Protein AF-A0AAN6JLT8-F1 (afdb_monomer_lite)

Organism: NCBI:txid155126

pLDDT: mean 72.51, std 24.29, range [25.3, 97.38]

Sequence (563 aa):
MALRTTTSRVASSAAAAVAAARSFRLAACGSPSPATPAVCRSTFTSPRRQLTRSARAAASTVSAAPTPAPWDPAPALDPATRQVPSAPYDDAPLPGTAPHYHTFLVIHPASRPRPNTSWPPVIGSVSPLVAELEGRTRDGASLEGFGLAFSDGFGDAPLVGGQASDQVTLSDWDPNTSKFMRPLPSSPQEAELFDLYIYTAAGKQARLGGISLANLDDGEPFAHKIKTAIEQAAPAHARASSSSHELPETHIYVCTHGMRDCRCGVAGAQLQEALRAEITEHEQECAAAAHGGRPARQVRVAGISHIGGHKWAANAIVHTDWYGNLRASDAKLLLRAALAPPTAAHDPSDSRERLVHWPRWRGRIGMTDLEQQEHYAQWGPERIWSVGKNFKPKERGSATASASAAAATVASPSEAQLGDSASGASRPSDGPLQLRFRASATKEWYTITDAQLGETLKDVAKRHGLPSIEATCGGQCECATCHAYMVSPAKESTQAGAGDAAPDLDAEPPEDVFLEKSEAEDDMLDYAIDRRASSRLTCQVKVTRELADWMQHTGGWIELPRF

Foldseek 3Di:
DDDDDDDDDDDDDDDDDDDDDDDDDDDDDDDDDDDDDDDDDDDDDDDDDDDDDDDDDDDDDDDDDPDDDPDDLDDDAQPVPRHNPDDFPDPDDQFLLADAAQKEKEKEFQQDFQDLVLAALDNQLQAVQQVVVVVQCAPPHVNDRYHYWYWRDQVDHHRPDDDPPPDDPRDGHHNNRDPPHHDDPPDSSQQGWIKMWMAGLQLFIFIDGGDGNVCCQPPHHNSVVNVVRSVPTDRLLDQDDPPDPAFREWEKEKACNCNNPVLSVPQRVLLLVLLVVLLVVVQVVQCPPPVRGGQNGHYTYIYMHDGSDPSFPGWMDISFWIFGSDGSSCSNLSVQLNSDRDDGPDDLPDPSLSSDPLVGTNAGHNDHSVRSVVSCVSRPDPPPPPPDPPPPPPPPPDDDDDDDDDDDDDDDDDDDDDDDDDDDPDDPDQAAFWAWEAEPPPRDIDIDRHHGFFAFLLVVCVVVVNPQRPCSVVLSLPACSQKWFWFFPDPPDPDDDPPDDDTPRQDAHDCVQDPDQDPSQVVRLVRPDPRHNRMGRRSVHGDHPSNRCCCVPRVIHIYRYND

InterPro domains:
  IPR009737 Thioredoxin-like ferredoxin [PF06999] (229-339)
  IPR009737 Thioredoxin-like ferredoxin [PTHR31902] (226-378)
  IPR012675 Beta-grasp domain superfamily [G3DSA:3.10.20.30] (429-555)
  IPR036010 2Fe-2S ferredoxin-like superfamily [SSF54292] (449-548)
  IPR036249 Thioredoxin-like superfamily [SSF52833] (249-340)

Structure (mmCIF, N/CA/C/O backbone):
data_AF-A0AAN6JLT8-F1
#
_entry.id   AF-A0AAN6JLT8-F1
#
loop_
_atom_site.group_PDB
_atom_site.id
_atom_site.type_symbol
_atom_site.label_atom_id
_atom_site.label_alt_id
_atom_site.label_comp_id
_atom_site.label_asym_id
_atom_site.label_entity_id
_atom_site.label_seq_id
_atom_site.pdbx_PDB_ins_code
_atom_site.Cartn_x
_atom_site.Cartn_y
_atom_site.Cartn_z
_atom_site.occupancy
_atom_site.B_iso_or_equiv
_atom_site.auth_seq_id
_atom_site.auth_comp_id
_atom_site.auth_asym_id
_atom_site.auth_atom_id
_atom_site.pdbx_PDB_model_num
ATOM 1 N N . MET A 1 1 ? 1.163 54.219 46.505 1.00 34.31 1 MET A N 1
ATOM 2 C CA . MET A 1 1 ? 2.452 54.895 46.760 1.00 34.31 1 MET A CA 1
ATOM 3 C C . MET A 1 1 ? 3.385 54.516 45.608 1.00 34.31 1 MET A C 1
ATOM 5 O O . MET A 1 1 ? 3.548 53.326 45.405 1.00 34.31 1 MET A O 1
ATOM 9 N N . ALA A 1 2 ? 3.867 55.515 44.845 1.00 36.84 2 ALA A N 1
ATOM 10 C CA . ALA A 1 2 ? 4.811 55.489 43.696 1.00 36.84 2 ALA A CA 1
ATOM 11 C C . ALA A 1 2 ? 4.427 54.614 42.465 1.00 36.84 2 ALA A C 1
ATOM 13 O O . ALA A 1 2 ? 4.472 53.398 42.548 1.00 36.84 2 ALA A O 1
ATOM 14 N N . LEU A 1 3 ? 3.902 55.115 41.331 1.00 36.47 3 LEU A N 1
ATOM 15 C CA . LEU A 1 3 ? 4.445 56.005 40.271 1.00 36.47 3 LEU A CA 1
ATOM 16 C C . LEU A 1 3 ? 5.773 55.549 39.635 1.00 36.47 3 LEU A C 1
ATOM 18 O O . LEU A 1 3 ? 6.820 55.706 40.257 1.00 36.47 3 LEU A O 1
ATOM 22 N N . ARG A 1 4 ? 5.725 55.165 38.345 1.00 34.25 4 ARG A N 1
ATOM 23 C CA . ARG A 1 4 ? 6.536 55.763 37.260 1.00 34.25 4 ARG A CA 1
ATOM 24 C C . ARG A 1 4 ? 6.064 55.335 35.855 1.00 34.25 4 ARG A C 1
ATOM 26 O O . ARG A 1 4 ? 6.107 54.175 35.476 1.00 34.25 4 ARG A O 1
ATOM 33 N N . THR A 1 5 ? 5.616 56.353 35.125 1.00 37.56 5 THR A N 1
ATOM 34 C CA . THR A 1 5 ? 5.551 56.574 33.665 1.00 37.56 5 THR A CA 1
ATOM 35 C C . THR A 1 5 ? 6.888 56.246 32.966 1.00 37.56 5 THR A C 1
ATOM 37 O O . THR A 1 5 ? 7.918 56.336 33.623 1.00 37.56 5 THR A O 1
ATOM 40 N N . THR A 1 6 ? 6.977 55.879 31.678 1.00 32.97 6 THR A N 1
ATOM 41 C CA . THR A 1 6 ? 6.785 56.760 30.501 1.00 32.97 6 THR A CA 1
ATOM 42 C C . THR A 1 6 ? 6.772 55.995 29.163 1.00 32.97 6 THR A C 1
ATOM 44 O O . THR A 1 6 ? 7.558 55.083 28.936 1.00 32.97 6 THR A O 1
ATOM 47 N N . THR A 1 7 ? 5.927 56.485 28.258 1.00 35.81 7 THR A N 1
ATOM 48 C CA . THR A 1 7 ? 5.872 56.343 26.787 1.00 35.81 7 THR A CA 1
ATOM 49 C C . THR A 1 7 ? 7.085 56.929 26.042 1.00 35.81 7 THR A C 1
ATOM 51 O O . THR A 1 7 ? 7.661 57.876 26.572 1.00 35.81 7 THR A O 1
ATOM 54 N N . SER A 1 8 ? 7.345 56.531 24.775 1.00 31.03 8 SER A N 1
ATOM 55 C CA . SER A 1 8 ? 7.472 57.458 23.607 1.00 31.03 8 SER A CA 1
ATOM 56 C C . SER A 1 8 ? 8.160 56.882 22.337 1.00 31.03 8 SER A C 1
ATOM 58 O O . SER A 1 8 ? 9.323 56.510 22.390 1.00 31.03 8 SER A O 1
ATOM 60 N N . ARG A 1 9 ? 7.427 56.977 21.206 1.00 32.56 9 ARG A N 1
ATOM 61 C CA . ARG A 1 9 ? 7.741 57.479 19.829 1.00 32.56 9 ARG A CA 1
ATOM 62 C C . ARG A 1 9 ? 8.940 56.951 19.008 1.00 32.56 9 ARG A C 1
ATOM 64 O O . ARG A 1 9 ? 10.066 56.959 19.469 1.00 32.56 9 ARG A O 1
ATOM 71 N N . VAL A 1 10 ? 8.681 56.444 17.787 1.00 34.81 10 VAL A N 1
ATOM 72 C CA . VAL A 1 10 ? 8.727 57.090 16.432 1.00 34.81 10 VAL A CA 1
ATOM 73 C C . VAL A 1 10 ? 10.115 57.577 15.991 1.00 34.81 10 VAL A C 1
ATOM 75 O O . VAL A 1 10 ? 10.622 58.533 16.564 1.00 34.81 10 VAL A O 1
ATOM 78 N N . ALA A 1 11 ? 10.620 57.045 14.866 1.00 29.64 11 ALA A N 1
ATOM 79 C CA . ALA A 1 11 ? 11.411 57.806 13.890 1.00 29.64 11 ALA A CA 1
ATOM 80 C C . ALA A 1 11 ? 11.435 57.128 12.504 1.00 29.64 11 ALA A C 1
ATOM 82 O O . ALA A 1 11 ? 11.797 55.962 12.371 1.00 29.64 11 ALA A O 1
ATOM 83 N N . SER A 1 12 ? 11.060 57.908 11.489 1.00 33.50 12 SER A N 1
ATOM 84 C CA . SER A 1 12 ? 11.227 57.667 10.052 1.00 33.50 12 SER A CA 1
ATOM 85 C C . SER A 1 12 ? 12.587 58.176 9.548 1.00 33.50 12 SER A C 1
ATOM 87 O O . SER A 1 12 ? 13.074 59.184 10.050 1.00 33.50 12 SER A O 1
ATOM 89 N N . SER A 1 13 ? 13.105 57.601 8.459 1.00 31.23 13 SER A N 1
ATOM 90 C CA . SER A 1 13 ? 13.782 58.304 7.343 1.00 31.23 13 SER A CA 1
ATOM 91 C C . SER A 1 13 ? 13.760 57.348 6.130 1.00 31.23 13 SER A C 1
ATOM 93 O O . SER A 1 13 ? 13.937 56.150 6.308 1.00 31.23 13 SER A O 1
ATOM 95 N N . ALA A 1 14 ? 13.334 57.668 4.904 1.00 31.12 14 ALA A N 1
ATOM 96 C CA . ALA A 1 14 ? 13.483 58.823 4.013 1.00 31.12 14 ALA A CA 1
ATOM 97 C C . ALA A 1 14 ? 14.897 58.982 3.426 1.00 31.12 14 ALA A C 1
ATOM 99 O O . ALA A 1 14 ? 15.764 59.590 4.045 1.00 31.12 14 ALA A O 1
ATOM 100 N N . ALA A 1 15 ? 15.074 58.523 2.182 1.00 29.86 15 ALA A N 1
ATOM 101 C CA . ALA A 1 15 ? 15.987 59.117 1.207 1.00 29.86 15 ALA A CA 1
ATOM 102 C C . ALA A 1 15 ? 15.433 58.908 -0.215 1.00 29.86 15 ALA A C 1
ATOM 104 O O . ALA A 1 15 ? 15.034 57.810 -0.593 1.00 29.86 15 ALA A O 1
ATOM 105 N N . ALA A 1 16 ? 15.363 60.010 -0.956 1.00 31.14 16 ALA A N 1
ATOM 106 C CA . ALA A 1 16 ? 14.742 60.186 -2.263 1.00 31.14 16 ALA A CA 1
ATOM 107 C C . ALA A 1 16 ? 15.792 60.353 -3.374 1.00 31.14 16 ALA A C 1
ATOM 109 O O . ALA A 1 16 ? 16.917 60.734 -3.063 1.00 31.14 16 ALA A O 1
ATOM 110 N N . ALA A 1 17 ? 15.381 60.158 -4.639 1.00 30.55 17 ALA A N 1
ATOM 111 C CA . ALA A 1 17 ? 15.748 60.911 -5.865 1.00 30.55 17 ALA A CA 1
ATOM 112 C C . ALA A 1 17 ? 15.740 59.982 -7.100 1.00 30.55 17 ALA A C 1
ATOM 114 O O . ALA A 1 17 ? 16.082 58.818 -6.965 1.00 30.55 17 ALA A O 1
ATOM 115 N N . VAL A 1 18 ? 15.454 60.360 -8.351 1.00 29.48 18 VAL A N 1
ATOM 116 C CA . VAL A 1 18 ? 14.929 61.554 -9.042 1.00 29.48 18 VAL A CA 1
ATOM 117 C C . VAL A 1 18 ? 14.545 61.065 -10.457 1.00 29.48 18 VAL A C 1
ATOM 119 O O . VAL A 1 18 ? 15.101 60.098 -10.972 1.00 29.48 18 VAL A O 1
ATOM 122 N N . ALA A 1 19 ? 13.582 61.756 -11.061 1.00 31.11 19 ALA A N 1
ATOM 123 C CA . ALA A 1 19 ? 13.018 61.596 -12.398 1.00 31.11 19 ALA A CA 1
ATOM 124 C C . ALA A 1 19 ? 13.994 61.445 -13.588 1.00 31.11 19 ALA A C 1
ATOM 126 O O . ALA A 1 19 ? 15.016 62.121 -13.659 1.00 31.11 19 ALA A O 1
ATOM 127 N N . ALA A 1 20 ? 13.531 60.743 -14.631 1.00 30.91 20 ALA A N 1
ATOM 128 C CA . ALA A 1 20 ? 13.702 61.187 -16.016 1.00 30.91 20 ALA A CA 1
ATOM 129 C C . ALA A 1 20 ? 12.537 60.694 -16.893 1.00 30.91 20 ALA A C 1
ATOM 131 O O . ALA A 1 20 ? 12.334 59.502 -17.105 1.00 30.91 20 ALA A O 1
ATOM 132 N N . ALA A 1 21 ? 11.763 61.655 -17.390 1.00 32.28 21 ALA A N 1
ATOM 133 C CA . ALA A 1 21 ? 10.697 61.474 -18.359 1.00 32.28 21 ALA A CA 1
ATOM 134 C C . ALA A 1 21 ? 11.261 61.273 -19.773 1.00 32.28 21 ALA A C 1
ATOM 136 O O . ALA A 1 21 ? 12.248 61.915 -20.135 1.00 32.28 21 ALA A O 1
ATOM 137 N N . ARG A 1 22 ? 10.552 60.519 -20.624 1.00 30.33 22 ARG A N 1
ATOM 138 C CA . ARG A 1 22 ? 10.441 60.872 -22.046 1.00 30.33 22 ARG A CA 1
ATOM 139 C C . ARG A 1 22 ? 9.152 60.352 -22.682 1.00 30.33 22 ARG A C 1
ATOM 141 O O . ARG A 1 22 ? 8.806 59.180 -22.625 1.00 30.33 22 ARG A O 1
ATOM 148 N N . SER A 1 23 ? 8.469 61.325 -23.258 1.00 29.67 23 SER A N 1
ATOM 149 C CA . SER A 1 23 ? 7.139 61.356 -23.843 1.00 29.67 23 SER A CA 1
ATOM 150 C C . SER A 1 23 ? 7.088 60.927 -25.317 1.00 29.67 23 SER A C 1
ATOM 152 O O . SER A 1 23 ? 7.978 61.280 -26.083 1.00 29.67 23 SER A O 1
ATOM 154 N N . PHE A 1 24 ? 5.940 60.338 -25.689 1.00 29.56 24 PHE A N 1
ATOM 155 C CA . PHE A 1 24 ? 5.168 60.509 -26.938 1.00 29.56 24 PHE A CA 1
ATOM 156 C C . PHE A 1 24 ? 5.734 60.028 -28.297 1.00 29.56 24 PHE A C 1
ATOM 158 O O . PHE A 1 24 ? 6.680 60.599 -28.826 1.00 29.56 24 PHE A O 1
ATOM 165 N N . ARG A 1 25 ? 4.960 59.180 -29.003 1.00 29.20 25 ARG A N 1
ATOM 166 C CA . ARG A 1 25 ? 3.994 59.632 -30.038 1.00 29.20 25 ARG A CA 1
ATOM 167 C C . ARG A 1 25 ? 3.086 58.503 -30.557 1.00 29.20 25 ARG A C 1
ATOM 169 O O . ARG A 1 25 ? 3.528 57.394 -30.823 1.00 29.20 25 ARG A O 1
ATOM 176 N N . LEU A 1 26 ? 1.813 58.869 -30.713 1.00 31.95 26 LEU A N 1
ATOM 177 C CA . LEU A 1 26 ? 0.724 58.171 -31.399 1.00 31.95 26 LEU A CA 1
ATOM 178 C C . LEU A 1 26 ? 0.883 58.216 -32.927 1.00 31.95 26 LEU A C 1
ATOM 180 O O . LEU A 1 26 ? 1.333 59.234 -33.452 1.00 31.95 26 LEU A O 1
ATOM 184 N N . ALA A 1 27 ? 0.344 57.210 -33.622 1.00 30.64 27 ALA A N 1
ATOM 185 C CA . ALA A 1 27 ? -0.417 57.410 -34.859 1.00 30.64 27 ALA A CA 1
ATOM 186 C C . ALA A 1 27 ? -1.382 56.232 -35.087 1.00 30.64 27 ALA A C 1
ATOM 188 O O . ALA A 1 27 ? -0.970 55.078 -35.178 1.00 30.64 27 ALA A O 1
ATOM 189 N N . ALA A 1 28 ? -2.671 56.554 -35.147 1.00 31.55 28 ALA A N 1
ATOM 190 C CA . ALA A 1 28 ? -3.767 55.681 -35.543 1.00 31.55 28 ALA A CA 1
ATOM 191 C C . ALA A 1 28 ? -3.991 55.747 -37.066 1.00 31.55 28 ALA A C 1
ATOM 193 O O . ALA A 1 28 ? -3.626 56.749 -37.680 1.00 31.55 28 ALA A O 1
ATOM 194 N N . CYS A 1 29 ? -4.631 54.717 -37.637 1.00 28.12 29 CYS A N 1
ATOM 195 C CA . CYS A 1 29 ? -5.869 54.801 -38.442 1.00 28.12 29 CYS A CA 1
ATOM 196 C C . CYS A 1 29 ? -6.012 53.625 -39.428 1.00 28.12 29 CYS A C 1
ATOM 198 O O . CYS A 1 29 ? -5.090 53.333 -40.181 1.00 28.12 29 CYS A O 1
ATOM 200 N N . GLY A 1 30 ? -7.227 53.061 -39.502 1.00 27.84 30 GLY A N 1
ATOM 201 C CA . GLY A 1 30 ? -7.802 52.591 -40.771 1.00 27.84 30 GLY A CA 1
ATOM 202 C C . GLY A 1 30 ? -8.199 51.114 -40.878 1.00 27.84 30 GLY A C 1
ATOM 203 O O . GLY A 1 30 ? -7.492 50.326 -41.488 1.00 27.84 30 GLY A O 1
ATOM 204 N N . SER A 1 31 ? -9.386 50.761 -40.384 1.00 33.91 31 SER A N 1
ATOM 205 C CA . SER A 1 31 ? -10.297 49.771 -41.004 1.00 33.91 31 SER A CA 1
ATOM 206 C C . SER A 1 31 ? -11.192 50.519 -42.035 1.00 33.91 31 SER A C 1
ATOM 208 O O . SER A 1 31 ? -11.256 51.746 -41.897 1.00 33.91 31 SER A O 1
ATOM 210 N N . PRO A 1 32 ? -11.863 49.907 -43.060 1.00 42.25 32 PRO A N 1
ATOM 211 C CA . PRO A 1 32 ? -12.785 48.755 -42.914 1.00 42.25 32 PRO A CA 1
ATOM 212 C C . PRO A 1 32 ? -12.996 47.767 -44.118 1.00 42.25 32 PRO A C 1
ATOM 214 O O . PRO A 1 32 ? -13.076 48.173 -45.267 1.00 42.25 32 PRO A O 1
ATOM 217 N N . SER A 1 33 ? -13.264 46.488 -43.789 1.00 30.91 33 SER A N 1
ATOM 218 C CA . SER A 1 33 ? -14.382 45.611 -44.263 1.00 30.91 33 SER A CA 1
ATOM 219 C C . SER A 1 33 ? -14.552 45.230 -45.782 1.00 30.91 33 SER A C 1
ATOM 221 O O . SER A 1 33 ? -13.699 45.580 -46.586 1.00 30.91 33 SER A O 1
ATOM 223 N N . PRO A 1 34 ? -15.544 44.393 -46.205 1.00 49.91 34 PRO A N 1
ATOM 224 C CA . PRO A 1 34 ? -15.328 42.987 -46.618 1.00 49.91 34 PRO A CA 1
ATOM 225 C C . PRO A 1 34 ? -15.922 42.609 -48.008 1.00 49.91 34 PRO A C 1
ATOM 227 O O . PRO A 1 34 ? -16.716 43.356 -48.569 1.00 49.91 34 PRO A O 1
ATOM 230 N N . ALA A 1 35 ? -15.635 41.409 -48.545 1.00 29.70 35 ALA A N 1
ATOM 231 C CA . ALA A 1 35 ? -16.457 40.796 -49.609 1.00 29.70 35 ALA A CA 1
ATOM 232 C C . ALA A 1 35 ? -16.287 39.262 -49.720 1.00 29.70 35 ALA A C 1
ATOM 234 O O . ALA A 1 35 ? -15.190 38.749 -49.928 1.00 29.70 35 ALA A O 1
ATOM 235 N N . THR A 1 36 ? -17.405 38.543 -49.610 1.00 31.80 36 THR A N 1
ATOM 236 C CA . THR A 1 36 ? -17.680 37.163 -50.072 1.00 31.80 36 THR A CA 1
ATOM 237 C C . THR A 1 36 ? -18.345 37.217 -51.472 1.00 31.80 36 THR A C 1
ATOM 239 O O . THR A 1 36 ? -18.556 38.315 -51.984 1.00 31.80 36 THR A O 1
ATOM 242 N N . PRO A 1 37 ? -18.883 36.121 -52.051 1.00 45.16 37 PRO A N 1
ATOM 243 C CA . PRO A 1 37 ? -18.307 34.821 -52.425 1.00 45.16 37 PRO A CA 1
ATOM 244 C C . PRO A 1 37 ? -18.493 34.538 -53.945 1.00 45.16 37 PRO A C 1
ATOM 246 O O . PRO A 1 37 ? -19.260 35.221 -54.619 1.00 45.16 37 PRO A O 1
ATOM 249 N N . ALA A 1 38 ? -17.882 33.481 -54.498 1.00 29.31 38 ALA A N 1
ATOM 250 C CA . ALA A 1 38 ? -18.241 32.986 -55.836 1.00 29.31 38 ALA A CA 1
ATOM 251 C C . ALA A 1 38 ? -18.395 31.459 -55.866 1.00 29.31 38 ALA A C 1
ATOM 253 O O . ALA A 1 38 ? -17.477 30.698 -55.569 1.00 29.31 38 ALA A O 1
ATOM 254 N N . VAL A 1 39 ? -19.608 31.055 -56.233 1.00 30.91 39 VAL A N 1
ATOM 255 C CA . VAL A 1 39 ? -20.084 29.706 -56.542 1.00 30.91 39 VAL A CA 1
ATOM 256 C C . VAL A 1 39 ? -19.724 29.375 -57.992 1.00 30.91 39 VAL A C 1
ATOM 258 O O . VAL A 1 39 ? -19.913 30.223 -58.858 1.00 30.91 39 VAL A O 1
ATOM 261 N N . CYS A 1 40 ? -19.338 28.131 -58.292 1.00 26.64 40 CYS A N 1
ATOM 262 C CA . CYS A 1 40 ? -19.638 27.543 -59.601 1.00 26.64 40 CYS A CA 1
ATOM 263 C C . CYS A 1 40 ? -19.814 26.019 -59.517 1.00 26.64 40 CYS A C 1
ATOM 265 O O . CYS A 1 40 ? -19.056 25.309 -58.862 1.00 26.64 40 CYS A O 1
ATOM 267 N N . ARG A 1 41 ? -20.888 25.551 -60.156 1.00 29.45 41 ARG A N 1
ATOM 268 C CA . ARG A 1 41 ? -21.460 24.199 -60.138 1.00 29.45 41 ARG A CA 1
ATOM 269 C C . ARG A 1 41 ? -20.952 23.369 -61.327 1.00 29.45 41 ARG A C 1
ATOM 271 O O . ARG A 1 41 ? -20.911 23.886 -62.432 1.00 29.45 41 ARG A O 1
ATOM 278 N N . SER A 1 42 ? -20.799 22.064 -61.074 1.00 30.59 42 SER A N 1
ATOM 279 C CA . SER A 1 42 ? -21.150 20.905 -61.925 1.00 30.59 42 SER A CA 1
ATOM 280 C C . SER A 1 42 ? -20.520 20.747 -63.318 1.00 30.59 42 SER A C 1
ATOM 282 O O . SER A 1 42 ? -20.764 21.545 -64.211 1.00 30.59 42 SER A O 1
ATOM 284 N N . THR A 1 43 ? -19.913 19.581 -63.572 1.00 28.89 43 THR A N 1
ATOM 285 C CA . THR A 1 43 ? -20.491 18.623 -64.537 1.00 28.89 43 THR A CA 1
ATOM 286 C C . THR A 1 43 ? -20.049 17.183 -64.261 1.00 28.89 43 THR A C 1
ATOM 288 O O . THR A 1 43 ? -18.915 16.886 -63.904 1.00 28.89 43 THR A O 1
ATOM 291 N N . PHE A 1 44 ? -21.036 16.305 -64.401 1.00 30.47 44 PHE A N 1
ATOM 292 C CA . PHE A 1 44 ? -21.019 14.849 -64.337 1.00 30.47 44 PHE A CA 1
ATOM 293 C C . PHE A 1 44 ? -20.442 14.278 -65.641 1.00 30.47 44 PHE A C 1
ATOM 295 O O . PHE A 1 44 ? -20.806 14.770 -66.703 1.00 30.47 44 PHE A O 1
ATOM 302 N N . THR A 1 45 ? -19.669 13.191 -65.597 1.00 28.83 45 THR A N 1
ATOM 303 C CA . THR A 1 45 ? -19.754 12.105 -66.597 1.00 28.83 45 THR A CA 1
ATOM 304 C C . THR A 1 45 ? -19.067 10.836 -66.083 1.00 28.83 45 THR A C 1
ATOM 306 O O . THR A 1 45 ? -17.909 10.833 -65.683 1.00 28.83 45 THR A O 1
ATOM 309 N N . SER A 1 46 ? -19.828 9.742 -66.085 1.00 34.38 46 SER A N 1
ATOM 310 C CA . SER A 1 46 ? -19.355 8.359 -65.953 1.00 34.38 46 SER A CA 1
ATOM 311 C C . SER A 1 46 ? -18.928 7.839 -67.332 1.00 34.38 46 SER A C 1
ATOM 313 O O . SER A 1 46 ? -19.474 8.296 -68.339 1.00 34.38 46 SER A O 1
ATOM 315 N N . PRO A 1 47 ? -18.089 6.793 -67.395 1.00 37.53 47 PRO A N 1
ATOM 316 C CA . PRO A 1 47 ? -18.644 5.571 -67.970 1.00 37.53 47 PRO A CA 1
ATOM 317 C C . PRO A 1 47 ? -18.262 4.284 -67.228 1.00 37.53 47 PRO A C 1
ATOM 319 O O . PRO A 1 47 ? -17.245 4.153 -66.555 1.00 37.53 47 PRO A O 1
ATOM 322 N N . ARG A 1 48 ? -19.164 3.318 -67.396 1.00 31.70 48 ARG A N 1
ATOM 323 C CA . ARG A 1 48 ? -19.181 1.950 -66.875 1.00 31.70 48 ARG A CA 1
ATOM 324 C C . ARG A 1 48 ? -18.639 0.983 -67.946 1.00 31.70 48 ARG A C 1
ATOM 326 O O . ARG A 1 48 ? -18.743 1.301 -69.127 1.00 31.70 48 ARG A O 1
ATOM 333 N N . ARG A 1 49 ? -18.287 -0.245 -67.511 1.00 31.92 49 ARG A N 1
ATOM 334 C CA . ARG A 1 49 ? -17.946 -1.490 -68.266 1.00 31.92 49 ARG A CA 1
ATOM 335 C C . ARG A 1 49 ? -16.484 -1.559 -68.766 1.00 31.92 49 ARG A C 1
ATOM 337 O O . ARG A 1 49 ? -15.987 -0.594 -69.306 1.00 31.92 49 ARG A O 1
ATOM 344 N N . GLN A 1 50 ? -15.736 -2.660 -68.619 1.00 29.52 50 GLN A N 1
ATOM 345 C CA . GLN A 1 50 ? -16.103 -4.081 -68.725 1.00 29.52 50 GLN A CA 1
ATOM 346 C C . GLN A 1 50 ? -15.263 -5.004 -67.813 1.00 29.52 50 GLN A C 1
ATOM 348 O O . GLN A 1 50 ? -14.096 -4.751 -67.538 1.00 29.52 50 GLN A O 1
ATOM 353 N N . LEU A 1 51 ? -15.881 -6.120 -67.412 1.00 39.69 51 LEU A N 1
ATOM 354 C CA . LEU A 1 51 ? -15.236 -7.335 -66.912 1.00 39.69 51 LEU A CA 1
ATOM 355 C C . LEU A 1 51 ? -14.513 -8.059 -68.057 1.00 39.69 51 LEU A C 1
ATOM 357 O O . LEU A 1 51 ? -15.168 -8.416 -69.033 1.00 39.69 51 LEU A O 1
ATOM 361 N N . THR A 1 52 ? -13.241 -8.412 -67.868 1.00 31.52 52 THR A N 1
ATOM 362 C CA . THR A 1 52 ? -12.631 -9.586 -68.514 1.00 31.52 52 THR A CA 1
ATOM 363 C C . THR A 1 52 ? -11.673 -10.280 -67.555 1.00 31.52 52 THR A C 1
ATOM 365 O O . THR A 1 52 ? -10.746 -9.687 -67.010 1.00 31.52 52 THR A O 1
ATOM 368 N N . ARG A 1 53 ? -11.937 -11.569 -67.360 1.00 40.97 53 ARG A N 1
ATOM 369 C CA . ARG A 1 53 ? -11.181 -12.541 -66.576 1.00 40.97 53 ARG A CA 1
ATOM 370 C C . ARG A 1 53 ? -9.972 -12.996 -67.404 1.00 40.97 53 ARG A C 1
ATOM 372 O O . ARG A 1 53 ? -10.164 -13.426 -68.537 1.00 40.97 53 ARG A O 1
ATOM 379 N N . SER A 1 54 ? -8.764 -12.977 -66.846 1.00 32.97 54 SER A N 1
ATOM 380 C CA . SER A 1 54 ? -7.711 -13.946 -67.192 1.00 32.97 54 SER A CA 1
ATOM 381 C C . SER A 1 54 ? -6.596 -13.921 -66.159 1.00 32.97 54 SER A C 1
ATOM 383 O O . SER A 1 54 ? -5.927 -12.914 -65.948 1.00 32.97 54 SER A O 1
ATOM 385 N N . ALA A 1 55 ? -6.432 -15.067 -65.510 1.00 40.78 55 ALA A N 1
ATOM 386 C CA . ALA A 1 55 ? -5.316 -15.378 -64.649 1.00 40.78 55 ALA A CA 1
ATOM 387 C C . ALA A 1 55 ? -4.030 -15.477 -65.478 1.00 40.78 55 ALA A C 1
ATOM 389 O O . ALA A 1 55 ? -3.978 -16.204 -66.470 1.00 40.78 55 ALA A O 1
ATOM 390 N N . ARG A 1 56 ? -2.973 -14.816 -65.016 1.00 33.12 56 ARG A N 1
ATOM 391 C CA . ARG A 1 56 ? -1.598 -15.274 -65.206 1.00 33.12 56 ARG A CA 1
ATOM 392 C C . ARG A 1 56 ? -0.795 -14.838 -63.993 1.00 33.12 56 ARG A C 1
ATOM 394 O O . ARG A 1 56 ? -0.610 -13.652 -63.751 1.00 33.12 56 ARG A O 1
ATOM 401 N N . ALA A 1 57 ? -0.385 -15.833 -63.216 1.00 44.25 57 ALA A N 1
ATOM 402 C CA . ALA A 1 57 ? 0.594 -15.683 -62.162 1.00 44.25 57 ALA A CA 1
ATOM 403 C C . ALA A 1 57 ? 1.891 -15.138 -62.772 1.00 44.25 57 ALA A C 1
ATOM 405 O O . ALA A 1 57 ? 2.473 -15.761 -63.660 1.00 44.25 57 ALA A O 1
ATOM 406 N N . ALA A 1 58 ? 2.324 -13.979 -62.294 1.00 32.91 58 ALA A N 1
ATOM 407 C CA . ALA A 1 58 ? 3.681 -13.497 -62.450 1.00 32.91 58 ALA A CA 1
ATOM 408 C C . ALA A 1 58 ? 4.160 -13.130 -61.048 1.00 32.91 58 ALA A C 1
ATOM 410 O O . ALA A 1 58 ? 3.620 -12.230 -60.405 1.00 32.91 58 ALA A O 1
ATOM 411 N N . ALA A 1 59 ? 5.114 -13.915 -60.556 1.00 46.09 59 ALA A N 1
ATOM 412 C CA . ALA A 1 59 ? 5.813 -13.662 -59.315 1.00 46.09 59 ALA A CA 1
ATOM 413 C C . ALA A 1 59 ? 6.463 -12.277 -59.392 1.00 46.09 59 ALA A C 1
ATOM 415 O O . ALA A 1 59 ? 7.336 -12.046 -60.226 1.00 46.09 59 ALA A O 1
ATOM 416 N N . SER A 1 60 ? 6.023 -11.368 -58.526 1.00 31.50 60 SER A N 1
ATOM 417 C CA . SER A 1 60 ? 6.707 -10.107 -58.282 1.00 31.50 60 SER A CA 1
ATOM 418 C C . SER A 1 60 ? 7.085 -10.089 -56.811 1.00 31.50 60 SER A C 1
ATOM 420 O O . SER A 1 60 ? 6.235 -10.046 -55.925 1.00 31.50 60 SER A O 1
ATOM 422 N N . THR A 1 61 ? 8.383 -10.211 -56.573 1.00 45.69 61 THR A N 1
ATOM 423 C CA . THR A 1 61 ? 9.053 -10.054 -55.287 1.00 45.69 61 THR A CA 1
ATOM 424 C C . THR A 1 61 ? 8.694 -8.702 -54.678 1.00 45.69 61 THR A C 1
ATOM 426 O O . THR A 1 61 ? 9.206 -7.672 -55.113 1.00 45.69 61 THR A O 1
ATOM 429 N N . VAL A 1 62 ? 7.823 -8.700 -53.670 1.00 34.12 62 VAL A N 1
ATOM 430 C CA . VAL A 1 62 ? 7.623 -7.543 -52.793 1.00 34.12 62 VAL A CA 1
ATOM 431 C C . VAL A 1 62 ? 8.477 -7.767 -51.555 1.00 34.12 62 VAL A C 1
ATOM 433 O O . VAL A 1 62 ? 8.072 -8.412 -50.594 1.00 34.12 62 VAL A O 1
ATOM 436 N N . SER A 1 63 ? 9.701 -7.254 -51.626 1.00 39.03 63 SER A N 1
ATOM 437 C CA . SER A 1 63 ? 10.503 -6.946 -50.452 1.00 39.03 63 SER A CA 1
ATOM 438 C C . SER A 1 63 ? 10.148 -5.534 -50.004 1.00 39.03 63 SER A C 1
ATOM 440 O O . SER A 1 63 ? 10.516 -4.571 -50.670 1.00 39.03 63 SER A O 1
ATOM 442 N N . ALA A 1 64 ? 9.448 -5.430 -48.880 1.00 33.62 64 ALA A N 1
ATOM 443 C CA . ALA A 1 64 ? 9.622 -4.370 -47.894 1.00 33.62 64 ALA A CA 1
ATOM 444 C C . ALA A 1 64 ? 8.960 -4.861 -46.602 1.00 33.62 64 ALA A C 1
ATOM 446 O O . ALA A 1 64 ? 7.735 -4.897 -46.491 1.00 33.62 64 ALA A O 1
ATOM 447 N N . ALA A 1 65 ? 9.784 -5.313 -45.657 1.00 41.31 65 ALA A N 1
ATOM 448 C CA . ALA A 1 65 ? 9.354 -5.554 -44.288 1.00 41.31 65 ALA A CA 1
ATOM 449 C C . ALA A 1 65 ? 8.739 -4.260 -43.716 1.00 41.31 65 ALA A C 1
ATOM 451 O O . ALA A 1 65 ? 9.232 -3.174 -44.042 1.00 41.31 65 ALA A O 1
ATOM 452 N N . PRO A 1 66 ? 7.686 -4.340 -42.884 1.00 39.00 66 PRO A N 1
ATOM 453 C CA . PRO A 1 66 ? 7.206 -3.168 -42.171 1.00 39.00 66 PRO A CA 1
ATOM 454 C C . PRO A 1 66 ? 8.352 -2.624 -41.316 1.00 39.00 66 PRO A C 1
ATOM 456 O O . PRO A 1 66 ? 9.014 -3.373 -40.596 1.00 39.00 66 PRO A O 1
ATOM 459 N N . THR A 1 67 ? 8.607 -1.324 -41.434 1.00 47.12 67 THR A N 1
ATOM 460 C CA . THR A 1 67 ? 9.510 -0.581 -40.555 1.00 47.12 67 THR A CA 1
ATOM 461 C C . THR A 1 67 ? 9.164 -0.941 -39.107 1.00 47.12 67 THR A C 1
ATOM 463 O O . THR A 1 67 ? 7.980 -0.864 -38.760 1.00 47.12 67 THR A O 1
ATOM 466 N N . PRO A 1 68 ? 10.126 -1.367 -38.267 1.00 41.31 68 PRO A N 1
ATOM 467 C CA . PRO A 1 68 ? 9.816 -1.710 -36.889 1.00 41.31 68 PRO A CA 1
ATOM 468 C C . PRO A 1 68 ? 9.222 -0.476 -36.211 1.00 41.31 68 PRO A C 1
ATOM 470 O O . PRO A 1 68 ? 9.796 0.614 -36.258 1.00 41.31 68 PRO A O 1
ATOM 473 N N . ALA A 1 69 ? 8.033 -0.638 -35.632 1.00 42.75 69 ALA A N 1
ATOM 474 C CA . ALA A 1 69 ? 7.482 0.363 -34.737 1.00 42.75 69 ALA A CA 1
ATOM 475 C C . ALA A 1 69 ? 8.496 0.609 -33.599 1.00 42.75 69 ALA A C 1
ATOM 477 O O . ALA A 1 69 ? 9.198 -0.324 -33.209 1.00 42.75 69 ALA A O 1
ATOM 478 N N . PRO A 1 70 ? 8.580 1.828 -33.036 1.00 44.56 70 PRO A N 1
ATOM 479 C CA . PRO A 1 70 ? 9.525 2.157 -31.961 1.00 44.56 70 PRO A CA 1
ATOM 480 C C . PRO A 1 70 ? 9.233 1.440 -30.625 1.00 44.56 70 PRO A C 1
ATOM 482 O O . PRO A 1 70 ? 9.781 1.810 -29.594 1.00 44.56 70 PRO A O 1
ATOM 485 N N . TRP A 1 71 ? 8.344 0.446 -30.624 1.00 33.84 71 TRP A N 1
ATOM 486 C CA . TRP A 1 71 ? 7.969 -0.370 -29.478 1.00 33.84 71 TRP A CA 1
ATOM 487 C C . TRP A 1 71 ? 7.422 -1.726 -29.949 1.00 33.84 71 TRP A C 1
ATOM 489 O O . TRP A 1 71 ? 6.858 -1.840 -31.039 1.00 33.84 71 TRP A O 1
ATOM 499 N N . ASP A 1 72 ? 7.589 -2.751 -29.112 1.00 46.00 72 ASP A N 1
ATOM 500 C CA . ASP A 1 72 ? 7.231 -4.142 -29.406 1.00 46.00 72 ASP A CA 1
ATOM 501 C C . ASP A 1 72 ? 5.794 -4.481 -28.941 1.00 46.00 72 ASP A C 1
ATOM 503 O O . ASP A 1 72 ? 5.504 -4.405 -27.742 1.00 46.00 72 ASP A O 1
ATOM 507 N N . PRO A 1 73 ? 4.868 -4.857 -29.843 1.00 34.56 73 PRO A N 1
ATOM 508 C CA . PRO A 1 73 ? 3.494 -5.218 -29.495 1.00 34.56 73 PRO A CA 1
ATOM 509 C C . PRO A 1 73 ? 3.318 -6.657 -28.972 1.00 34.56 73 PRO A C 1
ATOM 511 O O . PRO A 1 73 ? 2.179 -7.053 -28.719 1.00 34.56 73 PRO A O 1
ATOM 514 N N . ALA A 1 74 ? 4.381 -7.458 -28.838 1.00 38.06 74 ALA A N 1
ATOM 515 C CA . ALA A 1 74 ? 4.263 -8.853 -28.427 1.00 38.06 74 ALA A CA 1
ATOM 516 C C . ALA A 1 74 ? 3.850 -9.022 -26.945 1.00 38.06 74 ALA A C 1
ATOM 518 O O . ALA A 1 74 ? 4.271 -8.236 -26.087 1.00 38.06 74 ALA A O 1
ATOM 519 N N . PRO A 1 75 ? 3.048 -10.060 -26.621 1.00 40.00 75 PRO A N 1
ATOM 520 C CA . PRO A 1 75 ? 2.757 -10.433 -25.244 1.00 40.00 75 PRO A CA 1
ATOM 521 C C . PRO A 1 75 ? 4.045 -10.819 -24.514 1.00 40.00 75 PRO A C 1
ATOM 523 O O . PRO A 1 75 ? 4.918 -11.499 -25.053 1.00 40.00 75 PRO A O 1
ATOM 526 N N . ALA A 1 76 ? 4.141 -10.361 -23.273 1.00 43.59 76 ALA A N 1
ATOM 527 C CA . ALA A 1 76 ? 5.303 -10.510 -22.424 1.00 43.59 76 ALA A CA 1
ATOM 528 C C . ALA A 1 76 ? 5.514 -11.964 -21.977 1.00 43.59 76 ALA A C 1
ATOM 530 O O . ALA A 1 76 ? 4.912 -12.429 -21.009 1.00 43.59 76 ALA A O 1
ATOM 531 N N . LEU A 1 77 ? 6.367 -12.679 -22.703 1.00 47.06 77 LEU A N 1
ATOM 532 C CA . LEU A 1 77 ? 6.764 -14.051 -22.404 1.00 47.06 77 LEU A CA 1
ATOM 533 C C . LEU A 1 77 ? 8.224 -14.066 -21.954 1.00 47.06 77 LEU A C 1
ATOM 535 O O . LEU A 1 77 ? 9.038 -13.284 -22.446 1.00 47.06 77 LEU A O 1
ATOM 539 N N . ASP A 1 78 ? 8.560 -14.970 -21.038 1.00 49.12 78 ASP A N 1
ATOM 540 C CA . ASP A 1 78 ? 9.945 -15.190 -20.632 1.00 49.12 78 ASP A CA 1
ATOM 541 C C . ASP A 1 78 ? 10.803 -15.547 -21.873 1.00 49.12 78 ASP A C 1
ATOM 543 O O . ASP A 1 78 ? 10.425 -16.446 -22.636 1.00 49.12 78 ASP A O 1
ATOM 547 N N . PRO A 1 79 ? 11.939 -14.863 -22.126 1.00 42.97 79 PRO A N 1
ATOM 548 C CA . PRO A 1 79 ? 12.699 -15.026 -23.369 1.00 42.97 79 PRO A CA 1
ATOM 549 C C . PRO A 1 79 ? 13.282 -16.429 -23.572 1.00 42.97 79 PRO A C 1
ATOM 551 O O . PRO A 1 79 ? 13.503 -16.844 -24.711 1.00 42.97 79 PRO A O 1
ATOM 554 N N . ALA A 1 80 ? 13.541 -17.159 -22.483 1.00 42.56 80 ALA A N 1
ATOM 555 C CA . ALA A 1 80 ? 14.147 -18.484 -22.517 1.00 42.56 80 ALA A CA 1
ATOM 556 C C . ALA A 1 80 ? 13.098 -19.592 -22.694 1.00 42.56 80 ALA A C 1
ATOM 558 O O . ALA A 1 80 ? 13.328 -20.566 -23.409 1.00 42.56 80 ALA A O 1
ATOM 559 N N . THR A 1 81 ? 11.934 -19.441 -22.066 1.00 49.41 81 THR A N 1
ATOM 560 C CA . THR A 1 81 ? 10.892 -20.476 -21.995 1.00 49.41 81 THR A CA 1
ATOM 561 C C . THR A 1 81 ? 9.709 -20.208 -22.922 1.00 49.41 81 THR A C 1
ATOM 563 O O . THR A 1 81 ? 8.939 -21.124 -23.210 1.00 49.41 81 THR A O 1
ATOM 566 N N . ARG A 1 82 ? 9.559 -18.970 -23.413 1.00 50.94 82 ARG A N 1
ATOM 567 C CA . ARG A 1 82 ? 8.384 -18.460 -24.143 1.00 50.94 82 ARG A CA 1
ATOM 568 C C . ARG A 1 82 ? 7.051 -18.757 -23.448 1.00 50.94 82 ARG A C 1
ATOM 570 O O . ARG A 1 82 ? 6.020 -18.895 -24.105 1.00 50.94 82 ARG A O 1
ATOM 577 N N . GLN A 1 83 ? 7.072 -18.872 -22.126 1.00 43.75 83 GLN A N 1
ATOM 578 C CA . GLN A 1 83 ? 5.898 -19.066 -21.284 1.00 43.75 83 GLN A CA 1
ATOM 579 C C . GLN A 1 83 ? 5.688 -17.825 -20.412 1.00 43.75 83 GLN A C 1
ATOM 581 O O . GLN A 1 83 ? 6.596 -17.013 -20.228 1.00 43.75 83 GLN A O 1
ATOM 586 N N . VAL A 1 84 ? 4.478 -17.667 -19.875 1.00 49.78 84 VAL A N 1
ATOM 587 C CA . VAL A 1 84 ? 4.249 -16.728 -18.769 1.00 49.78 84 VAL A CA 1
ATOM 588 C C . VAL A 1 84 ? 5.026 -17.273 -17.556 1.00 49.78 84 VAL A C 1
ATOM 590 O O . VAL A 1 84 ? 4.863 -18.461 -17.265 1.00 49.78 84 VAL A O 1
ATOM 593 N N . PRO A 1 85 ? 5.881 -16.476 -16.878 1.00 50.19 85 PRO A N 1
ATOM 594 C CA . PRO A 1 85 ? 6.749 -16.957 -15.802 1.00 50.19 85 PRO A CA 1
ATOM 595 C C . PRO A 1 85 ? 6.006 -17.815 -14.772 1.00 50.19 85 PRO A C 1
ATOM 597 O O . PRO A 1 85 ? 4.921 -17.450 -14.308 1.00 50.19 85 PRO A O 1
ATOM 600 N N . SER A 1 86 ? 6.608 -18.962 -14.439 1.00 48.28 86 SER A N 1
ATOM 601 C CA . SER A 1 86 ? 6.013 -20.045 -13.653 1.00 48.28 86 SER A CA 1
ATOM 602 C C . SER A 1 86 ? 5.369 -19.563 -12.352 1.00 48.28 86 SER A C 1
ATOM 604 O O . SER A 1 86 ? 6.002 -18.870 -11.560 1.00 48.28 86 SER A O 1
ATOM 606 N N . ALA A 1 87 ? 4.113 -19.987 -12.220 1.00 45.72 87 ALA A N 1
ATOM 607 C CA . ALA A 1 87 ? 3.116 -19.920 -11.157 1.00 45.72 87 ALA A CA 1
ATOM 608 C C . ALA A 1 87 ? 3.354 -19.064 -9.879 1.00 45.72 87 ALA A C 1
ATOM 610 O O . ALA A 1 87 ? 4.425 -19.078 -9.272 1.00 45.72 87 ALA A O 1
ATOM 611 N N . PRO A 1 88 ? 2.296 -18.366 -9.425 1.00 51.12 88 PRO A N 1
ATOM 612 C CA . PRO A 1 88 ? 2.203 -17.712 -8.124 1.00 51.12 88 PRO A CA 1
ATOM 613 C C . PRO A 1 88 ? 2.654 -18.488 -6.880 1.00 51.12 88 PRO A C 1
ATOM 615 O O . PRO A 1 88 ? 2.660 -19.712 -6.873 1.00 51.12 88 PRO A O 1
ATOM 618 N N . TYR A 1 89 ? 2.875 -17.770 -5.770 1.00 48.84 89 TYR A N 1
ATOM 619 C CA . TYR A 1 89 ? 2.673 -18.387 -4.445 1.00 48.84 89 TYR A CA 1
ATOM 620 C C . TYR A 1 89 ? 1.191 -18.760 -4.229 1.00 48.84 89 TYR A C 1
ATOM 622 O O . TYR A 1 89 ? 0.905 -19.709 -3.508 1.00 48.84 89 TYR A O 1
ATOM 630 N N . ASP A 1 90 ? 0.270 -18.041 -4.883 1.00 60.81 90 ASP A N 1
ATOM 631 C CA . ASP A 1 90 ? -1.178 -18.232 -4.793 1.00 60.81 90 ASP A CA 1
ATOM 632 C C . ASP A 1 90 ? -1.887 -18.142 -6.164 1.00 60.81 90 ASP A C 1
ATOM 634 O O . ASP A 1 90 ? -1.865 -17.098 -6.820 1.00 60.81 90 ASP A O 1
ATOM 638 N N . ASP A 1 91 ? -2.519 -19.235 -6.599 1.00 65.19 91 ASP A N 1
ATOM 639 C CA . ASP A 1 91 ? -3.206 -19.351 -7.896 1.00 65.19 91 ASP A CA 1
ATOM 640 C C . ASP A 1 91 ? -4.562 -18.602 -7.958 1.00 65.19 91 ASP A C 1
ATOM 642 O O . ASP A 1 91 ? -5.256 -18.650 -8.979 1.00 65.19 91 ASP A O 1
ATOM 646 N N . ALA A 1 92 ? -4.972 -17.918 -6.884 1.00 70.00 92 ALA A N 1
ATOM 647 C CA . ALA A 1 92 ? -6.212 -17.154 -6.828 1.00 70.00 92 ALA A CA 1
ATOM 648 C C . ALA A 1 92 ? -6.200 -15.937 -7.776 1.00 70.00 92 ALA A C 1
ATOM 650 O O . ALA A 1 92 ? -5.149 -15.361 -8.075 1.00 70.00 92 ALA A O 1
ATOM 651 N N . PRO A 1 93 ? -7.384 -15.505 -8.254 1.00 78.06 93 PRO A N 1
ATOM 652 C CA . PRO A 1 93 ? -7.484 -14.358 -9.144 1.00 78.06 93 PRO A CA 1
ATOM 653 C C . PRO A 1 93 ? -6.996 -13.083 -8.450 1.00 78.06 93 PRO A C 1
ATOM 655 O O . PRO A 1 93 ? -7.486 -12.713 -7.387 1.00 78.06 93 PRO A O 1
ATOM 658 N N . LEU A 1 94 ? -6.054 -12.399 -9.097 1.00 84.94 94 LEU A N 1
ATOM 659 C CA . LEU A 1 94 ? -5.523 -11.103 -8.674 1.00 84.94 94 LEU A CA 1
ATOM 660 C C . LEU A 1 94 ? -6.494 -9.920 -8.870 1.00 84.94 94 LEU A C 1
ATOM 662 O O . LEU A 1 94 ? -6.514 -9.053 -7.997 1.00 84.94 94 LEU A O 1
ATOM 666 N N . PRO A 1 95 ? -7.284 -9.824 -9.959 1.00 87.94 95 PRO A N 1
ATOM 667 C CA . PRO A 1 95 ? -8.122 -8.647 -10.198 1.00 87.94 95 PRO A CA 1
ATOM 668 C C . PRO A 1 95 ? -9.203 -8.466 -9.129 1.00 87.94 95 PRO A C 1
ATOM 670 O O . PRO A 1 95 ? -9.904 -9.425 -8.803 1.00 87.94 95 PRO A O 1
ATOM 673 N N . GLY A 1 96 ? -9.367 -7.241 -8.626 1.00 87.38 96 GLY A N 1
ATOM 674 C CA . GLY A 1 96 ? -10.328 -6.929 -7.563 1.00 87.38 96 GLY A CA 1
ATOM 675 C C . GLY A 1 96 ? -9.808 -7.228 -6.160 1.00 87.38 96 GLY A C 1
ATOM 676 O O . GLY A 1 96 ? -10.597 -7.317 -5.230 1.00 87.38 96 GLY A O 1
ATOM 677 N N . THR A 1 97 ? -8.501 -7.453 -6.007 1.00 89.19 97 THR A N 1
ATOM 678 C CA . THR A 1 97 ? -7.888 -7.703 -4.693 1.00 89.19 97 THR A CA 1
ATOM 679 C C . THR A 1 97 ? -7.109 -6.502 -4.174 1.00 89.19 97 THR A C 1
ATOM 681 O O . THR A 1 97 ? -6.611 -6.564 -3.051 1.00 89.19 97 THR A O 1
ATOM 684 N N . ALA A 1 98 ? -6.911 -5.450 -4.978 1.00 90.44 98 ALA A N 1
ATOM 685 C CA . ALA A 1 98 ? -6.234 -4.242 -4.518 1.00 90.44 98 ALA A CA 1
ATOM 686 C C . ALA A 1 98 ? -7.179 -3.416 -3.632 1.00 90.44 98 ALA A C 1
ATOM 688 O O . ALA A 1 98 ? -8.359 -3.301 -3.963 1.00 90.44 98 ALA A O 1
ATOM 689 N N . PRO A 1 99 ? -6.673 -2.812 -2.544 1.00 88.62 99 PRO A N 1
ATOM 690 C CA . PRO A 1 99 ? -7.504 -2.014 -1.655 1.00 88.62 99 PRO A CA 1
ATOM 691 C C . PRO A 1 99 ? -8.092 -0.799 -2.382 1.00 88.62 99 PRO A C 1
ATOM 693 O O . PRO A 1 99 ? -7.422 -0.141 -3.184 1.00 88.62 99 PRO A O 1
ATOM 696 N N . HIS A 1 100 ? -9.346 -0.484 -2.066 1.00 90.25 100 HIS A N 1
ATOM 697 C CA . HIS A 1 1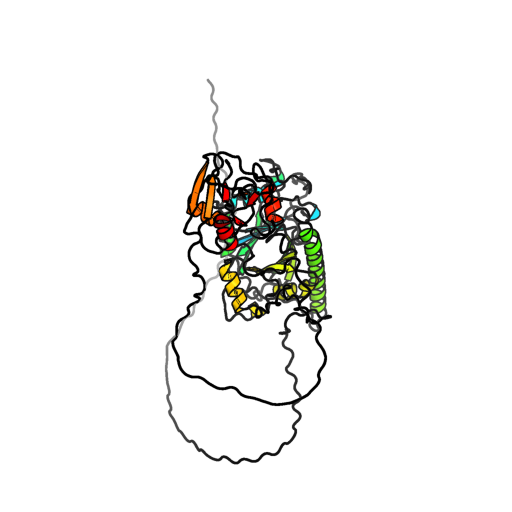00 ? -10.032 0.681 -2.606 1.00 90.25 100 HIS A CA 1
ATOM 698 C C . HIS A 1 100 ? -9.639 1.949 -1.832 1.00 90.25 100 HIS A C 1
ATOM 700 O O . HIS A 1 100 ? -10.029 2.139 -0.682 1.00 90.25 100 HIS A O 1
ATOM 706 N N . TYR A 1 101 ? -8.891 2.834 -2.497 1.00 91.00 101 TYR A N 1
ATOM 707 C CA . TYR A 1 101 ? -8.545 4.166 -1.998 1.00 91.00 101 TYR A CA 1
ATOM 708 C C . TYR A 1 101 ? -8.880 5.235 -3.034 1.00 91.00 101 TYR A C 1
ATOM 710 O O . TYR A 1 101 ? -8.609 5.053 -4.221 1.00 91.00 101 TYR A O 1
ATOM 718 N N . HIS A 1 102 ? -9.382 6.386 -2.590 1.00 88.75 102 HIS A N 1
ATOM 719 C CA . HIS A 1 102 ? -9.607 7.544 -3.462 1.00 88.75 102 HIS A CA 1
ATOM 720 C C . HIS A 1 102 ? -8.298 8.264 -3.806 1.00 88.75 102 HIS A C 1
ATOM 722 O O . HIS A 1 102 ? -8.079 8.705 -4.938 1.00 88.75 102 HIS A O 1
ATOM 728 N N . THR A 1 103 ? -7.425 8.376 -2.807 1.00 92.31 103 THR A N 1
ATOM 729 C CA . THR A 1 103 ? -6.098 8.984 -2.899 1.00 92.31 103 THR A CA 1
ATOM 730 C C . THR A 1 103 ? -5.120 8.113 -2.125 1.00 92.31 103 THR A C 1
ATOM 732 O O . THR A 1 103 ? -5.453 7.611 -1.056 1.00 92.31 103 THR A O 1
ATOM 735 N N . PHE A 1 104 ? -3.915 7.929 -2.648 1.00 94.81 104 PHE A N 1
ATOM 736 C CA . PHE A 1 104 ? -2.857 7.178 -1.987 1.00 94.81 104 PHE A CA 1
ATOM 737 C C . PHE A 1 104 ? -1.692 8.103 -1.652 1.00 94.81 104 PHE A C 1
ATOM 739 O O . PHE A 1 104 ? -1.224 8.864 -2.502 1.00 94.81 104 PHE A O 1
ATOM 746 N N . LEU A 1 105 ? -1.241 8.047 -0.406 1.00 95.44 105 LEU A N 1
ATOM 747 C CA . LEU A 1 105 ? -0.192 8.885 0.148 1.00 95.44 105 LEU A CA 1
ATOM 748 C C . LEU A 1 105 ? 1.052 8.040 0.414 1.00 95.44 105 LEU A C 1
ATOM 750 O O . LEU A 1 105 ? 0.973 7.009 1.082 1.00 95.44 105 LEU A O 1
ATOM 754 N N . VAL A 1 106 ? 2.209 8.500 -0.060 1.00 96.00 106 VAL A N 1
ATOM 755 C CA . VAL A 1 106 ? 3.500 7.865 0.225 1.00 96.00 106 VAL A CA 1
ATOM 756 C C . VAL A 1 106 ? 4.416 8.857 0.929 1.00 96.00 106 VAL A C 1
ATOM 758 O O . VAL A 1 106 ? 4.786 9.887 0.364 1.00 96.00 106 VAL A O 1
ATOM 761 N N . ILE A 1 107 ? 4.780 8.540 2.169 1.00 95.94 107 ILE A N 1
ATOM 762 C CA . ILE A 1 107 ? 5.657 9.351 3.016 1.00 95.94 107 ILE A CA 1
ATOM 763 C C . ILE A 1 107 ? 7.108 8.951 2.751 1.00 95.94 107 ILE A C 1
ATOM 765 O O . ILE A 1 107 ? 7.471 7.787 2.897 1.00 95.94 107 ILE A O 1
ATOM 769 N N . HIS A 1 108 ? 7.938 9.916 2.379 1.00 94.06 108 HIS A N 1
ATOM 770 C CA . HIS A 1 108 ? 9.367 9.759 2.144 1.00 94.06 108 HIS A CA 1
ATOM 771 C C . HIS A 1 108 ? 10.160 10.481 3.237 1.00 94.06 108 HIS A C 1
ATOM 773 O O . HIS A 1 108 ? 9.827 11.618 3.571 1.00 94.06 108 HIS A O 1
ATOM 779 N N . PRO A 1 109 ? 11.239 9.890 3.770 1.00 91.81 109 PRO A N 1
ATOM 780 C CA . PRO A 1 109 ? 12.165 10.614 4.634 1.00 91.81 109 PRO A CA 1
ATOM 781 C C . PRO A 1 109 ? 12.781 11.815 3.899 1.00 91.81 109 PRO A C 1
ATOM 783 O O . PRO A 1 109 ? 13.276 11.653 2.783 1.00 91.81 109 PRO A O 1
ATOM 786 N N . ALA A 1 110 ? 12.787 12.999 4.526 1.00 88.12 110 ALA A N 1
ATOM 787 C CA . ALA A 1 110 ? 13.387 14.212 3.954 1.00 88.12 110 ALA A CA 1
ATOM 788 C C . ALA A 1 110 ? 14.555 14.765 4.784 1.00 88.12 110 ALA A C 1
ATOM 790 O O . ALA A 1 110 ? 15.513 15.282 4.214 1.00 88.12 110 ALA A O 1
ATOM 791 N N . SER A 1 111 ? 14.522 14.647 6.117 1.00 83.75 111 SER A N 1
ATOM 792 C CA . SER A 1 111 ? 15.636 15.086 6.975 1.00 83.75 111 SER A CA 1
ATOM 793 C C . SER A 1 111 ? 16.730 14.033 7.158 1.00 83.75 111 SER A C 1
ATOM 795 O O . SER A 1 111 ? 17.901 14.385 7.293 1.00 83.75 111 SER A O 1
ATOM 797 N N . ARG A 1 112 ? 16.372 12.742 7.198 1.00 85.00 112 ARG A N 1
ATOM 798 C CA . ARG A 1 112 ? 17.315 11.643 7.464 1.00 85.00 112 ARG A CA 1
ATOM 799 C C . ARG A 1 112 ? 16.878 10.340 6.792 1.00 85.00 112 ARG A C 1
ATOM 801 O O . ARG A 1 112 ? 15.687 10.056 6.822 1.00 85.00 112 ARG A O 1
ATOM 808 N N . PRO A 1 113 ? 17.792 9.512 6.252 1.00 87.19 113 PRO A N 1
ATOM 809 C CA . PRO A 1 113 ? 17.418 8.248 5.625 1.00 87.19 113 PRO A CA 1
ATOM 810 C C . PRO A 1 113 ? 16.820 7.264 6.637 1.00 87.19 113 PRO A C 1
ATOM 812 O O . PRO A 1 113 ? 17.311 7.145 7.761 1.00 87.19 113 PRO A O 1
ATOM 815 N N . ARG A 1 114 ? 15.797 6.518 6.212 1.00 90.56 114 ARG A N 1
ATOM 816 C CA . ARG A 1 114 ? 15.158 5.439 6.980 1.00 90.56 114 ARG A CA 1
ATOM 817 C C . ARG A 1 114 ? 15.136 4.166 6.123 1.00 90.56 114 ARG A C 1
ATOM 819 O O . ARG A 1 114 ? 14.099 3.872 5.528 1.00 90.56 114 ARG A O 1
ATOM 826 N N . PRO A 1 115 ? 16.270 3.450 5.991 1.00 89.75 115 PRO A N 1
ATOM 827 C CA . PRO A 1 115 ? 16.337 2.253 5.157 1.00 89.75 115 PRO A CA 1
ATOM 828 C C . PRO A 1 115 ? 15.385 1.172 5.675 1.00 89.75 115 PRO A C 1
ATOM 830 O O . PRO A 1 115 ? 15.136 1.077 6.877 1.00 89.75 115 PRO A O 1
ATOM 833 N N . ASN A 1 116 ? 14.894 0.316 4.780 1.00 88.69 116 ASN A N 1
ATOM 834 C CA . ASN A 1 116 ? 13.937 -0.738 5.129 1.00 88.69 116 ASN A CA 1
ATOM 835 C C . ASN A 1 116 ? 14.420 -1.710 6.227 1.00 88.69 116 ASN A C 1
ATOM 837 O O . ASN A 1 116 ? 13.603 -2.293 6.937 1.00 88.69 116 ASN A O 1
ATOM 841 N N . THR A 1 117 ? 15.734 -1.841 6.430 1.00 87.38 117 THR A N 1
ATOM 842 C CA . THR A 1 117 ? 16.342 -2.654 7.492 1.00 87.38 117 THR A CA 1
ATOM 843 C C . THR A 1 117 ? 16.132 -2.089 8.896 1.00 87.38 117 THR A C 1
ATOM 845 O O . THR A 1 117 ? 16.275 -2.826 9.866 1.00 87.38 117 THR A O 1
ATOM 848 N N . SER A 1 118 ? 15.815 -0.796 9.032 1.00 89.44 118 SER A N 1
ATOM 849 C CA . SER A 1 118 ? 15.539 -0.160 10.328 1.00 89.44 118 SER A CA 1
ATOM 850 C C . SER A 1 118 ? 14.046 -0.108 10.663 1.00 89.44 118 SER A C 1
ATOM 852 O O . SER A 1 118 ? 13.656 0.543 11.629 1.00 89.44 118 SER A O 1
ATOM 854 N N . TRP A 1 119 ? 13.184 -0.696 9.833 1.00 92.69 119 TRP A N 1
ATOM 855 C CA . TRP A 1 119 ? 11.738 -0.586 9.989 1.00 92.69 119 TRP A CA 1
ATOM 856 C C . TRP A 1 119 ? 11.197 -1.612 10.985 1.00 92.69 119 TRP A C 1
ATOM 858 O O . TRP A 1 119 ? 11.415 -2.809 10.784 1.00 92.69 119 TRP A O 1
ATOM 868 N N . PRO A 1 120 ? 10.431 -1.195 12.008 1.00 91.12 120 PRO A N 1
ATOM 869 C CA . PRO A 1 120 ? 9.680 -2.133 12.836 1.00 91.12 120 PRO A CA 1
ATOM 870 C C . PRO A 1 120 ? 8.494 -2.739 12.067 1.00 91.12 120 PRO A C 1
ATOM 872 O O . PRO A 1 120 ? 8.153 -2.263 10.980 1.00 91.12 120 PRO A O 1
ATOM 875 N N . PRO A 1 121 ? 7.802 -3.756 12.615 1.00 85.75 121 PRO A N 1
ATOM 876 C CA . PRO A 1 121 ? 6.617 -4.348 11.981 1.00 85.75 121 PRO A CA 1
ATOM 877 C C . PRO A 1 121 ? 5.468 -3.355 11.713 1.00 85.75 121 PRO A C 1
ATOM 879 O O . PRO A 1 121 ? 4.649 -3.578 10.817 1.00 85.75 121 PRO A O 1
ATOM 882 N N . VAL A 1 122 ? 5.390 -2.266 12.486 1.00 90.31 122 VAL A N 1
ATOM 883 C CA . VAL A 1 122 ? 4.420 -1.170 12.326 1.00 90.31 122 VAL A CA 1
ATOM 884 C C . VAL A 1 122 ? 5.170 0.156 12.401 1.00 90.31 122 VAL A C 1
ATOM 886 O O . VAL A 1 122 ? 5.667 0.513 13.461 1.00 90.31 122 VAL A O 1
ATOM 889 N N . ILE A 1 123 ? 5.250 0.907 11.301 1.00 93.56 123 ILE A N 1
ATOM 890 C CA . ILE A 1 123 ? 6.028 2.161 11.252 1.00 93.56 123 ILE A CA 1
ATOM 891 C C . ILE A 1 123 ? 5.469 3.224 12.211 1.00 93.56 123 ILE A C 1
ATOM 893 O O . ILE A 1 123 ? 6.240 3.950 12.843 1.00 93.56 123 ILE A O 1
ATOM 897 N N . GLY A 1 124 ? 4.146 3.275 12.394 1.00 93.62 124 GLY A N 1
ATOM 898 C CA . GLY A 1 124 ? 3.508 4.149 13.380 1.00 93.62 124 GLY A CA 1
ATOM 899 C C . GLY A 1 124 ? 3.998 3.939 14.822 1.00 93.62 124 GLY A C 1
ATOM 900 O O . GLY A 1 124 ? 3.861 4.841 15.641 1.00 93.62 124 GLY A O 1
ATOM 901 N N . SER A 1 125 ? 4.641 2.812 15.163 1.00 92.25 125 SER A N 1
ATOM 902 C CA . SER A 1 125 ? 5.192 2.612 16.513 1.00 92.25 125 SER A CA 1
ATOM 903 C C . SER A 1 125 ? 6.449 3.446 16.792 1.00 92.25 125 SER A C 1
ATOM 905 O O . SER A 1 125 ? 6.814 3.626 17.953 1.00 92.25 125 SER A O 1
ATOM 907 N N . VAL A 1 126 ? 7.121 3.942 15.745 1.00 92.56 126 VAL A N 1
ATOM 908 C CA . VAL A 1 126 ? 8.377 4.715 15.838 1.00 92.56 126 VAL A CA 1
ATOM 909 C C . VAL A 1 126 ? 8.285 6.113 15.229 1.00 92.56 126 VAL A C 1
ATOM 911 O O . VAL A 1 126 ? 9.094 6.970 15.580 1.00 92.56 126 VAL A O 1
ATOM 914 N N . SER A 1 127 ? 7.314 6.370 14.348 1.00 93.94 127 SER A N 1
ATOM 915 C CA . SER A 1 127 ? 7.125 7.676 13.711 1.00 93.94 127 SER A CA 1
ATOM 916 C C . SER A 1 127 ? 5.843 8.363 14.201 1.00 93.94 127 SER A C 1
ATOM 918 O O . SER A 1 127 ? 4.750 7.898 13.865 1.00 93.94 127 SER A O 1
ATOM 920 N N . PRO A 1 128 ? 5.947 9.487 14.945 1.00 94.62 128 PRO A N 1
ATOM 921 C CA . PRO A 1 128 ? 4.785 10.266 15.377 1.00 94.62 128 PRO A CA 1
ATOM 922 C C . PRO A 1 128 ? 3.908 10.737 14.212 1.00 94.62 128 PRO A C 1
ATOM 924 O O . PRO A 1 128 ? 2.687 10.633 14.282 1.00 94.62 128 PRO A O 1
ATOM 927 N N . LEU A 1 129 ? 4.523 11.213 13.121 1.00 95.25 129 LEU A N 1
ATOM 928 C CA . LEU A 1 129 ? 3.791 11.685 11.943 1.00 95.25 129 LEU A CA 1
ATOM 929 C C . LEU A 1 129 ? 2.999 10.552 11.283 1.00 95.25 129 LEU A C 1
ATOM 931 O O . LEU A 1 129 ? 1.829 10.734 10.960 1.00 95.25 129 LEU A O 1
ATOM 935 N N . VAL A 1 130 ? 3.625 9.386 11.079 1.00 95.00 130 VAL A N 1
ATOM 936 C CA . VAL A 1 130 ? 2.946 8.240 10.455 1.00 95.00 130 VAL A CA 1
ATOM 937 C C . VAL A 1 130 ? 1.786 7.779 11.335 1.00 95.00 130 VAL A C 1
ATOM 939 O O . VAL A 1 130 ? 0.692 7.593 10.818 1.00 95.00 130 VAL A O 1
ATOM 942 N N . ALA A 1 131 ? 1.983 7.682 12.655 1.00 94.50 131 ALA A N 1
ATOM 943 C CA . ALA A 1 131 ? 0.929 7.298 13.595 1.00 94.50 131 ALA A CA 1
ATOM 944 C C . ALA A 1 131 ? -0.276 8.255 13.570 1.00 94.50 131 ALA A C 1
ATOM 946 O O . ALA A 1 131 ? -1.424 7.811 13.594 1.00 94.50 131 ALA A O 1
ATOM 947 N N . GLU A 1 132 ? -0.020 9.565 13.513 1.00 94.94 132 GLU A N 1
ATOM 948 C CA . GLU A 1 132 ? -1.069 10.582 13.400 1.00 94.94 132 GLU A CA 1
ATOM 949 C C . GLU A 1 132 ? -1.826 10.453 12.071 1.00 94.94 132 GLU A C 1
ATOM 951 O O . GLU A 1 132 ? -3.057 10.448 12.051 1.00 94.94 132 GLU A O 1
ATOM 956 N N . LEU A 1 133 ? -1.109 10.299 10.954 1.00 95.50 133 LEU A N 1
ATOM 957 C CA . LEU A 1 133 ? -1.725 10.166 9.634 1.00 95.50 133 LEU A CA 1
ATOM 958 C C . LEU A 1 133 ? -2.528 8.864 9.497 1.00 95.50 133 LEU A C 1
ATOM 960 O O . LEU A 1 133 ? -3.648 8.920 9.000 1.00 95.50 133 LEU A O 1
ATOM 964 N N . GLU A 1 134 ? -2.030 7.734 10.008 1.00 93.06 134 GLU A N 1
ATOM 965 C CA . GLU A 1 134 ? -2.784 6.471 10.110 1.00 93.06 134 GLU A CA 1
ATOM 966 C C . GLU A 1 134 ? -4.067 6.637 10.944 1.00 93.06 134 GLU A C 1
ATOM 968 O O . GLU A 1 134 ? -5.077 5.981 10.695 1.00 93.06 134 GLU A O 1
ATOM 973 N N . GLY A 1 135 ? -4.050 7.514 11.953 1.00 92.88 135 GLY A N 1
ATOM 974 C CA . GLY A 1 135 ? -5.242 7.890 12.711 1.00 92.88 135 GLY A CA 1
ATOM 975 C C . GLY A 1 135 ? -6.250 8.677 11.871 1.00 92.88 135 GLY A C 1
ATOM 976 O O . GLY A 1 135 ? -7.454 8.441 11.980 1.00 92.88 135 GLY A O 1
ATOM 977 N N . ARG A 1 136 ? -5.765 9.581 11.011 1.00 94.75 136 ARG A N 1
ATOM 978 C CA . ARG A 1 136 ? -6.593 10.446 10.154 1.00 94.75 136 ARG A CA 1
ATOM 979 C C . ARG A 1 136 ? -7.198 9.737 8.947 1.00 94.75 136 ARG A C 1
ATOM 981 O O . ARG A 1 136 ? -8.178 10.250 8.417 1.00 94.75 136 ARG A O 1
ATOM 988 N N . THR A 1 137 ? -6.654 8.600 8.518 1.00 93.56 137 THR A N 1
ATOM 989 C CA . THR A 1 137 ? -7.193 7.814 7.393 1.00 93.56 137 THR A CA 1
ATOM 990 C C . THR A 1 137 ? -8.306 6.841 7.784 1.00 93.56 137 THR A C 1
ATOM 992 O O . THR A 1 137 ? -8.856 6.171 6.915 1.00 93.56 137 THR A O 1
ATOM 995 N N . ARG A 1 138 ? -8.641 6.735 9.076 1.00 89.25 138 ARG A N 1
ATOM 996 C CA . ARG A 1 138 ? -9.719 5.862 9.568 1.00 89.25 138 ARG A CA 1
ATOM 997 C C . ARG A 1 138 ? -11.100 6.368 9.154 1.00 89.25 138 ARG A C 1
ATOM 999 O O . ARG A 1 138 ? -11.287 7.559 8.909 1.00 89.25 138 ARG A O 1
ATOM 1006 N N . ASP A 1 139 ? -12.074 5.467 9.163 1.00 87.69 139 ASP A N 1
ATOM 1007 C CA . ASP A 1 139 ? -13.473 5.787 8.878 1.00 87.69 139 ASP A CA 1
ATOM 1008 C C . ASP A 1 139 ? -13.991 6.896 9.810 1.00 87.69 139 ASP A C 1
ATOM 1010 O O . ASP A 1 139 ? -13.811 6.844 11.032 1.00 87.69 139 ASP A O 1
ATOM 1014 N N . GLY A 1 140 ? -14.616 7.924 9.234 1.00 87.94 140 GLY A N 1
ATOM 1015 C CA . GLY A 1 140 ? -15.104 9.100 9.952 1.00 87.94 140 GLY A CA 1
ATOM 1016 C C . GLY A 1 140 ? -14.033 10.128 10.339 1.00 87.94 140 GLY A C 1
ATOM 1017 O O . GLY A 1 140 ? -14.365 11.120 10.994 1.00 87.94 140 GLY A O 1
ATOM 1018 N N . ALA A 1 141 ? -12.764 9.925 9.968 1.00 92.12 141 ALA A N 1
ATOM 1019 C CA . ALA A 1 141 ? -11.687 10.884 10.203 1.00 92.12 141 ALA A CA 1
ATOM 1020 C C . ALA A 1 141 ? -11.455 11.820 8.997 1.00 92.12 141 ALA A C 1
ATOM 1022 O O . ALA A 1 141 ? -12.112 11.741 7.962 1.00 92.12 141 ALA A O 1
ATOM 1023 N N . SER A 1 142 ? -10.530 12.776 9.140 1.00 92.38 142 SER A N 1
ATOM 1024 C CA . SER A 1 142 ? -10.358 13.879 8.180 1.00 92.38 142 SER A CA 1
ATOM 1025 C C . SER A 1 142 ? -9.811 13.470 6.808 1.00 92.38 142 SER A C 1
ATOM 1027 O O . SER A 1 142 ? -9.944 14.246 5.861 1.00 92.38 142 SER A O 1
ATOM 1029 N N . LEU A 1 143 ? -9.203 12.287 6.695 1.00 93.19 143 LEU A N 1
ATOM 1030 C CA . LEU A 1 143 ? -8.662 11.708 5.463 1.00 93.19 143 LEU A CA 1
ATOM 1031 C C . LEU A 1 143 ? -9.287 10.331 5.172 1.00 93.19 143 LEU A C 1
ATOM 1033 O O . LEU A 1 143 ? -8.615 9.445 4.647 1.00 93.19 143 LEU A O 1
ATOM 1037 N N . GLU A 1 144 ? -10.556 10.125 5.530 1.00 92.19 144 GLU A N 1
ATOM 1038 C CA . GLU A 1 144 ? -11.286 8.889 5.220 1.00 92.19 144 GLU A CA 1
ATOM 1039 C C . GLU A 1 144 ? -11.176 8.514 3.728 1.00 92.19 144 GLU A C 1
ATOM 1041 O O . GLU A 1 144 ? -11.279 9.361 2.834 1.00 92.19 144 GLU A O 1
ATOM 1046 N N . GLY A 1 145 ? -10.935 7.227 3.454 1.00 89.38 145 GLY A N 1
ATOM 1047 C CA . GLY A 1 145 ? -10.764 6.697 2.097 1.00 89.38 145 GLY A CA 1
ATOM 1048 C C . GLY A 1 145 ? -9.389 6.961 1.468 1.00 89.38 145 GLY A C 1
ATOM 1049 O O . GLY A 1 145 ? -9.176 6.619 0.298 1.00 89.38 145 GLY A O 1
ATOM 1050 N N . PHE A 1 146 ? -8.446 7.555 2.206 1.00 94.06 146 PHE A N 1
ATOM 1051 C CA . PHE A 1 146 ? -7.055 7.687 1.776 1.00 94.06 146 PHE A CA 1
ATOM 1052 C C . PHE A 1 146 ? -6.256 6.452 2.191 1.00 94.06 146 PHE A C 1
ATOM 1054 O O . PHE A 1 146 ? -6.338 5.996 3.328 1.00 94.06 146 PHE A O 1
ATOM 1061 N N . GLY A 1 147 ? -5.428 5.944 1.283 1.00 93.44 147 GLY A N 1
ATOM 1062 C CA . GLY A 1 147 ? -4.405 4.961 1.626 1.00 93.44 147 GLY A CA 1
ATOM 1063 C C . GLY A 1 147 ? -3.107 5.650 2.026 1.00 93.44 147 GLY A C 1
ATOM 1064 O O . GLY A 1 147 ? -2.794 6.735 1.528 1.00 93.44 147 GLY A O 1
ATOM 1065 N N . LEU A 1 148 ? -2.343 5.017 2.910 1.00 95.31 148 LEU A N 1
ATOM 1066 C CA . LEU A 1 148 ? -1.097 5.556 3.440 1.00 95.31 148 LEU A CA 1
ATOM 1067 C C . LEU A 1 148 ? -0.013 4.484 3.446 1.00 95.31 148 LEU A C 1
ATOM 1069 O O . LEU A 1 148 ? -0.251 3.351 3.855 1.00 95.31 148 LEU A O 1
ATOM 1073 N N . ALA A 1 149 ? 1.190 4.860 3.032 1.00 95.56 149 ALA A N 1
ATOM 1074 C CA . ALA A 1 149 ? 2.363 4.015 3.146 1.00 95.56 149 ALA A CA 1
ATOM 1075 C C . ALA A 1 149 ? 3.632 4.841 3.384 1.00 95.56 149 ALA A C 1
ATOM 1077 O O . ALA A 1 149 ? 3.712 6.025 3.051 1.00 95.56 149 ALA A O 1
ATOM 1078 N N . PHE A 1 150 ? 4.641 4.198 3.961 1.00 96.38 150 PHE A N 1
ATOM 1079 C CA . PHE A 1 150 ? 5.955 4.773 4.217 1.00 96.38 150 PHE A CA 1
ATOM 1080 C C . PHE A 1 150 ? 6.979 4.196 3.240 1.00 96.38 150 PHE A C 1
ATOM 1082 O O . PHE A 1 150 ? 6.930 3.014 2.929 1.00 96.38 150 PHE A O 1
ATOM 1089 N N . SER A 1 151 ? 7.913 5.003 2.757 1.00 95.31 151 SER A N 1
ATOM 1090 C CA . SER A 1 151 ? 8.920 4.612 1.770 1.00 95.31 151 SER A CA 1
ATOM 1091 C C . SER A 1 151 ? 10.326 4.853 2.307 1.00 95.31 151 SER A C 1
ATOM 1093 O O . SER A 1 151 ? 10.536 5.764 3.104 1.00 95.31 151 SER A O 1
ATOM 1095 N N . ASP A 1 152 ? 11.309 4.069 1.861 1.00 92.06 152 ASP A N 1
ATOM 1096 C CA . ASP A 1 152 ? 12.725 4.300 2.202 1.00 92.06 152 ASP A CA 1
ATOM 1097 C C . ASP A 1 152 ? 13.313 5.495 1.437 1.00 92.06 152 ASP A C 1
ATOM 1099 O O . ASP A 1 152 ? 14.433 5.939 1.704 1.00 92.06 152 ASP A O 1
ATOM 1103 N N . GLY A 1 153 ? 12.515 6.066 0.534 1.00 88.62 153 GLY A N 1
ATOM 1104 C CA . GLY A 1 153 ? 12.913 7.141 -0.344 1.00 88.62 153 GLY A CA 1
ATOM 1105 C C . GLY A 1 153 ? 13.678 6.625 -1.556 1.00 88.62 153 GLY A C 1
ATOM 1106 O O . GLY A 1 153 ? 13.909 5.442 -1.761 1.00 88.62 153 GLY A O 1
ATOM 1107 N N . PHE A 1 154 ? 14.086 7.544 -2.415 1.00 82.94 154 PHE A N 1
ATOM 1108 C CA . PHE A 1 154 ? 14.704 7.187 -3.690 1.00 82.94 154 PHE A CA 1
ATOM 1109 C C . PHE A 1 154 ? 16.237 7.167 -3.642 1.00 82.94 154 PHE A C 1
ATOM 1111 O O . PHE A 1 154 ? 16.858 7.402 -4.670 1.00 82.94 154 PHE A O 1
ATOM 1118 N N . GLY A 1 155 ? 16.847 6.974 -2.467 1.00 63.50 155 GLY A N 1
ATOM 1119 C CA . GLY A 1 155 ? 18.308 6.891 -2.277 1.00 63.50 155 GLY A CA 1
ATOM 1120 C C . GLY A 1 155 ? 19.114 8.180 -2.522 1.00 63.50 155 GLY A C 1
ATOM 1121 O O . GLY A 1 155 ? 20.131 8.379 -1.867 1.00 63.50 155 GLY A O 1
ATOM 1122 N N . ASP A 1 156 ? 18.625 9.076 -3.385 1.00 53.41 156 ASP A N 1
ATOM 1123 C CA . ASP A 1 156 ? 19.413 10.154 -4.004 1.00 53.41 156 ASP A CA 1
ATOM 1124 C C . ASP A 1 156 ? 18.832 11.561 -3.789 1.00 53.41 156 ASP A C 1
ATOM 1126 O O . ASP A 1 156 ? 19.384 12.552 -4.268 1.00 53.41 156 ASP A O 1
ATOM 1130 N N . ALA A 1 157 ? 17.679 11.684 -3.119 1.00 53.38 157 ALA A N 1
ATOM 1131 C CA . ALA A 1 157 ? 17.105 12.999 -2.845 1.00 53.38 157 ALA A CA 1
ATOM 1132 C C . ALA A 1 157 ? 18.017 13.751 -1.855 1.00 53.38 157 ALA A C 1
ATOM 1134 O O . ALA A 1 157 ? 18.328 13.191 -0.799 1.00 53.38 157 ALA A O 1
ATOM 1135 N N . PRO A 1 158 ? 18.442 14.998 -2.152 1.00 51.44 158 PRO A N 1
ATOM 1136 C CA . PRO A 1 158 ? 19.179 15.795 -1.187 1.00 51.44 158 PRO A CA 1
ATOM 1137 C C . PRO A 1 158 ? 18.311 15.930 0.058 1.00 51.44 158 PRO A C 1
ATOM 1139 O O . PRO A 1 158 ? 17.219 16.499 -0.008 1.00 51.44 158 PRO A O 1
ATOM 1142 N N . LEU A 1 159 ? 18.780 15.380 1.178 1.00 60.78 159 LEU A N 1
ATOM 1143 C CA . LEU A 1 159 ? 18.135 15.615 2.461 1.00 60.78 159 LEU A CA 1
ATOM 1144 C C . LEU A 1 159 ? 18.106 17.127 2.666 1.00 60.78 159 LEU A C 1
ATOM 1146 O O . LEU A 1 159 ? 19.124 17.792 2.443 1.00 60.78 159 LEU A O 1
ATOM 1150 N N . VAL A 1 160 ? 16.949 17.681 3.025 1.00 55.31 160 VAL A N 1
ATOM 1151 C CA . VAL A 1 160 ? 16.822 19.125 3.235 1.00 55.31 160 VAL A CA 1
ATOM 1152 C C . VAL A 1 160 ? 17.759 19.497 4.383 1.00 55.31 160 VAL A C 1
ATOM 1154 O O . VAL A 1 160 ? 17.505 19.200 5.548 1.00 55.31 160 VAL A O 1
ATOM 1157 N N . GLY A 1 161 ? 18.898 20.091 4.024 1.00 45.34 161 GLY A N 1
ATOM 1158 C CA . GLY A 1 161 ? 19.945 20.478 4.950 1.00 45.34 161 GLY A CA 1
ATOM 1159 C C . GLY A 1 161 ? 19.498 21.658 5.799 1.00 45.34 161 GLY A C 1
ATOM 1160 O O . GLY A 1 161 ? 19.623 22.807 5.385 1.00 45.34 161 GLY A O 1
ATOM 1161 N N . GLY A 1 162 ? 19.052 21.379 7.020 1.00 39.44 162 GLY A N 1
ATOM 1162 C CA . GLY A 1 162 ? 19.353 22.272 8.131 1.00 39.44 162 GLY A CA 1
ATOM 1163 C C . GLY A 1 162 ? 20.850 22.176 8.412 1.00 39.44 162 GLY A C 1
ATOM 1164 O O . GLY A 1 162 ? 21.412 21.079 8.412 1.00 39.44 162 GLY A O 1
ATOM 1165 N N . GLN A 1 163 ? 21.520 23.311 8.606 1.00 39.59 163 GLN A N 1
ATOM 1166 C CA . GLN A 1 163 ? 22.903 23.327 9.076 1.00 39.59 163 GLN A CA 1
ATOM 1167 C C . GLN A 1 163 ? 23.056 22.381 10.278 1.00 39.59 163 GLN A C 1
ATOM 1169 O O . GLN A 1 163 ? 22.186 22.329 11.146 1.00 39.59 163 GLN A O 1
ATOM 1174 N N . ALA A 1 164 ? 24.176 21.657 10.343 1.00 42.38 164 ALA A N 1
ATOM 1175 C CA . ALA A 1 164 ? 24.503 20.691 11.398 1.00 42.38 164 ALA A CA 1
ATOM 1176 C C . ALA A 1 164 ? 24.488 21.264 12.839 1.00 42.38 164 ALA A C 1
ATOM 1178 O O . ALA A 1 164 ? 24.763 20.540 13.788 1.00 42.38 164 ALA A O 1
ATOM 1179 N N . SER A 1 165 ? 24.190 22.554 13.013 1.00 39.41 165 SER A N 1
ATOM 1180 C CA . SER A 1 165 ? 24.168 23.270 14.285 1.00 39.41 165 SER A CA 1
ATOM 1181 C C . SER A 1 165 ? 22.802 23.341 14.980 1.00 39.41 165 SER A C 1
ATOM 1183 O O . SER A 1 165 ? 22.786 23.739 16.137 1.00 39.41 165 SER A O 1
ATOM 1185 N N . ASP A 1 166 ? 21.696 22.952 14.331 1.00 44.16 166 ASP A N 1
ATOM 1186 C CA . ASP A 1 166 ? 20.333 22.985 14.920 1.00 44.16 166 ASP A CA 1
ATOM 1187 C C . ASP A 1 166 ? 19.640 21.606 14.931 1.00 44.16 166 ASP A C 1
ATOM 1189 O O . ASP A 1 166 ? 18.434 21.487 15.154 1.00 44.16 166 ASP A O 1
ATOM 1193 N N . GLN A 1 167 ? 20.395 20.530 14.676 1.00 53.00 167 GLN A N 1
ATOM 1194 C CA . GLN A 1 167 ? 19.840 19.180 14.655 1.00 53.00 167 GLN A CA 1
ATOM 1195 C C . GLN A 1 167 ? 19.414 18.757 16.059 1.00 53.00 167 GLN A C 1
ATOM 1197 O O . GLN A 1 167 ? 20.224 18.370 16.899 1.00 53.00 167 GLN A O 1
ATOM 1202 N N . VAL A 1 168 ? 18.103 18.763 16.272 1.00 58.59 168 VAL A N 1
ATOM 1203 C CA . VAL A 1 168 ? 17.452 17.858 17.208 1.00 58.59 168 VAL A CA 1
ATOM 1204 C C . VAL A 1 168 ? 18.076 16.468 17.037 1.00 58.59 168 VAL A C 1
ATOM 1206 O O . VAL A 1 168 ? 18.030 15.896 15.947 1.00 58.59 168 VAL A O 1
ATOM 1209 N N . THR A 1 169 ? 18.688 15.928 18.092 1.00 69.94 169 THR A N 1
ATOM 1210 C CA . THR A 1 169 ? 19.260 14.577 18.072 1.00 69.94 169 THR A CA 1
ATOM 1211 C C . THR A 1 169 ? 18.126 13.558 17.982 1.00 69.94 169 THR A C 1
ATOM 1213 O O . THR A 1 169 ? 17.592 13.105 18.993 1.00 69.94 169 THR A O 1
ATOM 1216 N N . LEU A 1 170 ? 17.721 13.229 16.757 1.00 79.38 170 LEU A N 1
ATOM 1217 C CA . LEU A 1 170 ? 16.707 12.221 16.476 1.00 79.38 170 LEU A CA 1
ATOM 1218 C C . LEU A 1 170 ? 17.290 10.825 16.696 1.00 79.38 170 LEU A C 1
ATOM 1220 O O . LEU A 1 170 ? 18.368 10.508 16.191 1.00 79.38 170 LEU A O 1
ATOM 1224 N N . SER A 1 171 ? 16.560 9.971 17.411 1.00 81.44 171 SER A N 1
ATOM 1225 C CA . SER A 1 171 ? 16.959 8.575 17.577 1.00 81.44 171 SER A CA 1
ATOM 1226 C C . SER A 1 171 ? 16.812 7.786 16.271 1.00 81.44 171 SER A C 1
ATOM 1228 O O . SER A 1 171 ? 15.913 8.025 15.449 1.00 81.44 171 SER A O 1
ATOM 1230 N N . ASP A 1 172 ? 17.683 6.796 16.095 1.00 86.31 172 ASP A N 1
ATOM 1231 C CA . ASP A 1 172 ? 17.495 5.778 15.066 1.00 86.31 172 ASP A CA 1
ATOM 1232 C C . ASP A 1 172 ? 16.267 4.915 15.396 1.00 86.31 172 ASP A C 1
ATOM 1234 O O . ASP A 1 172 ? 15.815 4.860 16.543 1.00 86.31 172 ASP A O 1
ATOM 1238 N N . TRP A 1 173 ? 15.678 4.298 14.372 1.00 90.38 173 TRP A N 1
ATOM 1239 C CA . TRP A 1 173 ? 14.555 3.383 14.562 1.00 90.38 173 TRP A CA 1
ATOM 1240 C C . TRP A 1 173 ? 15.086 1.997 14.899 1.00 90.38 173 TRP A C 1
ATOM 1242 O O . TRP A 1 173 ? 15.977 1.491 14.216 1.00 90.38 173 TRP A O 1
ATOM 1252 N N . ASP A 1 174 ? 14.524 1.390 15.940 1.00 88.25 174 ASP A N 1
ATOM 1253 C CA . ASP A 1 174 ? 14.809 0.005 16.289 1.00 88.25 174 ASP A CA 1
ATOM 1254 C C . ASP A 1 174 ? 13.804 -0.914 15.570 1.00 88.25 174 ASP A C 1
ATOM 1256 O O . ASP A 1 174 ? 12.599 -0.824 15.847 1.00 88.25 174 ASP A O 1
ATOM 1260 N N . PRO A 1 175 ? 14.253 -1.807 14.667 1.00 87.69 175 PRO A N 1
ATOM 1261 C CA . PRO A 1 175 ? 13.373 -2.745 13.970 1.00 87.69 175 PRO A CA 1
ATOM 1262 C C . PRO A 1 175 ? 12.680 -3.741 14.912 1.00 87.69 175 PRO A C 1
ATOM 1264 O O . PRO A 1 175 ? 11.668 -4.329 14.540 1.00 87.69 175 PRO A O 1
ATOM 1267 N N . ASN A 1 176 ? 13.169 -3.914 16.142 1.00 87.50 176 ASN A N 1
ATOM 1268 C CA . ASN A 1 176 ? 12.543 -4.771 17.150 1.00 87.50 176 ASN A CA 1
ATOM 1269 C C . ASN A 1 176 ? 11.501 -4.033 18.001 1.00 87.50 176 ASN A C 1
ATOM 1271 O O . ASN A 1 176 ? 10.936 -4.619 18.928 1.00 87.50 176 ASN A O 1
ATOM 1275 N N . THR A 1 177 ? 11.231 -2.754 17.711 1.00 89.38 177 THR A N 1
ATOM 1276 C CA . THR A 1 177 ? 10.204 -1.992 18.426 1.00 89.38 177 THR A CA 1
ATOM 1277 C C . THR A 1 177 ? 8.860 -2.705 18.316 1.00 89.38 177 THR A C 1
ATOM 1279 O O . THR A 1 177 ? 8.367 -2.992 17.224 1.00 89.38 177 THR A O 1
ATOM 1282 N N . SER A 1 178 ? 8.254 -2.982 19.470 1.00 87.56 178 SER A N 1
ATOM 1283 C CA . SER A 1 178 ? 6.954 -3.642 19.538 1.00 87.56 178 SER A CA 1
ATOM 1284 C C . SER A 1 178 ? 5.870 -2.805 18.861 1.00 87.56 178 SER A C 1
ATOM 1286 O O . SER A 1 178 ? 5.773 -1.599 19.080 1.00 87.56 178 SER A O 1
ATOM 1288 N N . LYS A 1 179 ? 4.977 -3.474 18.125 1.00 81.19 179 LYS A N 1
ATOM 1289 C CA . LYS A 1 179 ? 3.787 -2.875 17.496 1.00 81.19 179 LYS A CA 1
ATOM 1290 C C . LYS A 1 179 ? 2.846 -2.163 18.480 1.00 81.19 179 LYS A C 1
ATOM 1292 O O . LYS A 1 179 ? 2.039 -1.344 18.063 1.00 81.19 179 LYS A O 1
ATOM 1297 N N . PHE A 1 180 ? 2.925 -2.496 19.771 1.00 82.25 180 PHE A N 1
ATOM 1298 C CA . PHE A 1 180 ? 2.111 -1.880 20.823 1.00 82.25 180 PHE A CA 1
ATOM 1299 C C . PHE A 1 180 ? 2.699 -0.565 21.344 1.00 82.25 180 PHE A C 1
ATOM 1301 O O . PHE A 1 180 ? 2.022 0.165 22.069 1.00 82.25 180 PHE A O 1
ATOM 1308 N N . MET A 1 181 ? 3.952 -0.263 20.996 1.00 86.50 181 MET A N 1
ATOM 1309 C CA . MET A 1 181 ? 4.569 1.005 21.353 1.00 86.50 181 MET A CA 1
ATOM 1310 C C . MET A 1 181 ? 3.907 2.133 20.578 1.00 86.50 181 MET A C 1
ATOM 1312 O O . MET A 1 181 ? 3.589 1.999 19.397 1.00 86.50 181 MET A O 1
ATOM 1316 N N . ARG A 1 182 ? 3.729 3.264 21.255 1.00 85.56 182 ARG A N 1
ATOM 1317 C CA . ARG A 1 182 ? 3.377 4.523 20.611 1.00 85.56 182 ARG A CA 1
ATOM 1318 C C . ARG A 1 182 ? 4.519 5.510 20.802 1.00 85.56 182 ARG A C 1
ATOM 1320 O O . ARG A 1 182 ? 5.118 5.513 21.883 1.00 85.56 182 ARG A O 1
ATOM 1327 N N . PRO A 1 183 ? 4.799 6.355 19.800 1.00 85.94 183 PRO A N 1
ATOM 1328 C CA . PRO A 1 183 ? 5.739 7.446 19.963 1.00 85.94 183 PRO A CA 1
ATOM 1329 C C . PRO A 1 183 ? 5.324 8.334 21.138 1.00 85.94 183 PRO A C 1
ATOM 1331 O O . PRO A 1 183 ? 4.135 8.574 21.365 1.00 85.94 183 PRO A O 1
ATOM 1334 N N . LEU A 1 184 ? 6.307 8.793 21.910 1.00 85.44 184 LEU A N 1
ATOM 1335 C CA . LEU A 1 184 ? 6.047 9.669 23.046 1.00 85.44 184 LEU A CA 1
ATOM 1336 C C . LEU A 1 184 ? 5.553 11.036 22.539 1.00 85.44 184 LEU A C 1
ATOM 1338 O O . LEU A 1 184 ? 6.192 11.602 21.646 1.00 85.44 184 LEU A O 1
ATOM 1342 N N . PRO A 1 185 ? 4.464 11.583 23.108 1.00 87.25 185 PRO A N 1
ATOM 1343 C CA . PRO A 1 185 ? 4.037 12.945 22.810 1.00 87.25 185 PRO A CA 1
ATOM 1344 C C . PRO A 1 185 ? 5.121 13.960 23.173 1.00 87.25 185 PRO A C 1
ATOM 1346 O O . PRO A 1 185 ? 5.853 13.767 24.148 1.00 87.25 185 PRO A O 1
ATOM 1349 N N . SER A 1 186 ? 5.197 15.052 22.413 1.00 86.06 186 SER A N 1
ATOM 1350 C CA . SER A 1 186 ? 6.203 16.111 22.574 1.00 86.06 186 SER A CA 1
ATOM 1351 C C . SER A 1 186 ? 7.642 15.597 22.485 1.00 86.06 186 SER A C 1
ATOM 1353 O O . SER A 1 186 ? 8.566 16.182 23.056 1.00 86.06 186 SER A O 1
ATOM 1355 N N . SER A 1 187 ? 7.840 14.474 21.791 1.00 88.00 187 SER A N 1
ATOM 1356 C CA . SER A 1 187 ? 9.168 13.941 21.536 1.00 88.00 187 SER A CA 1
ATOM 1357 C C . SER A 1 187 ? 9.868 14.749 20.440 1.00 88.00 187 SER A C 1
ATOM 1359 O O . SER A 1 187 ? 9.217 15.303 19.552 1.00 88.00 187 SER A O 1
ATOM 1361 N N . PRO A 1 188 ? 11.208 14.808 20.442 1.00 87.38 188 PRO A N 1
ATOM 1362 C CA . PRO A 1 188 ? 11.925 15.518 19.390 1.00 87.38 188 PRO A CA 1
ATOM 1363 C C . PRO A 1 188 ? 11.671 14.948 17.976 1.00 87.38 188 PRO A C 1
ATOM 1365 O O . PRO A 1 188 ? 11.843 15.651 16.983 1.00 87.38 188 PRO A O 1
ATOM 1368 N N . GLN A 1 189 ? 11.199 13.700 17.882 1.00 88.56 189 GLN A N 1
ATOM 1369 C CA . GLN A 1 189 ? 10.778 13.018 16.656 1.00 88.56 189 GLN A CA 1
ATOM 1370 C C . GLN A 1 189 ? 9.575 13.678 15.970 1.00 88.56 189 GLN A C 1
ATOM 1372 O O . GLN A 1 189 ? 9.393 13.493 14.770 1.00 88.56 189 GLN A O 1
ATOM 1377 N N . GLU A 1 190 ? 8.777 14.484 16.675 1.00 91.81 190 GLU A N 1
ATOM 1378 C CA . GLU A 1 190 ? 7.662 15.226 16.068 1.00 91.81 190 GLU A CA 1
ATOM 1379 C C . GLU A 1 190 ? 8.134 16.295 15.070 1.00 91.81 190 GLU A C 1
ATOM 1381 O O . GLU A 1 190 ? 7.375 16.689 14.183 1.00 91.81 190 GLU A O 1
ATOM 1386 N N . ALA A 1 191 ? 9.392 16.734 15.185 1.00 91.06 191 ALA A N 1
ATOM 1387 C CA . ALA A 1 191 ? 10.028 17.689 14.283 1.00 91.06 191 ALA A CA 1
ATOM 1388 C C . ALA A 1 191 ? 10.729 17.028 13.078 1.00 91.06 191 ALA A C 1
ATOM 1390 O O . ALA A 1 191 ? 11.267 17.742 12.232 1.00 91.06 191 ALA A O 1
ATOM 1391 N N . GLU A 1 192 ? 10.750 15.691 12.983 1.00 91.19 192 GLU A N 1
ATOM 1392 C CA . GLU A 1 192 ? 11.347 14.986 11.841 1.00 91.19 192 GLU A CA 1
ATOM 1393 C C . GLU A 1 192 ? 10.600 15.335 10.544 1.00 91.19 192 GLU A C 1
ATOM 1395 O O . GLU A 1 192 ? 9.368 15.320 10.506 1.00 91.19 192 GLU A O 1
ATOM 1400 N N . LEU A 1 193 ? 11.351 15.675 9.489 1.00 92.12 193 LEU A N 1
ATOM 1401 C CA . LEU A 1 193 ? 10.796 16.169 8.231 1.00 92.12 193 LEU A CA 1
ATOM 1402 C C . LEU A 1 193 ? 10.685 15.051 7.196 1.00 92.12 193 LEU A C 1
ATOM 1404 O O . LEU A 1 193 ? 11.618 14.270 6.971 1.00 92.12 193 LEU A O 1
ATOM 1408 N N . PHE A 1 194 ? 9.564 15.064 6.491 1.00 93.06 194 PHE A N 1
ATOM 1409 C CA . PHE A 1 194 ? 9.202 14.123 5.450 1.00 93.06 194 PHE A CA 1
ATOM 1410 C C . PHE A 1 194 ? 8.687 14.859 4.212 1.00 93.06 194 PHE A C 1
ATOM 1412 O O . PHE A 1 194 ? 8.182 15.978 4.285 1.00 93.06 194 PHE A O 1
ATOM 1419 N N . ASP A 1 195 ? 8.795 14.197 3.069 1.00 92.69 195 ASP A N 1
ATOM 1420 C CA . ASP A 1 195 ? 8.135 14.589 1.833 1.00 92.69 195 ASP A CA 1
ATOM 1421 C C . ASP A 1 195 ? 6.955 13.652 1.587 1.00 92.69 195 ASP A C 1
ATOM 1423 O O . ASP A 1 195 ? 7.072 12.437 1.719 1.00 92.69 195 ASP A O 1
ATOM 1427 N N . LEU A 1 196 ? 5.816 14.199 1.189 1.00 93.94 196 LEU A N 1
ATOM 1428 C CA . LEU A 1 196 ? 4.617 13.443 0.873 1.00 93.94 196 LEU A CA 1
ATOM 1429 C C . LEU A 1 196 ? 4.384 13.433 -0.630 1.00 93.94 196 LEU A C 1
ATOM 1431 O O . LEU A 1 196 ? 4.222 14.487 -1.244 1.00 93.94 196 LEU A O 1
ATOM 1435 N N . TYR A 1 197 ? 4.300 12.241 -1.204 1.00 93.62 197 TYR A N 1
ATOM 1436 C CA . TYR A 1 197 ? 3.857 12.031 -2.575 1.00 93.62 197 TYR A CA 1
ATOM 1437 C C . TYR A 1 197 ? 2.392 11.605 -2.573 1.00 93.62 197 TYR A C 1
ATOM 1439 O O . TYR A 1 197 ? 1.987 10.745 -1.794 1.00 93.62 197 TYR A O 1
ATOM 1447 N N . ILE A 1 198 ? 1.597 12.228 -3.437 1.00 93.62 198 ILE A N 1
ATOM 1448 C CA . ILE A 1 198 ? 0.141 12.094 -3.469 1.00 93.62 198 ILE A CA 1
ATOM 1449 C C . ILE A 1 198 ? -0.259 11.561 -4.842 1.00 93.62 198 ILE A C 1
ATOM 1451 O O . ILE A 1 198 ? 0.049 12.194 -5.853 1.00 93.62 198 ILE A O 1
ATOM 1455 N N . TYR A 1 199 ? -0.977 10.440 -4.872 1.00 91.38 199 TYR A N 1
ATOM 1456 C CA . TYR A 1 199 ? -1.468 9.788 -6.087 1.00 91.38 199 TYR A CA 1
ATOM 1457 C C . TYR A 1 199 ? -2.988 9.722 -6.066 1.00 91.38 199 TYR A C 1
ATOM 1459 O O . TYR A 1 199 ? -3.583 9.324 -5.069 1.00 91.38 199 TYR A O 1
ATOM 1467 N N . THR A 1 200 ? -3.630 10.089 -7.170 1.00 88.75 200 THR A N 1
ATOM 1468 C CA . THR A 1 200 ? -5.098 10.142 -7.263 1.00 88.75 200 THR A CA 1
ATOM 1469 C C . THR A 1 200 ? -5.629 9.244 -8.373 1.00 88.75 200 THR A C 1
ATOM 1471 O O . THR A 1 200 ? -4.926 8.964 -9.345 1.00 88.75 200 THR A O 1
ATOM 1474 N N . ALA A 1 201 ? -6.907 8.874 -8.273 1.00 76.75 201 ALA A N 1
ATOM 1475 C CA . ALA A 1 201 ? -7.630 8.099 -9.285 1.00 76.75 201 ALA A CA 1
ATOM 1476 C C . ALA A 1 201 ? -7.553 8.689 -10.709 1.00 76.75 201 ALA A C 1
ATOM 1478 O O . ALA A 1 201 ? -7.496 7.966 -11.700 1.00 76.75 201 ALA A O 1
ATOM 1479 N N . ALA A 1 202 ? -7.491 10.020 -10.824 1.00 68.88 202 ALA A N 1
ATOM 1480 C CA . ALA A 1 202 ? -7.392 10.724 -12.104 1.00 68.88 202 ALA A CA 1
ATOM 1481 C C . ALA A 1 202 ? -5.978 10.687 -12.726 1.00 68.88 202 ALA A C 1
ATOM 1483 O O . ALA A 1 202 ? -5.713 11.401 -13.696 1.00 68.88 202 ALA A O 1
ATOM 1484 N N . GLY A 1 203 ? -5.045 9.926 -12.142 1.00 72.25 203 GLY A N 1
ATOM 1485 C CA . GLY A 1 203 ? -3.649 9.892 -12.569 1.00 72.25 203 GLY A CA 1
ATOM 1486 C C . GLY A 1 203 ? -2.921 11.217 -12.325 1.00 72.25 203 GLY A C 1
ATOM 1487 O O . GLY A 1 203 ? -1.947 11.515 -13.013 1.00 72.25 203 GLY A O 1
ATOM 1488 N N . LYS A 1 204 ? -3.394 12.061 -11.394 1.00 81.00 204 LYS A N 1
ATOM 1489 C CA . LYS A 1 204 ? -2.623 13.227 -10.940 1.00 81.00 204 LYS A CA 1
ATOM 1490 C C . LYS A 1 204 ? -1.655 12.811 -9.845 1.00 81.00 204 LYS A C 1
ATOM 1492 O O . LYS A 1 204 ? -2.036 12.058 -8.945 1.00 81.00 204 LYS A O 1
ATOM 1497 N N . GLN A 1 205 ? -0.455 13.375 -9.916 1.00 86.38 205 GLN A N 1
ATOM 1498 C CA . GLN A 1 205 ? 0.600 13.215 -8.929 1.00 86.38 205 GLN A CA 1
ATOM 1499 C C . GLN A 1 205 ? 0.977 14.590 -8.375 1.00 86.38 205 GLN A C 1
ATOM 1501 O O . GLN A 1 205 ? 1.255 15.507 -9.146 1.00 86.38 205 GLN A O 1
ATOM 1506 N N . ALA A 1 206 ? 1.000 14.729 -7.052 1.00 89.56 206 ALA A N 1
ATOM 1507 C CA . ALA A 1 206 ? 1.436 15.943 -6.365 1.00 89.56 206 ALA A CA 1
ATOM 1508 C C . ALA A 1 206 ? 2.499 15.618 -5.306 1.00 89.56 206 ALA A C 1
ATOM 1510 O O . ALA A 1 206 ? 2.629 14.469 -4.879 1.00 89.56 206 ALA A O 1
ATOM 1511 N N . ARG A 1 207 ? 3.257 16.633 -4.877 1.00 90.44 207 ARG A N 1
ATOM 1512 C CA . ARG A 1 207 ? 4.264 16.517 -3.815 1.00 90.44 207 ARG A CA 1
ATOM 1513 C C . ARG A 1 207 ? 4.111 17.661 -2.817 1.00 90.44 207 ARG A C 1
ATOM 1515 O O . ARG A 1 207 ? 4.022 18.815 -3.226 1.00 90.44 207 ARG A O 1
ATOM 1522 N N . LEU A 1 208 ? 4.131 17.342 -1.527 1.00 91.00 208 LEU A N 1
ATOM 1523 C CA . LEU A 1 208 ? 4.249 18.302 -0.427 1.00 91.00 208 LEU A CA 1
ATOM 1524 C C . LEU A 1 208 ? 5.565 18.033 0.300 1.00 91.00 208 LEU A C 1
ATOM 1526 O O . LEU A 1 208 ? 5.771 16.928 0.787 1.00 91.00 208 LEU A O 1
ATOM 1530 N N . GLY A 1 209 ? 6.470 19.008 0.334 1.00 89.81 209 GLY A N 1
ATOM 1531 C CA . GLY A 1 209 ? 7.782 18.837 0.958 1.00 89.81 209 GLY A CA 1
ATOM 1532 C C . GLY A 1 209 ? 7.865 19.422 2.363 1.00 89.81 209 GLY A C 1
ATOM 1533 O O . GLY A 1 209 ? 7.176 20.396 2.665 1.00 89.81 209 GLY A O 1
ATOM 1534 N N . GLY A 1 210 ? 8.746 18.859 3.193 1.00 88.06 210 GLY A N 1
ATOM 1535 C CA . GLY A 1 210 ? 9.087 19.421 4.506 1.00 88.06 210 GLY A CA 1
ATOM 1536 C C . GLY A 1 210 ? 7.957 19.377 5.539 1.00 88.06 210 GLY A C 1
ATOM 1537 O O . GLY A 1 210 ? 7.832 20.297 6.349 1.00 88.06 210 GLY A O 1
ATOM 1538 N N . ILE A 1 211 ? 7.137 18.328 5.515 1.00 92.94 211 ILE A N 1
ATOM 1539 C CA . ILE A 1 211 ? 6.084 18.106 6.508 1.00 92.94 211 ILE A CA 1
ATOM 1540 C C . ILE A 1 211 ? 6.633 17.363 7.731 1.00 92.94 211 ILE A C 1
ATOM 1542 O O . ILE A 1 211 ? 7.446 16.453 7.609 1.00 92.94 211 ILE A O 1
ATOM 1546 N N . SER A 1 212 ? 6.171 17.724 8.915 1.00 94.12 212 SER A N 1
ATOM 1547 C CA . SER A 1 212 ? 6.425 17.040 10.182 1.00 94.12 212 SER A CA 1
ATOM 1548 C C . SER A 1 212 ? 5.135 17.017 10.992 1.00 94.12 212 SER A C 1
ATOM 1550 O O . SER A 1 212 ? 4.151 17.653 10.613 1.00 94.12 212 SER A O 1
ATOM 1552 N N . LEU A 1 213 ? 5.111 16.301 12.119 1.00 94.44 213 LEU A N 1
ATOM 1553 C CA . LEU A 1 213 ? 3.953 16.391 13.011 1.00 94.44 213 LEU A CA 1
ATOM 1554 C C . LEU A 1 213 ? 3.820 17.815 13.576 1.00 94.44 213 LEU A C 1
ATOM 1556 O O . LEU A 1 213 ? 2.712 18.331 13.685 1.00 94.44 213 LEU A O 1
ATOM 1560 N N . ALA A 1 214 ? 4.951 18.467 13.860 1.00 91.38 214 ALA A N 1
ATOM 1561 C CA . ALA A 1 214 ? 4.995 19.813 14.421 1.00 91.38 214 ALA A CA 1
ATOM 1562 C C . ALA A 1 214 ? 4.414 20.901 13.501 1.00 91.38 214 ALA A C 1
ATOM 1564 O O . ALA A 1 214 ? 3.938 21.904 14.018 1.00 91.38 214 ALA A O 1
ATOM 1565 N N . ASN A 1 215 ? 4.449 20.718 12.173 1.00 92.81 215 ASN A N 1
ATOM 1566 C CA . ASN A 1 215 ? 3.972 21.718 11.206 1.00 92.81 215 ASN A CA 1
ATOM 1567 C C . ASN A 1 215 ? 2.773 21.256 10.352 1.00 92.81 215 ASN A C 1
ATOM 1569 O O . ASN A 1 215 ? 2.367 21.941 9.402 1.00 92.81 215 ASN A O 1
ATOM 1573 N N . LEU A 1 216 ? 2.203 20.089 10.674 1.00 93.44 216 LEU A N 1
ATOM 1574 C CA . LEU A 1 216 ? 1.232 19.392 9.829 1.00 93.44 216 LEU A CA 1
ATOM 1575 C C . LEU A 1 216 ? 0.025 20.275 9.483 1.00 93.44 216 LEU A C 1
ATOM 1577 O O . LEU A 1 216 ? -0.348 20.411 8.314 1.00 93.44 216 LEU A O 1
ATOM 1581 N N . ASP A 1 217 ? -0.521 20.952 10.492 1.00 93.31 217 ASP A N 1
ATOM 1582 C CA . ASP A 1 217 ? -1.696 21.825 10.395 1.00 93.31 217 ASP A CA 1
ATOM 1583 C C . ASP A 1 217 ? -1.347 23.321 10.527 1.00 93.31 217 ASP A C 1
ATOM 1585 O O . ASP A 1 217 ? -2.222 24.153 10.768 1.00 93.31 217 ASP A O 1
ATOM 1589 N N . ASP A 1 218 ? -0.073 23.691 10.341 1.00 91.12 218 ASP A N 1
ATOM 1590 C CA . ASP A 1 218 ? 0.346 25.095 10.391 1.00 91.12 218 ASP A CA 1
ATOM 1591 C C . ASP A 1 218 ? -0.342 25.911 9.295 1.00 91.12 218 ASP A C 1
ATOM 1593 O O . ASP A 1 218 ? -0.283 25.561 8.111 1.00 91.12 218 ASP A O 1
ATOM 1597 N N . GLY A 1 219 ? -0.976 27.016 9.695 1.00 89.75 219 GLY A N 1
ATOM 1598 C CA . GLY A 1 219 ? -1.670 27.963 8.818 1.00 89.75 219 GLY A CA 1
ATOM 1599 C C . GLY A 1 219 ? -3.027 27.474 8.306 1.00 89.75 219 GLY A C 1
ATOM 1600 O O . GLY A 1 219 ? -4.010 28.209 8.394 1.00 89.75 219 GLY A O 1
ATOM 1601 N N . GLU A 1 220 ? -3.099 26.245 7.802 1.00 91.69 220 GLU A N 1
ATOM 1602 C CA . GLU A 1 220 ? -4.319 25.635 7.273 1.00 91.69 220 GLU A CA 1
ATOM 1603 C C . GLU A 1 220 ? -4.387 24.124 7.565 1.00 91.69 220 GLU A C 1
ATOM 1605 O O . GLU A 1 220 ? -3.341 23.476 7.681 1.00 91.69 220 GLU A O 1
ATOM 1610 N N . PRO A 1 221 ? -5.598 23.531 7.639 1.00 94.06 221 PRO A N 1
ATOM 1611 C CA . PRO A 1 221 ? -5.754 22.098 7.870 1.00 94.06 221 PRO A CA 1
ATOM 1612 C C . PRO A 1 221 ? -5.058 21.260 6.797 1.00 94.06 221 PRO A C 1
ATOM 1614 O O . PRO A 1 221 ? -5.174 21.535 5.600 1.00 94.06 221 PRO A O 1
ATOM 1617 N N . PHE A 1 222 ? -4.413 20.171 7.206 1.00 94.62 222 PHE A N 1
ATOM 1618 C CA . PHE A 1 222 ? -3.634 19.322 6.306 1.00 94.62 222 PHE A CA 1
ATOM 1619 C C . PHE A 1 222 ? -4.430 18.760 5.113 1.00 94.62 222 PHE A C 1
ATOM 1621 O O . PHE A 1 222 ? -3.928 18.716 3.989 1.00 94.62 222 PHE A O 1
ATOM 1628 N N . ALA A 1 223 ? -5.705 18.410 5.311 1.00 92.62 223 ALA A N 1
ATOM 1629 C CA . ALA A 1 223 ? -6.581 17.968 4.222 1.00 92.62 223 ALA A CA 1
ATOM 1630 C C . ALA A 1 223 ? -6.738 19.041 3.121 1.00 92.62 223 ALA A C 1
ATOM 1632 O O . ALA A 1 223 ? -6.805 18.720 1.933 1.00 92.62 223 ALA A O 1
ATOM 1633 N N . HIS A 1 224 ? -6.741 20.324 3.500 1.00 93.19 224 HIS A N 1
ATOM 1634 C CA . HIS A 1 224 ? -6.800 21.438 2.556 1.00 93.19 224 HIS A CA 1
ATOM 1635 C C . HIS A 1 224 ? -5.475 21.625 1.802 1.00 93.19 224 HIS A C 1
ATOM 1637 O O . HIS A 1 224 ? -5.501 21.860 0.592 1.00 93.19 224 HIS A O 1
ATOM 1643 N N . LYS A 1 225 ? -4.330 21.416 2.472 1.00 94.31 225 LYS A N 1
ATOM 1644 C CA . LYS A 1 225 ? -3.001 21.394 1.827 1.00 94.31 225 LYS A CA 1
ATOM 1645 C C . LYS A 1 225 ? -2.944 20.336 0.725 1.00 94.31 225 LYS A C 1
ATOM 1647 O O . LYS A 1 225 ? -2.529 20.629 -0.395 1.00 94.31 225 LYS A O 1
ATOM 1652 N N . ILE A 1 226 ? -3.423 19.120 1.016 1.00 93.44 226 ILE A N 1
ATOM 1653 C CA . ILE A 1 226 ? -3.488 18.026 0.035 1.00 93.44 226 ILE A CA 1
ATOM 1654 C C . ILE A 1 226 ? -4.379 18.407 -1.149 1.00 93.44 226 ILE A C 1
ATOM 1656 O O . ILE A 1 226 ? -3.965 18.274 -2.301 1.00 93.44 226 ILE A O 1
ATOM 1660 N N . LYS A 1 227 ? -5.587 18.910 -0.878 1.00 92.06 227 LYS A N 1
ATOM 1661 C CA . LYS A 1 227 ? -6.525 19.313 -1.929 1.00 92.06 227 LYS A CA 1
ATOM 1662 C C . LYS A 1 227 ? -5.916 20.374 -2.849 1.00 92.06 227 LYS A C 1
ATOM 1664 O O . LYS A 1 227 ? -5.923 20.200 -4.066 1.00 92.06 227 LYS A O 1
ATOM 1669 N N . THR A 1 228 ? -5.325 21.415 -2.268 1.00 92.12 228 THR A N 1
ATOM 1670 C CA . THR A 1 228 ? -4.655 22.495 -3.003 1.00 92.12 228 THR A CA 1
ATOM 1671 C C . THR A 1 228 ? -3.512 21.958 -3.868 1.00 92.12 228 THR A C 1
ATOM 1673 O O . THR A 1 228 ? -3.409 22.309 -5.043 1.00 92.12 228 THR A O 1
ATOM 1676 N N . ALA A 1 229 ? -2.693 21.045 -3.336 1.00 91.12 229 ALA A N 1
ATOM 1677 C CA . ALA A 1 229 ? -1.607 20.422 -4.091 1.00 91.12 229 ALA A CA 1
ATOM 1678 C C . ALA A 1 229 ? -2.114 19.602 -5.291 1.00 91.12 229 ALA A C 1
ATOM 1680 O O . ALA A 1 229 ? -1.537 19.672 -6.374 1.00 91.12 229 ALA A O 1
ATOM 1681 N N . ILE A 1 230 ? -3.215 18.859 -5.133 1.00 90.25 230 ILE A N 1
ATOM 1682 C CA . ILE A 1 230 ? -3.845 18.087 -6.220 1.00 90.25 230 ILE A CA 1
ATOM 1683 C C . ILE A 1 230 ? -4.455 19.010 -7.289 1.00 90.25 230 ILE A C 1
ATOM 1685 O O . ILE A 1 230 ? -4.407 18.704 -8.485 1.00 90.25 230 ILE A O 1
ATOM 1689 N N . GLU A 1 231 ? -5.055 20.129 -6.881 1.00 88.75 231 GLU A N 1
ATOM 1690 C CA . GLU A 1 231 ? -5.637 21.114 -7.799 1.00 88.75 231 GLU A CA 1
ATOM 1691 C C . GLU A 1 231 ? -4.563 21.813 -8.638 1.00 88.75 231 GLU A C 1
ATOM 1693 O O . GLU A 1 231 ? -4.758 22.006 -9.839 1.00 88.75 231 GLU A O 1
ATOM 1698 N N . GLN A 1 232 ? -3.415 22.123 -8.030 1.00 86.44 232 GLN A N 1
ATOM 1699 C CA . GLN A 1 232 ? -2.266 22.744 -8.693 1.00 86.44 232 GLN A CA 1
ATOM 1700 C C . GLN A 1 232 ? -1.427 21.756 -9.518 1.00 86.44 232 GLN A C 1
ATOM 1702 O O . GLN A 1 232 ? -0.686 22.176 -10.408 1.00 86.44 232 GLN A O 1
ATOM 1707 N N . ALA A 1 233 ? -1.535 20.452 -9.250 1.00 82.31 233 ALA A N 1
ATOM 1708 C CA . ALA A 1 233 ? -0.791 19.431 -9.972 1.00 82.31 233 ALA A CA 1
ATOM 1709 C C . ALA A 1 233 ? -1.222 19.331 -11.442 1.00 82.31 233 ALA A C 1
ATOM 1711 O O . ALA A 1 233 ? -2.404 19.161 -11.773 1.00 82.31 233 ALA A O 1
ATOM 1712 N N . ALA A 1 234 ? -0.230 19.365 -12.333 1.00 70.12 234 ALA A N 1
ATOM 1713 C CA . ALA A 1 234 ? -0.431 19.048 -13.736 1.00 70.12 234 ALA A CA 1
ATOM 1714 C C . ALA A 1 234 ? -0.846 17.569 -13.893 1.00 70.12 234 ALA A C 1
ATOM 1716 O O . ALA A 1 234 ? -0.385 16.710 -13.136 1.00 70.12 234 ALA A O 1
ATOM 1717 N N . PRO A 1 235 ? -1.701 17.235 -14.877 1.00 67.81 235 PRO A N 1
ATOM 1718 C CA . PRO A 1 235 ? -2.004 15.841 -15.169 1.00 67.81 235 PRO A CA 1
ATOM 1719 C C . PRO A 1 235 ? -0.718 15.086 -15.529 1.00 67.81 235 PRO A C 1
ATOM 1721 O O . PRO A 1 235 ? 0.065 15.572 -16.342 1.00 67.81 235 PRO A O 1
ATOM 1724 N N . ALA A 1 236 ? -0.501 13.883 -14.986 1.00 61.09 236 ALA A N 1
ATOM 1725 C CA . ALA A 1 236 ? 0.766 13.162 -15.179 1.00 61.09 236 ALA A CA 1
ATOM 1726 C C . ALA A 1 236 ? 1.001 12.676 -16.632 1.00 61.09 236 ALA A C 1
ATOM 1728 O O . ALA A 1 236 ? 2.115 12.281 -16.999 1.00 61.09 236 ALA A O 1
ATOM 1729 N N . HIS A 1 237 ? -0.039 12.747 -17.473 1.00 59.81 237 HIS A N 1
ATOM 1730 C CA . HIS A 1 237 ? 0.005 12.521 -18.921 1.00 59.81 237 HIS A CA 1
ATOM 1731 C C . HIS A 1 237 ? 0.291 13.791 -19.744 1.00 59.81 237 HIS A C 1
ATOM 1733 O O . HIS A 1 237 ? 0.433 13.699 -20.966 1.00 59.81 237 HIS A O 1
ATOM 1739 N N . ALA A 1 238 ? 0.354 14.974 -19.121 1.00 56.72 238 ALA A N 1
ATOM 1740 C CA . ALA A 1 238 ? 0.728 16.199 -19.815 1.00 56.72 238 ALA A CA 1
ATOM 1741 C C . ALA A 1 238 ? 2.138 16.035 -20.394 1.00 56.72 238 ALA A C 1
ATOM 1743 O O . ALA A 1 238 ? 3.072 15.634 -19.696 1.00 56.72 238 ALA A O 1
ATOM 1744 N N . ARG A 1 239 ? 2.300 16.325 -21.692 1.00 50.56 239 ARG A N 1
ATOM 1745 C CA . ARG A 1 239 ? 3.633 16.376 -22.301 1.00 50.56 239 ARG A CA 1
ATOM 1746 C C . ARG A 1 239 ? 4.452 17.421 -21.550 1.00 50.56 239 ARG A C 1
ATOM 1748 O O . ARG A 1 239 ? 3.956 18.528 -21.336 1.00 50.56 239 ARG A O 1
ATOM 1755 N N . ALA A 1 240 ? 5.683 17.068 -21.177 1.00 51.28 240 ALA A N 1
ATOM 1756 C CA . ALA A 1 240 ? 6.630 18.019 -20.614 1.00 51.28 240 ALA A CA 1
ATOM 1757 C C . ALA A 1 240 ? 6.643 19.278 -21.490 1.00 51.28 240 ALA A C 1
ATOM 1759 O O . ALA A 1 240 ? 6.709 19.183 -22.721 1.00 51.28 240 ALA A O 1
ATOM 1760 N N . SER A 1 241 ? 6.506 20.450 -20.866 1.00 44.09 241 SER A N 1
ATOM 1761 C CA . SER A 1 241 ? 6.612 21.701 -21.608 1.00 44.09 241 SER A CA 1
ATOM 1762 C C . SER A 1 241 ? 7.981 21.723 -22.287 1.00 44.09 241 SER A C 1
ATOM 1764 O O . SER A 1 241 ? 8.983 21.366 -21.670 1.00 44.09 241 SER A O 1
ATOM 1766 N N . SER A 1 242 ? 8.057 22.164 -23.539 1.00 45.03 242 SER A N 1
ATOM 1767 C CA . SER A 1 242 ? 9.328 22.267 -24.270 1.00 45.03 242 SER A CA 1
ATOM 1768 C C . SER A 1 242 ? 10.347 23.221 -23.617 1.00 45.03 242 SER A C 1
ATOM 1770 O O . SER A 1 242 ? 11.457 23.357 -24.117 1.00 45.03 242 SER A O 1
ATOM 1772 N N . SER A 1 243 ? 9.968 23.905 -22.530 1.00 44.50 243 SER A N 1
ATOM 1773 C CA . SER A 1 243 ? 10.795 24.815 -21.734 1.00 44.50 243 SER A CA 1
ATOM 1774 C C . SER A 1 243 ? 11.419 24.194 -20.477 1.00 44.50 243 SER A C 1
ATOM 1776 O O . SER A 1 243 ? 12.327 24.801 -19.916 1.00 44.50 243 SER A O 1
ATOM 1778 N N . SER A 1 244 ? 10.970 23.022 -20.013 1.00 51.12 244 SER A N 1
ATOM 1779 C CA . SER A 1 244 ? 11.547 22.350 -18.839 1.00 51.12 244 SER A CA 1
ATOM 1780 C C . SER A 1 244 ? 12.608 21.343 -19.282 1.00 51.12 244 SER A C 1
ATOM 1782 O O . SER A 1 244 ? 12.308 20.404 -20.012 1.00 51.12 244 SER A O 1
ATOM 1784 N N . HIS A 1 245 ? 13.852 21.533 -18.841 1.00 56.53 245 HIS A N 1
ATOM 1785 C CA . HIS A 1 245 ? 14.993 20.667 -19.171 1.00 56.53 245 HIS A CA 1
ATOM 1786 C C . HIS A 1 245 ? 14.965 19.306 -18.429 1.00 56.53 245 HIS A C 1
ATOM 1788 O O . HIS A 1 245 ? 15.844 18.467 -18.643 1.00 56.53 245 HIS A O 1
ATOM 1794 N N . GLU A 1 246 ? 13.966 19.107 -17.561 1.00 62.66 246 GLU A N 1
ATOM 1795 C CA . GLU A 1 246 ? 13.742 17.931 -16.716 1.00 62.66 246 GLU A CA 1
ATOM 1796 C C . GLU A 1 246 ? 12.722 16.976 -17.353 1.00 62.66 246 GLU A C 1
ATOM 1798 O O . GLU A 1 246 ? 11.704 17.399 -17.910 1.00 62.66 246 GLU A O 1
ATOM 1803 N N . LEU A 1 247 ? 13.018 15.675 -17.290 1.00 61.56 247 LEU A N 1
ATOM 1804 C CA . LEU A 1 247 ? 12.124 14.624 -17.773 1.00 61.56 247 LEU A CA 1
ATOM 1805 C C . LEU A 1 247 ? 10.956 14.439 -16.795 1.00 61.56 247 LEU A C 1
ATOM 1807 O O . LEU A 1 247 ? 11.143 14.587 -15.589 1.00 61.56 247 LEU A O 1
ATOM 1811 N N . PRO A 1 248 ? 9.760 14.066 -17.280 1.00 75.69 248 PRO A N 1
ATOM 1812 C CA . PRO A 1 248 ? 8.666 13.717 -16.389 1.00 75.69 248 PRO A CA 1
ATOM 1813 C C . PRO A 1 248 ? 9.036 12.468 -15.578 1.00 75.69 248 PRO A C 1
ATOM 1815 O O . PRO A 1 248 ? 9.491 11.464 -16.130 1.00 75.69 248 PRO A O 1
ATOM 1818 N N . GLU A 1 249 ? 8.841 12.546 -14.267 1.00 84.19 249 GLU A N 1
ATOM 1819 C CA . GLU A 1 249 ? 9.220 11.505 -13.313 1.00 84.19 249 GLU A CA 1
ATOM 1820 C C . GLU A 1 249 ? 8.129 10.427 -13.201 1.00 84.19 249 GLU A C 1
ATOM 1822 O O . GLU A 1 249 ? 6.949 10.647 -13.506 1.00 84.19 249 GLU A O 1
ATOM 1827 N N . THR A 1 250 ? 8.516 9.213 -12.828 1.00 88.00 250 THR A N 1
ATOM 1828 C CA . THR A 1 250 ? 7.616 8.093 -12.547 1.00 88.00 250 THR A CA 1
ATOM 1829 C C . THR A 1 250 ? 8.192 7.236 -11.443 1.00 88.00 250 THR A C 1
ATOM 1831 O O . THR A 1 250 ? 9.381 6.924 -11.438 1.00 88.00 250 THR A O 1
ATOM 1834 N N . HIS A 1 251 ? 7.332 6.842 -10.512 1.00 91.50 251 HIS A N 1
ATOM 1835 C CA . HIS A 1 251 ? 7.734 6.089 -9.339 1.00 91.50 251 HIS A CA 1
ATOM 1836 C C . HIS A 1 251 ? 7.236 4.653 -9.420 1.00 91.50 251 HIS A C 1
ATOM 1838 O O . HIS A 1 251 ? 6.087 4.392 -9.785 1.00 91.50 251 HIS A O 1
ATOM 1844 N N . ILE A 1 252 ? 8.124 3.738 -9.050 1.00 95.00 252 ILE A N 1
ATOM 1845 C CA . ILE A 1 252 ? 7.813 2.347 -8.772 1.00 95.00 252 ILE A CA 1
ATOM 1846 C C . ILE A 1 252 ? 8.073 2.120 -7.287 1.00 95.00 252 ILE A C 1
ATOM 1848 O O . ILE A 1 252 ? 9.191 2.304 -6.802 1.00 95.00 252 ILE A O 1
ATOM 1852 N N . TYR A 1 253 ? 7.044 1.694 -6.571 1.00 96.62 253 TYR A N 1
ATOM 1853 C CA . TYR A 1 253 ? 7.157 1.312 -5.172 1.00 96.62 253 TYR A CA 1
ATOM 1854 C C . TYR A 1 253 ? 7.063 -0.192 -5.048 1.00 96.62 253 TYR A C 1
ATOM 1856 O O . TYR A 1 253 ? 6.083 -0.770 -5.504 1.00 96.62 253 TYR A O 1
ATOM 1864 N N . VAL A 1 254 ? 8.052 -0.822 -4.423 1.00 96.62 254 VAL A N 1
ATOM 1865 C CA . VAL A 1 254 ? 8.072 -2.274 -4.209 1.00 96.62 254 VAL A CA 1
ATOM 1866 C C . VAL A 1 254 ? 8.007 -2.561 -2.723 1.00 96.62 254 VAL A C 1
ATOM 1868 O O . VAL A 1 254 ? 8.786 -2.011 -1.950 1.00 96.62 254 VAL A O 1
ATOM 1871 N N . CYS A 1 255 ? 7.076 -3.411 -2.302 1.00 94.69 255 CYS A N 1
ATOM 1872 C CA . CYS A 1 255 ? 6.949 -3.776 -0.899 1.00 94.69 255 CYS A CA 1
ATOM 1873 C C . CYS A 1 255 ? 8.165 -4.596 -0.453 1.00 94.69 255 CYS A C 1
ATOM 1875 O O . CYS A 1 255 ? 8.277 -5.763 -0.819 1.00 94.69 255 CYS A O 1
ATOM 1877 N N . THR A 1 256 ? 9.041 -4.012 0.369 1.00 92.69 256 THR A N 1
ATOM 1878 C CA . THR A 1 256 ? 10.277 -4.655 0.867 1.00 92.69 256 THR A CA 1
ATOM 1879 C C . THR A 1 256 ? 10.271 -4.861 2.382 1.00 92.69 256 THR A C 1
ATOM 1881 O O . THR A 1 256 ? 11.316 -5.030 3.007 1.00 92.69 256 THR A O 1
ATOM 1884 N N . HIS A 1 257 ? 9.101 -4.778 3.016 1.00 86.44 257 HIS A N 1
ATOM 1885 C CA . HIS A 1 257 ? 8.972 -4.728 4.473 1.00 86.44 257 HIS A CA 1
ATOM 1886 C C . HIS A 1 257 ? 9.165 -6.104 5.136 1.00 86.44 257 HIS A C 1
ATOM 1888 O O . HIS A 1 257 ? 8.202 -6.771 5.510 1.00 86.44 257 HIS A O 1
ATOM 1894 N N . GLY A 1 258 ? 10.424 -6.518 5.299 1.00 79.25 258 GLY A N 1
ATOM 1895 C CA . GLY A 1 258 ? 10.794 -7.849 5.798 1.00 79.25 258 GLY A CA 1
ATOM 1896 C C . GLY A 1 258 ? 10.392 -8.147 7.245 1.00 79.25 258 GLY A C 1
ATOM 1897 O O . GLY A 1 258 ? 10.036 -9.281 7.546 1.00 79.25 258 GLY A O 1
ATOM 1898 N N . MET A 1 259 ? 10.387 -7.137 8.124 1.00 80.31 259 MET A N 1
ATOM 1899 C CA . MET A 1 259 ? 9.944 -7.296 9.520 1.00 80.31 259 MET A CA 1
ATOM 1900 C C . MET A 1 259 ? 8.432 -7.490 9.659 1.00 80.31 259 MET A C 1
ATOM 1902 O O . MET A 1 259 ? 7.972 -7.970 10.692 1.00 80.31 259 MET A O 1
ATOM 1906 N N . ARG A 1 260 ? 7.655 -7.096 8.643 1.00 74.50 260 ARG A N 1
ATOM 1907 C CA . ARG A 1 260 ? 6.212 -7.338 8.608 1.00 74.50 260 ARG A CA 1
ATOM 1908 C C . ARG A 1 260 ? 5.889 -8.693 7.996 1.00 74.50 260 ARG A C 1
ATOM 1910 O O . ARG A 1 260 ? 4.993 -9.363 8.488 1.00 74.50 260 ARG A O 1
ATOM 1917 N N . ASP A 1 261 ? 6.593 -9.071 6.932 1.00 75.38 261 ASP A N 1
ATOM 1918 C CA . ASP A 1 261 ? 6.439 -10.370 6.284 1.00 75.38 261 ASP A CA 1
ATOM 1919 C C . ASP A 1 261 ? 7.716 -10.754 5.518 1.00 75.38 261 ASP A C 1
ATOM 1921 O O . ASP A 1 261 ? 8.265 -9.969 4.734 1.00 75.38 261 ASP A O 1
ATOM 1925 N N . CYS A 1 262 ? 8.182 -11.989 5.710 1.00 67.75 262 CYS A N 1
ATOM 1926 C CA . CYS A 1 262 ? 9.433 -12.455 5.119 1.00 67.75 262 CYS A CA 1
ATOM 1927 C C . CYS A 1 262 ? 9.372 -12.561 3.584 1.00 67.75 262 CYS A C 1
ATOM 1929 O O . CYS A 1 262 ? 10.380 -12.311 2.923 1.00 67.75 262 CYS A O 1
ATOM 1931 N N . ARG A 1 263 ? 8.206 -12.848 2.985 1.00 74.44 263 ARG A N 1
ATOM 1932 C CA . ARG A 1 263 ? 8.031 -12.902 1.522 1.00 74.44 263 ARG A CA 1
ATOM 1933 C C . ARG A 1 263 ? 8.205 -11.517 0.916 1.00 74.44 263 ARG A C 1
ATOM 1935 O O . ARG A 1 263 ? 8.845 -11.386 -0.125 1.00 74.44 263 ARG A O 1
ATOM 1942 N N . CYS A 1 264 ? 7.693 -10.482 1.583 1.00 77.88 264 CYS A N 1
ATOM 1943 C CA . CYS A 1 264 ? 7.921 -9.090 1.188 1.00 77.88 264 CYS A CA 1
ATOM 1944 C C . CYS A 1 264 ? 9.412 -8.733 1.261 1.00 77.88 264 CYS A C 1
ATOM 1946 O O . CYS A 1 264 ? 9.956 -8.160 0.322 1.00 77.88 264 CYS A O 1
ATOM 1948 N N . GLY A 1 265 ? 10.090 -9.120 2.345 1.00 75.44 265 GLY A N 1
ATOM 1949 C CA . GLY A 1 265 ? 11.525 -8.883 2.511 1.00 75.44 265 GLY A CA 1
ATOM 1950 C C . GLY A 1 265 ? 12.398 -9.597 1.476 1.00 75.44 265 GLY A C 1
ATOM 1951 O O . GLY A 1 265 ? 13.359 -9.014 0.995 1.00 75.44 265 GLY A O 1
ATOM 1952 N N . VAL A 1 266 ? 12.064 -10.835 1.103 1.00 76.44 266 VAL A N 1
ATOM 1953 C CA . VAL A 1 266 ? 12.875 -11.637 0.171 1.00 76.44 266 VAL A CA 1
ATOM 1954 C C . VAL A 1 266 ? 12.493 -11.365 -1.283 1.00 76.44 266 VAL A C 1
ATOM 1956 O O . VAL A 1 266 ? 13.310 -10.862 -2.052 1.00 76.44 266 VAL A O 1
ATOM 1959 N N . ALA A 1 267 ? 11.253 -11.671 -1.676 1.00 81.69 267 ALA A N 1
ATOM 1960 C CA . ALA A 1 267 ? 10.822 -11.546 -3.068 1.00 81.69 267 ALA A CA 1
ATOM 1961 C C . ALA A 1 267 ? 10.724 -10.077 -3.499 1.00 81.69 267 ALA A C 1
ATOM 1963 O O . ALA A 1 267 ? 11.067 -9.740 -4.632 1.00 81.69 267 ALA A O 1
ATOM 1964 N N . GLY A 1 268 ? 10.289 -9.196 -2.592 1.00 88.75 268 GLY A N 1
ATOM 1965 C CA . GLY A 1 268 ? 10.238 -7.759 -2.844 1.00 88.75 268 GLY A CA 1
ATOM 1966 C C . GLY A 1 268 ? 11.625 -7.155 -3.034 1.00 88.75 268 GLY A C 1
ATOM 1967 O O . GLY A 1 268 ? 11.829 -6.424 -4.000 1.00 88.75 268 GLY A O 1
ATOM 1968 N N . ALA A 1 269 ? 12.601 -7.498 -2.185 1.00 86.81 269 ALA A N 1
ATOM 1969 C CA . ALA A 1 269 ? 13.970 -6.999 -2.339 1.00 86.81 269 ALA A CA 1
ATOM 1970 C C . ALA A 1 269 ? 14.625 -7.496 -3.636 1.00 86.81 269 ALA A C 1
ATOM 1972 O O . ALA A 1 269 ? 15.218 -6.698 -4.357 1.00 86.81 269 ALA A O 1
ATOM 1973 N N . GLN A 1 270 ? 14.448 -8.776 -3.986 1.00 87.56 270 GLN A N 1
ATOM 1974 C CA . GLN A 1 270 ? 14.935 -9.324 -5.260 1.00 87.56 270 GLN A CA 1
ATOM 1975 C C . GLN A 1 270 ? 14.329 -8.601 -6.469 1.00 87.56 270 GLN A C 1
ATOM 1977 O O . GLN A 1 270 ? 15.034 -8.288 -7.427 1.00 87.56 270 GLN A O 1
ATOM 1982 N N . LEU A 1 271 ? 13.024 -8.313 -6.433 1.00 93.88 271 LEU A N 1
ATOM 1983 C CA . LEU A 1 271 ? 12.365 -7.538 -7.481 1.00 93.88 271 LEU A CA 1
ATOM 1984 C C . LEU A 1 271 ? 12.887 -6.096 -7.537 1.00 93.88 271 LEU A C 1
ATOM 1986 O O . LEU A 1 271 ? 13.110 -5.575 -8.627 1.00 93.88 271 LEU A O 1
ATOM 1990 N N . GLN A 1 272 ? 13.070 -5.448 -6.386 1.00 94.12 272 GLN A N 1
ATOM 1991 C CA . GLN A 1 272 ? 13.583 -4.081 -6.307 1.00 94.12 272 GLN A CA 1
ATOM 1992 C C . GLN A 1 272 ? 14.997 -3.980 -6.898 1.00 94.12 272 GLN A C 1
ATOM 1994 O O . GLN A 1 272 ? 15.283 -3.051 -7.653 1.00 94.12 272 GLN A O 1
ATOM 1999 N N . GLU A 1 273 ? 15.867 -4.940 -6.583 1.00 92.19 273 GLU A N 1
ATOM 2000 C CA . GLU A 1 273 ? 17.218 -5.036 -7.138 1.00 92.19 273 GLU A CA 1
ATOM 2001 C C . GLU A 1 273 ? 17.185 -5.262 -8.653 1.00 92.19 273 GLU A C 1
ATOM 2003 O O . GLU A 1 273 ? 17.827 -4.516 -9.393 1.00 92.19 273 GLU A O 1
ATOM 2008 N N . ALA A 1 274 ? 16.368 -6.212 -9.121 1.00 94.44 274 ALA A N 1
ATOM 2009 C CA . ALA A 1 274 ? 16.179 -6.457 -10.548 1.00 94.44 274 ALA A CA 1
ATOM 2010 C C . ALA A 1 274 ? 15.693 -5.194 -11.278 1.00 94.44 274 ALA A C 1
ATOM 2012 O O . ALA A 1 274 ? 16.259 -4.818 -12.295 1.00 94.44 274 ALA A O 1
ATOM 2013 N N . LEU A 1 275 ? 14.711 -4.471 -10.731 1.00 95.94 275 LEU A N 1
ATOM 2014 C CA . LEU A 1 275 ? 14.217 -3.217 -11.310 1.00 95.94 275 LEU A CA 1
ATOM 2015 C C . LEU A 1 275 ? 15.294 -2.133 -11.406 1.00 95.94 275 LEU A C 1
ATOM 2017 O O . LEU A 1 275 ? 15.365 -1.436 -12.415 1.00 95.94 275 LEU A O 1
ATOM 2021 N N . ARG A 1 276 ? 16.137 -1.979 -10.379 1.00 95.06 276 ARG A N 1
ATOM 2022 C CA . ARG A 1 276 ? 17.253 -1.018 -10.408 1.00 95.06 276 ARG A CA 1
ATOM 2023 C C . ARG A 1 276 ? 18.275 -1.373 -11.486 1.00 95.06 276 ARG A C 1
ATOM 2025 O O . ARG A 1 276 ? 18.756 -0.472 -12.173 1.00 95.06 276 ARG A O 1
ATOM 2032 N N . ALA A 1 277 ? 18.579 -2.661 -11.646 1.00 94.75 277 ALA A N 1
ATOM 2033 C CA . ALA A 1 277 ? 19.464 -3.137 -12.704 1.00 94.75 277 ALA A CA 1
ATOM 2034 C C . ALA A 1 277 ? 18.873 -2.841 -14.092 1.00 94.75 277 ALA A C 1
ATOM 2036 O O . ALA A 1 277 ? 19.550 -2.235 -14.917 1.00 94.75 277 ALA A O 1
ATOM 2037 N N . GLU A 1 278 ? 17.594 -3.160 -14.304 1.00 95.06 278 GLU A N 1
ATOM 2038 C CA . GLU A 1 278 ? 16.886 -2.916 -15.569 1.00 95.06 278 GLU A CA 1
ATOM 2039 C C . GLU A 1 278 ? 16.799 -1.426 -15.930 1.00 95.06 278 GLU A C 1
ATOM 2041 O O . GLU A 1 278 ? 16.988 -1.049 -17.083 1.00 95.06 278 GLU A O 1
ATOM 2046 N N . ILE A 1 279 ? 16.549 -0.548 -14.951 1.00 93.38 279 ILE A N 1
ATOM 2047 C CA . ILE A 1 279 ? 16.554 0.908 -15.171 1.00 93.38 279 ILE A CA 1
ATOM 2048 C C . ILE A 1 279 ? 17.944 1.379 -15.586 1.00 93.38 279 ILE A C 1
ATOM 2050 O O . ILE A 1 279 ? 18.075 2.119 -16.558 1.00 93.38 279 ILE A O 1
ATOM 2054 N N . THR A 1 280 ? 18.977 0.924 -14.875 1.00 93.19 280 THR A N 1
ATOM 2055 C CA . THR A 1 280 ? 20.366 1.290 -15.166 1.00 93.19 280 THR A CA 1
ATOM 2056 C C . THR A 1 280 ? 20.776 0.833 -16.569 1.00 93.19 280 THR A C 1
ATOM 2058 O O . THR A 1 280 ? 21.379 1.604 -17.315 1.00 93.19 280 THR A O 1
ATOM 2061 N N . GLU A 1 281 ? 20.434 -0.400 -16.949 1.00 93.62 281 GLU A N 1
ATOM 2062 C CA . GLU A 1 281 ? 20.678 -0.937 -18.292 1.00 93.62 281 GLU A CA 1
ATOM 2063 C C . GLU A 1 281 ? 19.941 -0.107 -19.352 1.00 93.62 281 GLU A C 1
ATOM 2065 O O . GLU A 1 281 ? 20.559 0.363 -20.307 1.00 93.62 281 GLU A O 1
ATOM 2070 N N . HIS A 1 282 ? 18.656 0.188 -19.142 1.00 90.88 282 HIS A N 1
ATOM 2071 C CA . HIS A 1 282 ? 17.861 0.995 -20.067 1.00 90.88 282 HIS A CA 1
ATOM 2072 C C . HIS A 1 282 ? 18.408 2.421 -20.259 1.00 90.88 282 HIS A C 1
ATOM 2074 O O . HIS A 1 282 ? 18.431 2.949 -21.376 1.00 90.88 282 HIS A O 1
ATOM 2080 N N . GLU A 1 283 ? 18.864 3.067 -19.184 1.00 90.06 283 GLU A N 1
ATOM 2081 C CA . GLU A 1 283 ? 19.499 4.385 -19.252 1.00 90.06 283 GLU A CA 1
ATOM 2082 C C . GLU A 1 283 ? 20.805 4.344 -20.059 1.00 90.06 283 GLU A C 1
ATOM 2084 O O . GLU A 1 283 ? 21.050 5.230 -20.886 1.00 90.06 283 GLU A O 1
ATOM 2089 N N . GLN A 1 284 ? 21.616 3.296 -19.876 1.00 89.88 284 GLN A N 1
ATOM 2090 C CA . GLN A 1 284 ? 22.842 3.076 -20.646 1.00 89.88 284 GLN A CA 1
ATOM 2091 C C . GLN A 1 284 ? 22.551 2.818 -22.129 1.00 89.88 284 GLN A C 1
ATOM 2093 O O . GLN A 1 284 ? 23.220 3.394 -22.989 1.00 89.88 284 GLN A O 1
ATOM 2098 N N . GLU A 1 285 ? 21.536 2.012 -22.448 1.00 88.94 285 GLU A N 1
ATOM 2099 C CA . GLU A 1 285 ? 21.088 1.763 -23.823 1.00 88.94 285 GLU A CA 1
ATOM 2100 C C . GLU A 1 285 ? 20.640 3.054 -24.519 1.00 88.94 285 GLU A C 1
ATOM 2102 O O . GLU A 1 285 ? 21.037 3.324 -25.656 1.00 88.94 285 GLU A O 1
ATOM 2107 N N . CYS A 1 286 ? 19.855 3.888 -23.827 1.00 86.88 286 CYS A N 1
ATOM 2108 C CA . CYS A 1 286 ? 19.427 5.187 -24.344 1.00 86.88 286 CYS A CA 1
ATOM 2109 C C . CYS A 1 286 ? 20.630 6.094 -24.636 1.00 86.88 286 CYS A C 1
ATOM 2111 O O . CYS A 1 286 ? 20.711 6.681 -25.720 1.00 86.88 286 CYS A O 1
ATOM 2113 N N . ALA A 1 287 ? 21.587 6.157 -23.705 1.00 85.88 287 ALA A N 1
ATOM 2114 C CA . ALA A 1 287 ? 22.804 6.947 -23.860 1.00 85.88 287 ALA A CA 1
ATOM 2115 C C . ALA A 1 287 ? 23.695 6.446 -25.014 1.00 85.88 287 ALA A C 1
ATOM 2117 O O . ALA A 1 287 ? 24.313 7.258 -25.705 1.00 85.88 287 ALA A O 1
ATOM 2118 N N . ALA A 1 288 ? 23.745 5.129 -25.243 1.00 83.81 288 ALA A N 1
ATOM 2119 C CA . ALA A 1 288 ? 24.526 4.497 -26.306 1.00 83.81 288 ALA A CA 1
ATOM 2120 C C . ALA A 1 288 ? 23.877 4.596 -27.700 1.00 83.81 288 ALA A C 1
ATOM 2122 O O . ALA A 1 288 ? 24.561 4.413 -28.712 1.00 83.81 288 ALA A O 1
ATOM 2123 N N . ALA A 1 289 ? 22.574 4.885 -27.787 1.00 83.19 289 ALA A N 1
ATOM 2124 C CA . ALA A 1 289 ? 21.883 5.051 -29.061 1.00 83.19 289 ALA A CA 1
ATOM 2125 C C . ALA A 1 289 ? 22.506 6.192 -29.891 1.00 83.19 289 ALA A C 1
ATOM 2127 O O . ALA A 1 289 ? 22.881 7.234 -29.357 1.00 83.19 289 ALA A O 1
ATOM 2128 N N . ALA A 1 290 ? 22.562 6.023 -31.219 1.00 56.12 290 ALA A N 1
ATOM 2129 C CA . ALA A 1 290 ? 23.328 6.847 -32.174 1.00 56.12 290 ALA A CA 1
ATOM 2130 C C . ALA A 1 290 ? 23.048 8.372 -32.169 1.00 56.12 290 ALA A C 1
ATOM 2132 O O . ALA A 1 290 ? 23.736 9.130 -32.852 1.00 56.12 290 ALA A O 1
ATOM 2133 N N . HIS A 1 291 ? 22.052 8.832 -31.413 1.00 61.38 291 HIS A N 1
ATOM 2134 C CA . HIS A 1 291 ? 21.684 10.239 -31.263 1.00 61.38 291 HIS A CA 1
ATOM 2135 C C . HIS A 1 291 ? 21.806 10.767 -29.822 1.00 61.38 291 HIS A C 1
ATOM 2137 O O . HIS A 1 291 ? 21.327 11.866 -29.556 1.00 61.38 291 HIS A O 1
ATOM 2143 N N . GLY A 1 292 ? 22.430 10.020 -28.899 1.00 61.75 292 GLY A N 1
ATOM 2144 C CA . GLY A 1 292 ? 22.498 10.395 -27.482 1.00 61.75 292 GLY A CA 1
ATOM 2145 C C . GLY A 1 292 ? 21.098 10.499 -26.877 1.00 61.75 292 GLY A C 1
ATOM 2146 O O . GLY A 1 292 ? 20.723 11.537 -26.327 1.00 61.75 292 GLY A O 1
ATOM 2147 N N . GLY A 1 293 ? 20.296 9.451 -27.082 1.00 67.81 293 GLY A N 1
ATOM 2148 C CA . GLY A 1 293 ? 18.905 9.411 -26.652 1.00 67.81 293 GLY A CA 1
ATOM 2149 C C . GLY A 1 293 ? 18.787 9.552 -25.136 1.00 67.81 293 GLY A C 1
ATOM 2150 O O . GLY A 1 293 ? 19.628 9.083 -24.376 1.00 67.81 293 GLY A O 1
ATOM 2151 N N . ARG A 1 294 ? 17.722 10.211 -24.682 1.00 74.38 294 ARG A N 1
ATOM 2152 C CA . ARG A 1 294 ? 17.321 10.202 -23.272 1.00 74.38 294 ARG A CA 1
ATOM 2153 C C . ARG A 1 294 ? 16.114 9.282 -23.114 1.00 74.38 294 ARG A C 1
ATOM 2155 O O . ARG A 1 294 ? 15.324 9.195 -24.060 1.00 74.38 294 ARG A O 1
ATOM 2162 N N . PRO A 1 295 ? 15.945 8.632 -21.952 1.00 79.44 295 PRO A N 1
ATOM 2163 C CA . PRO A 1 295 ? 14.730 7.880 -21.688 1.00 79.44 295 PRO A CA 1
ATOM 2164 C C . PRO A 1 295 ? 13.513 8.809 -21.781 1.00 79.44 295 PRO A C 1
ATOM 2166 O O . PRO A 1 295 ? 13.601 10.017 -21.546 1.00 79.44 295 PRO A O 1
ATOM 2169 N N . ALA A 1 296 ? 12.359 8.244 -22.138 1.00 76.38 296 ALA A N 1
ATOM 2170 C CA . ALA A 1 296 ? 11.127 9.017 -22.305 1.00 76.38 296 ALA A CA 1
ATOM 2171 C C . ALA A 1 296 ? 10.656 9.672 -20.992 1.00 76.38 296 ALA A C 1
ATOM 2173 O O . ALA A 1 296 ? 10.009 10.722 -21.015 1.00 76.38 296 ALA A O 1
ATOM 2174 N N . ARG A 1 297 ? 10.967 9.037 -19.857 1.00 83.06 297 ARG A N 1
ATOM 2175 C CA . ARG A 1 297 ? 10.619 9.445 -18.494 1.00 83.06 297 ARG A CA 1
ATOM 2176 C C . ARG A 1 297 ? 11.760 9.062 -17.556 1.00 83.06 297 ARG A C 1
ATOM 2178 O O . ARG A 1 297 ? 12.475 8.102 -17.833 1.00 83.06 297 ARG A O 1
ATOM 2185 N N . GLN A 1 298 ? 11.905 9.778 -16.448 1.00 87.56 298 GLN A N 1
ATOM 2186 C CA . GLN A 1 298 ? 12.809 9.367 -15.377 1.00 87.56 298 GLN A CA 1
ATOM 2187 C C . GLN A 1 298 ? 12.074 8.386 -14.461 1.00 87.56 298 GLN A C 1
ATOM 2189 O O . GLN A 1 298 ? 11.075 8.758 -13.847 1.00 87.56 298 GLN A O 1
ATOM 2194 N N . VAL A 1 299 ? 12.542 7.141 -14.374 1.00 90.44 299 VAL A N 1
ATOM 2195 C CA . VAL A 1 299 ? 11.925 6.111 -13.527 1.00 90.44 299 VAL A CA 1
ATOM 2196 C C . VAL A 1 299 ? 12.740 5.955 -12.251 1.00 90.44 299 VAL A C 1
ATOM 2198 O O . VAL A 1 299 ? 13.950 5.764 -12.306 1.00 90.44 299 VAL A O 1
ATOM 2201 N N . ARG A 1 300 ? 12.081 6.014 -11.092 1.00 91.25 300 ARG A N 1
ATOM 2202 C CA . ARG A 1 300 ? 12.721 5.819 -9.786 1.00 91.25 300 ARG A CA 1
ATOM 2203 C C . ARG A 1 300 ? 12.047 4.703 -9.018 1.00 91.25 300 ARG A C 1
ATOM 2205 O O . ARG A 1 300 ? 10.823 4.588 -9.022 1.00 91.25 300 ARG A O 1
ATOM 2212 N N . VAL A 1 301 ? 12.857 3.909 -8.327 1.00 94.12 301 VAL A N 1
ATOM 2213 C CA . VAL A 1 301 ? 12.396 2.758 -7.547 1.00 94.12 301 VAL A CA 1
ATOM 2214 C C . VAL A 1 301 ? 12.709 2.985 -6.077 1.00 94.12 301 VAL A C 1
ATOM 2216 O O . VAL A 1 301 ? 13.868 3.200 -5.718 1.00 94.12 301 VAL A O 1
ATOM 2219 N N . ALA A 1 302 ? 11.690 2.877 -5.232 1.00 94.69 302 ALA A N 1
ATOM 2220 C CA . ALA A 1 302 ? 11.825 2.917 -3.780 1.00 94.69 302 ALA A CA 1
ATOM 2221 C C . ALA A 1 302 ? 11.178 1.690 -3.133 1.00 94.69 302 ALA A C 1
ATOM 2223 O O . ALA A 1 302 ? 10.241 1.090 -3.669 1.00 94.69 302 ALA A O 1
ATOM 2224 N N . GLY A 1 303 ? 11.717 1.305 -1.984 1.00 95.31 303 GLY A N 1
ATOM 2225 C CA . GLY A 1 303 ? 11.117 0.319 -1.108 1.00 95.31 303 GLY A CA 1
ATOM 2226 C C . GLY A 1 303 ? 9.961 0.981 -0.379 1.00 95.31 303 GLY A C 1
ATOM 2227 O O . GLY A 1 303 ? 10.069 2.117 0.073 1.00 95.31 303 GLY A O 1
ATOM 2228 N N . ILE A 1 304 ? 8.839 0.287 -0.269 1.00 95.56 304 ILE A N 1
ATOM 2229 C CA . ILE A 1 304 ? 7.664 0.775 0.447 1.00 95.56 304 ILE A CA 1
ATOM 2230 C C . ILE A 1 304 ? 7.294 -0.198 1.563 1.00 95.56 304 ILE A C 1
ATOM 2232 O O . ILE A 1 304 ? 7.578 -1.402 1.493 1.00 95.56 304 ILE A O 1
ATOM 2236 N N . SER A 1 305 ? 6.695 0.341 2.621 1.00 93.31 305 SER A N 1
AT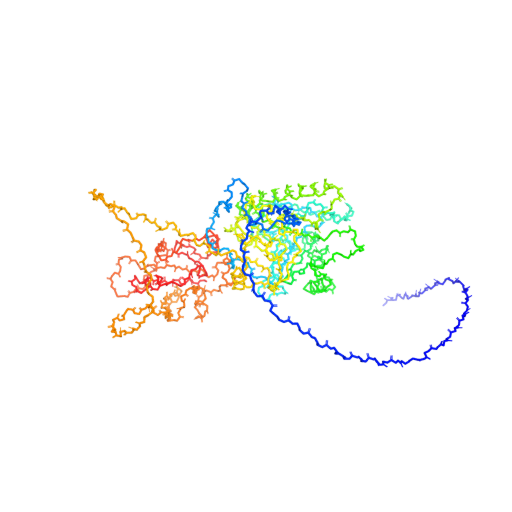OM 2237 C CA . SER A 1 305 ? 6.102 -0.405 3.720 1.00 93.31 305 SER A CA 1
ATOM 2238 C C . SER A 1 305 ? 5.029 -1.343 3.188 1.00 93.31 305 SER A C 1
ATOM 2240 O O . SER A 1 305 ? 4.638 -1.273 2.024 1.00 93.31 305 SER A O 1
ATOM 2242 N N . HIS A 1 306 ? 4.549 -2.238 4.042 1.00 85.56 306 HIS A N 1
ATOM 2243 C CA . HIS A 1 306 ? 3.592 -3.250 3.630 1.00 85.56 306 HIS A CA 1
ATOM 2244 C C . HIS A 1 306 ? 2.400 -2.676 2.837 1.00 85.56 306 HIS A C 1
ATOM 2246 O O . HIS A 1 306 ? 1.636 -1.876 3.367 1.00 85.56 306 HIS A O 1
ATOM 2252 N N . ILE A 1 307 ? 2.252 -3.093 1.574 1.00 90.00 307 ILE A N 1
ATOM 2253 C CA . ILE A 1 307 ? 1.145 -2.698 0.695 1.00 90.00 307 ILE A CA 1
ATOM 2254 C C . ILE A 1 307 ? 0.439 -3.928 0.134 1.00 90.00 307 ILE A C 1
ATOM 2256 O O . ILE A 1 307 ? 1.068 -4.898 -0.296 1.00 90.00 307 ILE A O 1
ATOM 2260 N N . GLY A 1 308 ? -0.891 -3.865 0.106 1.00 75.31 308 GLY A N 1
ATOM 2261 C CA . GLY A 1 308 ? -1.719 -4.773 -0.677 1.00 75.31 308 GLY A CA 1
ATOM 2262 C C . GLY A 1 308 ? -1.764 -6.208 -0.153 1.00 75.31 308 GLY A C 1
ATOM 2263 O O . GLY A 1 308 ? -2.200 -7.078 -0.890 1.00 75.31 308 GLY A O 1
ATOM 2264 N N . GLY A 1 309 ? -1.339 -6.490 1.076 1.00 82.38 309 GLY A N 1
ATOM 2265 C CA . GLY A 1 309 ? -1.438 -7.821 1.680 1.00 82.38 309 GLY A CA 1
ATOM 2266 C C . GLY A 1 309 ? -0.334 -8.792 1.244 1.00 82.38 309 GLY A C 1
ATOM 2267 O O . GLY A 1 309 ? -0.058 -8.983 0.056 1.00 82.38 309 GLY A O 1
ATOM 2268 N N . HIS A 1 310 ? 0.286 -9.454 2.224 1.00 74.38 310 HIS A N 1
ATOM 2269 C CA . HIS A 1 310 ? 1.445 -10.339 2.027 1.00 74.38 310 HIS A CA 1
ATOM 2270 C C . HIS A 1 310 ? 1.147 -11.589 1.204 1.00 74.38 310 HIS A C 1
ATOM 2272 O O . HIS A 1 310 ? 2.055 -12.153 0.597 1.00 74.38 310 HIS A O 1
ATOM 2278 N N . LYS A 1 311 ? -0.127 -11.989 1.136 1.00 77.75 311 LYS A N 1
ATOM 2279 C CA . LYS A 1 311 ? -0.598 -13.136 0.355 1.00 77.75 311 LYS A CA 1
ATOM 2280 C C . LYS A 1 311 ? -0.144 -13.032 -1.102 1.00 77.75 311 LYS A C 1
ATOM 2282 O O . LYS A 1 311 ? 0.200 -14.020 -1.739 1.00 77.75 311 LYS A O 1
ATOM 2287 N N . TRP A 1 312 ? -0.089 -11.800 -1.600 1.00 84.50 312 TRP A N 1
ATOM 2288 C CA . TRP A 1 312 ? 0.288 -11.465 -2.963 1.00 84.50 312 TRP A CA 1
ATOM 2289 C C . TRP A 1 312 ? 1.731 -10.964 -3.061 1.00 84.50 312 TRP A C 1
ATOM 2291 O O . TRP A 1 312 ? 2.062 -10.246 -3.994 1.00 84.50 312 TRP A O 1
ATOM 2301 N N . ALA A 1 313 ? 2.614 -11.269 -2.112 1.00 79.19 313 ALA A N 1
ATOM 2302 C CA . ALA A 1 313 ? 4.004 -10.843 -2.218 1.00 79.19 313 ALA A CA 1
ATOM 2303 C C . ALA A 1 313 ? 4.711 -11.513 -3.427 1.00 79.19 313 ALA A C 1
ATOM 2305 O O . ALA A 1 313 ? 4.499 -12.688 -3.726 1.00 79.19 313 ALA A O 1
ATOM 2306 N N . ALA A 1 314 ? 5.576 -10.816 -4.168 1.00 89.81 314 ALA A N 1
ATOM 2307 C CA . ALA A 1 314 ? 5.911 -9.397 -4.042 1.00 89.81 314 ALA A CA 1
ATOM 2308 C C . ALA A 1 314 ? 4.815 -8.482 -4.623 1.00 89.81 314 ALA A C 1
ATOM 2310 O O . ALA A 1 314 ? 4.289 -8.754 -5.704 1.00 89.81 314 ALA A O 1
ATOM 2311 N N . ASN A 1 315 ? 4.521 -7.380 -3.924 1.00 94.12 315 ASN A N 1
ATOM 2312 C CA . ASN A 1 315 ? 3.598 -6.336 -4.379 1.00 94.12 315 ASN A CA 1
ATOM 2313 C C . ASN A 1 315 ? 4.364 -5.101 -4.853 1.00 94.12 315 ASN A C 1
ATOM 2315 O O . ASN A 1 315 ? 5.389 -4.747 -4.262 1.00 94.12 315 ASN A O 1
ATOM 2319 N N . ALA A 1 316 ? 3.834 -4.424 -5.869 1.00 96.00 316 ALA A N 1
ATOM 2320 C CA . ALA A 1 316 ? 4.362 -3.147 -6.328 1.00 96.00 316 ALA A CA 1
ATOM 2321 C C . ALA A 1 316 ? 3.256 -2.199 -6.802 1.00 96.00 316 ALA A C 1
ATOM 2323 O O . ALA A 1 316 ? 2.203 -2.645 -7.254 1.00 96.00 316 ALA A O 1
ATOM 2324 N N . ILE A 1 317 ? 3.521 -0.897 -6.733 1.00 94.50 317 ILE A N 1
ATOM 2325 C CA . ILE A 1 317 ? 2.688 0.149 -7.332 1.00 94.50 317 ILE A CA 1
ATOM 2326 C C . ILE A 1 317 ? 3.508 0.832 -8.421 1.00 94.50 317 ILE A C 1
ATOM 2328 O O . ILE A 1 317 ? 4.632 1.267 -8.166 1.00 94.50 317 ILE A O 1
ATOM 2332 N N . VAL A 1 318 ? 2.942 0.934 -9.623 1.00 92.06 318 VAL A N 1
ATOM 2333 C CA . VAL A 1 318 ? 3.514 1.699 -10.740 1.00 92.06 318 VAL A CA 1
ATOM 2334 C C . VAL A 1 318 ? 2.475 2.719 -11.177 1.00 92.06 318 VAL A C 1
ATOM 2336 O O . VAL A 1 318 ? 1.369 2.336 -11.551 1.00 92.06 318 VAL A O 1
ATOM 2339 N N . HIS A 1 319 ? 2.813 4.010 -11.127 1.00 84.88 319 HIS A N 1
ATOM 2340 C CA . HIS A 1 319 ? 1.841 5.105 -11.270 1.00 84.88 319 HIS A CA 1
ATOM 2341 C C . HIS A 1 319 ? 0.688 4.972 -10.261 1.00 84.88 319 HIS A C 1
ATOM 2343 O O . HIS A 1 319 ? 0.844 5.328 -9.097 1.00 84.88 319 HIS A O 1
ATOM 2349 N N . THR A 1 320 ? -0.456 4.445 -10.697 1.00 87.56 320 THR A N 1
ATOM 2350 C CA . THR A 1 320 ? -1.654 4.199 -9.883 1.00 87.56 320 THR A CA 1
ATOM 2351 C C . THR A 1 320 ? -2.084 2.732 -9.882 1.00 87.56 320 THR A C 1
ATOM 2353 O O . THR A 1 320 ? -3.047 2.379 -9.198 1.00 87.56 320 THR A O 1
ATOM 2356 N N . ASP A 1 321 ? -1.387 1.879 -10.633 1.00 91.50 321 ASP A N 1
ATOM 2357 C CA . ASP A 1 321 ? -1.701 0.465 -10.788 1.00 91.50 321 ASP A CA 1
ATOM 2358 C C . ASP A 1 321 ? -1.013 -0.372 -9.714 1.00 91.50 321 ASP A C 1
ATOM 2360 O O . ASP A 1 321 ? 0.191 -0.254 -9.472 1.00 91.50 321 ASP A O 1
ATOM 2364 N N . TRP A 1 322 ? -1.799 -1.249 -9.102 1.00 93.75 322 TRP A N 1
ATOM 2365 C CA . TRP A 1 322 ? -1.376 -2.205 -8.096 1.00 93.75 322 TRP A CA 1
ATOM 2366 C C . TRP A 1 322 ? -1.086 -3.540 -8.756 1.00 93.75 322 TRP A C 1
ATOM 2368 O O . TRP A 1 322 ? -1.921 -4.113 -9.459 1.00 93.75 322 TRP A O 1
ATOM 2378 N N . TYR A 1 323 ? 0.087 -4.068 -8.455 1.00 94.31 323 TYR A N 1
ATOM 2379 C CA . TYR A 1 323 ? 0.550 -5.355 -8.925 1.00 94.31 323 TYR A CA 1
ATOM 2380 C C . TYR A 1 323 ? 0.872 -6.248 -7.741 1.00 94.31 323 TYR A C 1
ATOM 2382 O O . TYR A 1 323 ? 1.310 -5.780 -6.687 1.00 94.31 323 TYR A O 1
ATOM 2390 N N . GLY A 1 324 ? 0.679 -7.546 -7.925 1.00 92.81 324 GLY A N 1
ATOM 2391 C CA . GLY A 1 324 ? 1.034 -8.531 -6.923 1.00 92.81 324 GLY A CA 1
ATOM 2392 C C . GLY A 1 324 ? 1.559 -9.810 -7.526 1.00 92.81 324 GLY A C 1
ATOM 2393 O O . GLY A 1 324 ? 1.436 -10.093 -8.718 1.00 92.81 324 GLY A O 1
ATOM 2394 N N . ASN A 1 325 ? 2.148 -10.589 -6.637 1.00 88.31 325 ASN A N 1
ATOM 2395 C CA . ASN A 1 325 ? 2.734 -11.882 -6.882 1.00 88.31 325 ASN A CA 1
ATOM 2396 C C . ASN A 1 325 ? 3.796 -11.813 -7.993 1.00 88.31 325 ASN A C 1
ATOM 2398 O O . ASN A 1 325 ? 3.906 -12.670 -8.869 1.00 88.31 325 ASN A O 1
ATOM 2402 N N . LEU A 1 326 ? 4.576 -10.738 -7.924 1.00 90.88 326 LEU A N 1
ATOM 2403 C CA . LEU A 1 326 ? 5.655 -10.414 -8.838 1.00 90.88 326 LEU A CA 1
ATOM 2404 C C . LEU A 1 326 ? 6.914 -11.227 -8.522 1.00 90.88 326 LEU A C 1
ATOM 2406 O O . LEU A 1 326 ? 7.101 -11.725 -7.404 1.00 90.88 326 LEU A O 1
ATOM 2410 N N . ARG A 1 327 ? 7.793 -11.343 -9.516 1.00 87.81 327 ARG A N 1
ATOM 2411 C CA . ARG A 1 327 ? 9.132 -11.939 -9.441 1.00 87.81 327 ARG A CA 1
ATOM 2412 C C . ARG A 1 327 ? 10.150 -11.028 -10.111 1.00 87.81 327 ARG A C 1
ATOM 2414 O O . ARG A 1 327 ? 9.785 -10.176 -10.911 1.00 87.81 327 ARG A O 1
ATOM 2421 N N . ALA A 1 328 ? 11.436 -11.266 -9.862 1.00 88.06 328 ALA A N 1
ATOM 2422 C CA . ALA A 1 328 ? 12.520 -10.553 -10.544 1.00 88.06 328 ALA A CA 1
ATOM 2423 C C . ALA A 1 328 ? 12.382 -10.580 -12.083 1.00 88.06 328 ALA A C 1
ATOM 2425 O O . ALA A 1 328 ? 12.670 -9.589 -12.744 1.00 88.06 328 ALA A O 1
ATOM 2426 N N . SER A 1 329 ? 11.847 -11.668 -12.653 1.00 86.12 329 SER A N 1
ATOM 2427 C CA . SER A 1 329 ? 11.559 -11.786 -14.091 1.00 86.12 329 SER A CA 1
ATOM 2428 C C . SER A 1 329 ? 10.516 -10.787 -14.614 1.00 86.12 329 SER A C 1
ATOM 2430 O O . SER A 1 329 ? 10.487 -10.509 -15.808 1.00 86.12 329 SER A O 1
ATOM 2432 N N . ASP A 1 330 ? 9.654 -10.245 -13.749 1.00 90.00 330 ASP A N 1
ATOM 2433 C CA . ASP A 1 330 ? 8.643 -9.248 -14.119 1.00 90.00 330 ASP A CA 1
ATOM 2434 C C . ASP A 1 330 ? 9.226 -7.819 -14.209 1.00 90.00 330 ASP A C 1
ATOM 2436 O O . ASP A 1 330 ? 8.541 -6.913 -14.686 1.00 90.00 330 ASP A O 1
ATOM 2440 N N . ALA A 1 331 ? 10.481 -7.593 -13.790 1.00 92.81 331 ALA A N 1
ATOM 2441 C CA . ALA A 1 331 ? 11.091 -6.261 -13.705 1.00 92.81 331 ALA A CA 1
ATOM 2442 C C . ALA A 1 331 ? 11.068 -5.497 -15.041 1.00 92.81 331 ALA A C 1
ATOM 2444 O O . ALA A 1 331 ? 10.628 -4.348 -15.081 1.00 92.81 331 ALA A O 1
ATOM 2445 N N . LYS A 1 332 ? 11.431 -6.154 -16.153 1.00 90.31 332 LYS A N 1
ATOM 2446 C CA . LYS A 1 332 ? 11.382 -5.566 -17.508 1.00 90.31 332 LYS A CA 1
ATOM 2447 C C . LYS A 1 332 ? 9.989 -5.061 -17.886 1.00 90.31 332 LYS A C 1
ATOM 2449 O O . LYS A 1 332 ? 9.841 -4.037 -18.550 1.00 90.31 332 LYS A O 1
ATOM 2454 N N . LEU A 1 333 ? 8.953 -5.782 -17.463 1.00 88.44 333 LEU A N 1
ATOM 2455 C CA . LEU A 1 333 ? 7.562 -5.478 -17.800 1.00 88.44 333 LEU A CA 1
ATOM 2456 C C . LEU A 1 333 ? 7.026 -4.323 -16.969 1.00 88.44 333 LEU A C 1
ATOM 2458 O O . LEU A 1 333 ? 6.362 -3.437 -17.503 1.00 88.44 333 LEU A O 1
ATOM 2462 N N . LEU A 1 334 ? 7.373 -4.290 -15.685 1.00 91.38 334 LEU A N 1
ATOM 2463 C CA . LEU A 1 334 ? 7.063 -3.155 -14.825 1.00 91.38 334 LEU A CA 1
ATOM 2464 C C . LEU A 1 334 ? 7.806 -1.891 -15.268 1.00 91.38 334 LEU A C 1
ATOM 2466 O O . LEU A 1 334 ? 7.209 -0.818 -15.283 1.00 91.38 334 LEU A O 1
ATOM 2470 N N . LEU A 1 335 ? 9.069 -2.008 -15.693 1.00 91.44 335 LEU A N 1
ATOM 2471 C CA . LEU A 1 335 ? 9.813 -0.887 -16.265 1.00 91.44 335 LEU A CA 1
ATOM 2472 C C . LEU A 1 335 ? 9.131 -0.360 -17.533 1.00 91.44 335 LEU A C 1
ATOM 2474 O O . LEU A 1 335 ? 8.918 0.844 -17.670 1.00 91.44 335 LEU A O 1
ATOM 2478 N N . ARG A 1 336 ? 8.706 -1.254 -18.433 1.00 86.88 336 ARG A N 1
ATOM 2479 C CA . ARG A 1 336 ? 7.930 -0.882 -19.624 1.00 86.88 336 ARG A CA 1
ATOM 2480 C C . ARG A 1 336 ? 6.638 -0.140 -19.263 1.00 86.88 336 ARG A C 1
ATOM 2482 O O . ARG A 1 336 ? 6.326 0.861 -19.907 1.00 86.88 336 ARG A O 1
ATOM 2489 N N . ALA A 1 337 ? 5.910 -0.602 -18.247 1.00 86.81 337 ALA A N 1
ATOM 2490 C CA . ALA A 1 337 ? 4.708 0.069 -17.754 1.00 86.81 337 ALA A CA 1
ATOM 2491 C C . ALA A 1 337 ? 5.024 1.456 -17.160 1.00 86.81 337 ALA A C 1
ATOM 2493 O O . ALA A 1 337 ? 4.294 2.413 -17.405 1.00 86.81 337 ALA A O 1
ATOM 2494 N N . ALA A 1 338 ? 6.137 1.599 -16.436 1.00 88.19 338 ALA A N 1
ATOM 2495 C CA . ALA A 1 338 ? 6.560 2.864 -15.835 1.00 88.19 338 ALA A CA 1
ATOM 2496 C C . ALA A 1 338 ? 7.013 3.907 -16.872 1.00 88.19 338 ALA A C 1
ATOM 2498 O O . ALA A 1 338 ? 6.740 5.098 -16.730 1.00 88.19 338 ALA A O 1
ATOM 2499 N N . LEU A 1 339 ? 7.676 3.476 -17.946 1.00 85.00 339 LEU A N 1
ATOM 2500 C CA . LEU A 1 339 ? 8.093 4.360 -19.040 1.00 85.00 339 LEU A CA 1
ATOM 2501 C C . LEU A 1 339 ? 6.901 4.893 -19.851 1.00 85.00 339 LEU A C 1
ATOM 2503 O O . LEU A 1 339 ? 7.011 5.929 -20.515 1.00 85.00 339 LEU A O 1
ATOM 2507 N N . ALA A 1 340 ? 5.754 4.215 -19.789 1.00 78.00 340 ALA A N 1
ATOM 2508 C CA . ALA A 1 340 ? 4.526 4.684 -20.404 1.00 78.00 340 ALA A CA 1
ATOM 2509 C C . ALA A 1 340 ? 3.981 5.928 -19.676 1.00 78.00 340 ALA A C 1
ATOM 2511 O O . ALA A 1 340 ? 4.044 6.018 -18.447 1.00 78.00 340 ALA A O 1
ATOM 2512 N N . PRO A 1 341 ? 3.387 6.896 -20.398 1.00 70.50 341 PRO A N 1
ATOM 2513 C CA . PRO A 1 341 ? 2.586 7.926 -19.754 1.00 70.50 341 PRO A CA 1
ATOM 2514 C C . PRO A 1 341 ? 1.420 7.275 -18.986 1.00 70.50 341 PRO A C 1
ATOM 2516 O O . PRO A 1 341 ? 0.765 6.402 -19.557 1.00 70.50 341 PRO A O 1
ATOM 2519 N N . PRO A 1 342 ? 1.103 7.717 -17.760 1.00 67.75 342 PRO A N 1
ATOM 2520 C CA . PRO A 1 342 ? 0.017 7.135 -16.977 1.00 67.75 342 PRO A CA 1
ATOM 2521 C C . PRO A 1 342 ? -1.320 7.302 -17.695 1.00 67.75 342 PRO A C 1
ATOM 2523 O O . PRO A 1 342 ? -1.575 8.338 -18.329 1.00 67.75 342 PRO A O 1
ATOM 2526 N N . THR A 1 343 ? -2.168 6.284 -17.606 1.00 63.66 343 THR A N 1
ATOM 2527 C CA . THR A 1 343 ? -3.517 6.342 -18.164 1.00 63.66 343 THR A CA 1
ATOM 2528 C C . THR A 1 343 ? -4.431 7.126 -17.232 1.00 63.66 343 THR A C 1
ATOM 2530 O O . THR A 1 343 ? -4.279 7.115 -16.009 1.00 63.66 343 THR A O 1
ATOM 2533 N N . ALA A 1 344 ? -5.362 7.877 -17.817 1.00 56.72 344 ALA A N 1
ATOM 2534 C CA . ALA A 1 344 ? -6.496 8.373 -17.054 1.00 56.72 344 ALA A CA 1
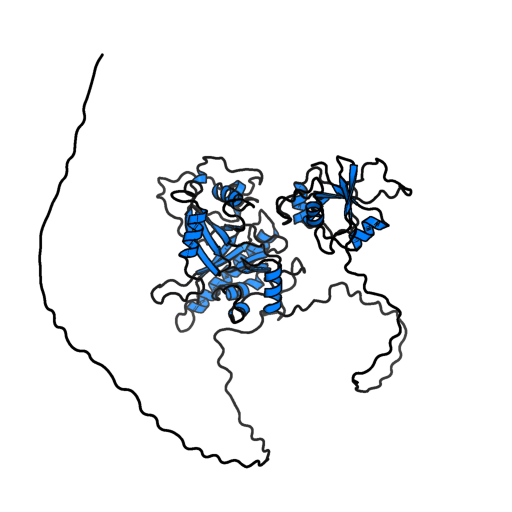ATOM 2535 C C . ALA A 1 344 ? -7.490 7.213 -16.934 1.00 56.72 344 ALA A C 1
ATOM 2537 O O . ALA A 1 344 ? -7.710 6.495 -17.910 1.00 56.72 344 ALA A O 1
ATOM 2538 N N . ALA A 1 345 ? -8.062 7.007 -15.749 1.00 52.50 345 ALA A N 1
ATOM 2539 C CA . ALA A 1 345 ? -9.073 5.979 -15.551 1.00 52.50 345 ALA A CA 1
ATOM 2540 C C . ALA A 1 345 ? -10.198 6.110 -16.604 1.00 52.50 345 ALA A C 1
ATOM 2542 O O . ALA A 1 345 ? -10.677 7.213 -16.867 1.00 52.50 345 ALA A O 1
ATOM 2543 N N . HIS A 1 346 ? -10.614 4.978 -17.183 1.00 48.59 346 HIS A N 1
ATOM 2544 C CA . HIS A 1 346 ? -11.792 4.850 -18.053 1.00 48.59 346 HIS A CA 1
ATOM 2545 C C . HIS A 1 346 ? -11.755 5.568 -19.414 1.00 48.59 346 HIS A C 1
ATOM 2547 O O . HIS A 1 346 ? -12.800 5.999 -19.902 1.00 48.59 346 HIS A O 1
ATOM 2553 N N . ASP A 1 347 ? -10.599 5.641 -20.080 1.00 57.12 347 ASP A N 1
ATOM 2554 C CA . ASP A 1 347 ? -10.573 5.931 -21.520 1.00 57.12 347 ASP A CA 1
ATOM 2555 C C . ASP A 1 347 ? -10.470 4.625 -22.340 1.00 57.12 347 ASP A C 1
ATOM 2557 O O . ASP A 1 347 ? -9.373 4.092 -22.525 1.00 57.12 347 ASP A O 1
ATOM 2561 N N . PRO A 1 348 ? -11.591 4.089 -22.870 1.00 53.66 348 PRO A N 1
ATOM 2562 C CA . PRO A 1 348 ? -11.592 2.879 -23.694 1.00 53.66 348 PRO A CA 1
ATOM 2563 C C . PRO A 1 348 ? -10.802 3.026 -25.009 1.00 53.66 348 PRO A C 1
ATOM 2565 O O . PRO A 1 348 ? -10.531 2.032 -25.681 1.00 53.66 348 PRO A O 1
ATOM 2568 N N . SER A 1 349 ? -10.444 4.252 -25.404 1.00 55.44 349 SER A N 1
ATOM 2569 C CA . SER A 1 349 ? -9.626 4.531 -26.587 1.00 55.44 349 SER A CA 1
ATOM 2570 C C . SER A 1 349 ? -8.128 4.633 -26.280 1.00 55.44 349 SER A C 1
ATOM 2572 O O . SER A 1 349 ? -7.309 4.723 -27.203 1.00 55.44 349 SER A O 1
ATOM 2574 N N . ASP A 1 350 ? -7.745 4.561 -25.003 1.00 66.94 350 ASP A N 1
ATOM 2575 C CA . ASP A 1 350 ? -6.366 4.723 -24.586 1.00 66.94 350 ASP A CA 1
ATOM 2576 C C . ASP A 1 350 ? -5.546 3.444 -24.786 1.00 66.94 350 ASP A C 1
ATOM 2578 O O . ASP A 1 350 ? -5.490 2.539 -23.955 1.00 66.94 350 ASP A O 1
ATOM 2582 N N . SER A 1 351 ? -4.831 3.393 -25.910 1.00 64.56 351 SER A N 1
ATOM 2583 C CA . SER A 1 351 ? -3.924 2.287 -26.243 1.00 64.56 351 SER A CA 1
ATOM 2584 C C . SER A 1 351 ? -2.834 2.007 -25.195 1.00 64.56 351 SER A C 1
ATOM 2586 O O . SER A 1 351 ? -2.230 0.934 -25.237 1.00 64.56 351 SER A O 1
ATOM 2588 N N . ARG A 1 352 ? -2.586 2.930 -24.253 1.00 69.25 352 ARG A N 1
ATOM 2589 C CA . ARG A 1 352 ? -1.623 2.759 -23.157 1.00 69.25 352 ARG A CA 1
ATOM 2590 C C . ARG A 1 352 ? -2.066 1.715 -22.129 1.00 69.25 352 ARG A C 1
ATOM 2592 O O . ARG A 1 352 ? -1.195 1.132 -21.494 1.00 69.25 352 ARG A O 1
ATOM 2599 N N . GLU A 1 353 ? -3.356 1.376 -22.036 1.00 74.12 353 GLU A N 1
ATOM 2600 C CA . GLU A 1 353 ? -3.836 0.252 -21.203 1.00 74.12 353 GLU A CA 1
ATOM 2601 C C . GLU A 1 353 ? -3.211 -1.093 -21.622 1.00 74.12 353 GLU A C 1
ATOM 2603 O O . GLU A 1 353 ? -3.091 -2.020 -20.827 1.00 74.12 353 GLU A O 1
ATOM 2608 N N . ARG A 1 354 ? -2.708 -1.203 -22.859 1.00 66.50 354 ARG A N 1
ATOM 2609 C CA . ARG A 1 354 ? -1.961 -2.384 -23.329 1.00 66.50 354 ARG A CA 1
ATOM 2610 C C . ARG A 1 354 ? -0.561 -2.514 -22.722 1.00 66.50 354 ARG A C 1
ATOM 2612 O O . ARG A 1 354 ? 0.090 -3.533 -22.931 1.00 66.50 354 ARG A O 1
ATOM 2619 N N . LEU A 1 355 ? -0.072 -1.477 -22.044 1.00 75.38 355 LEU A N 1
ATOM 2620 C CA . LEU A 1 355 ? 1.239 -1.457 -21.389 1.00 75.38 355 LEU A CA 1
ATOM 2621 C C . LEU A 1 355 ? 1.152 -1.877 -19.916 1.00 75.38 355 LEU A C 1
ATOM 2623 O O . LEU A 1 355 ? 2.190 -2.095 -19.297 1.00 75.38 355 LEU A O 1
ATOM 2627 N N . VAL A 1 356 ? -0.063 -2.030 -19.377 1.00 83.81 356 VAL A N 1
ATOM 2628 C CA . VAL A 1 356 ? -0.304 -2.609 -18.053 1.00 83.81 356 VAL A CA 1
ATOM 2629 C C . VAL A 1 356 ? 0.135 -4.073 -18.055 1.00 83.81 356 VAL A C 1
ATOM 2631 O O . VAL A 1 356 ? -0.185 -4.842 -18.967 1.00 83.81 356 VAL A O 1
ATOM 2634 N N . HIS A 1 357 ? 0.853 -4.483 -17.008 1.00 87.62 357 HIS A N 1
ATOM 2635 C CA . HIS A 1 357 ? 1.242 -5.883 -16.812 1.00 87.62 357 HIS A CA 1
ATOM 2636 C C . HIS A 1 357 ? 0.071 -6.706 -16.256 1.00 87.62 357 HIS A C 1
ATOM 2638 O O . HIS A 1 357 ? 0.047 -7.104 -15.090 1.00 87.62 357 HIS A O 1
ATOM 2644 N N . TRP A 1 358 ? -0.931 -6.940 -17.105 1.00 86.31 358 TRP A N 1
ATOM 2645 C CA . TRP A 1 358 ? -2.192 -7.592 -16.746 1.00 86.31 358 TRP A CA 1
ATOM 2646 C C . TRP A 1 358 ? -2.056 -8.930 -16.006 1.00 86.31 358 TRP A C 1
ATOM 2648 O O . TRP A 1 358 ? -2.780 -9.119 -15.031 1.00 86.31 358 TRP A O 1
ATOM 2658 N N . PRO A 1 359 ? -1.141 -9.856 -16.365 1.00 86.00 359 PRO A N 1
ATOM 2659 C CA . PRO A 1 359 ? -0.984 -11.118 -15.636 1.00 86.00 359 PRO A CA 1
ATOM 2660 C C . PRO A 1 359 ? -0.711 -10.971 -14.133 1.00 86.00 359 PRO A C 1
ATOM 2662 O O . PRO A 1 359 ? -0.972 -11.904 -13.377 1.00 86.00 359 PRO A O 1
ATOM 2665 N N . ARG A 1 360 ? -0.173 -9.825 -13.698 1.00 89.12 360 ARG A N 1
ATOM 2666 C CA . ARG A 1 360 ? 0.152 -9.529 -12.294 1.00 89.12 360 ARG A CA 1
ATOM 2667 C C . ARG A 1 360 ? -0.665 -8.366 -11.729 1.00 89.12 360 ARG A C 1
ATOM 2669 O O . ARG A 1 360 ? -0.427 -7.951 -10.596 1.00 89.12 360 ARG A O 1
ATOM 2676 N N . TRP A 1 361 ? -1.600 -7.826 -12.507 1.00 92.38 361 TRP A N 1
ATOM 2677 C CA . TRP A 1 361 ? -2.397 -6.666 -12.129 1.00 92.38 361 TRP A CA 1
ATOM 2678 C C . TRP A 1 361 ? -3.499 -7.054 -11.144 1.00 92.38 361 TRP A C 1
ATOM 2680 O O . TRP A 1 361 ? -4.190 -8.060 -11.319 1.00 92.38 361 TRP A O 1
ATOM 2690 N N . ARG A 1 362 ? -3.658 -6.239 -10.103 1.00 92.69 362 ARG A N 1
ATOM 2691 C CA . ARG A 1 362 ? -4.629 -6.453 -9.027 1.00 92.69 362 ARG A CA 1
ATOM 2692 C C . ARG A 1 362 ? -5.748 -5.433 -9.021 1.00 92.69 362 ARG A C 1
ATOM 2694 O O . ARG A 1 362 ? -6.871 -5.791 -8.687 1.00 92.69 362 ARG A O 1
ATOM 2701 N N . GLY A 1 363 ? -5.430 -4.193 -9.366 1.00 91.94 363 GLY A N 1
ATOM 2702 C CA . GLY A 1 363 ? -6.360 -3.080 -9.311 1.00 91.94 363 GLY A CA 1
ATOM 2703 C C . GLY A 1 363 ? -5.672 -1.749 -9.563 1.00 91.94 363 GLY A C 1
ATOM 2704 O O . GLY A 1 363 ? -4.463 -1.690 -9.784 1.00 91.94 363 GLY A O 1
ATOM 2705 N N . ARG A 1 364 ? -6.442 -0.668 -9.495 1.00 90.88 364 ARG A N 1
ATOM 2706 C CA . ARG A 1 364 ? -5.961 0.703 -9.677 1.00 90.88 364 ARG A CA 1
ATOM 2707 C C . ARG A 1 364 ? -6.564 1.597 -8.602 1.00 90.88 364 ARG A C 1
ATOM 2709 O O . ARG A 1 364 ? -7.718 1.410 -8.222 1.00 90.88 364 ARG A O 1
ATOM 2716 N N . ILE A 1 365 ? -5.792 2.576 -8.131 1.00 90.50 365 ILE A N 1
ATOM 2717 C CA . ILE A 1 365 ? -6.282 3.593 -7.187 1.00 90.50 365 ILE A CA 1
ATOM 2718 C C . ILE A 1 365 ? -7.548 4.239 -7.762 1.00 90.50 365 ILE A C 1
ATOM 2720 O O . ILE A 1 365 ? -7.561 4.664 -8.918 1.00 90.50 365 ILE A O 1
ATOM 2724 N N . GLY A 1 366 ? -8.594 4.325 -6.944 1.00 88.44 366 GLY A N 1
ATOM 2725 C CA . GLY A 1 366 ? -9.887 4.896 -7.305 1.00 88.44 366 GLY A CA 1
ATOM 2726 C C . GLY A 1 366 ? -10.905 3.932 -7.901 1.00 88.44 366 GLY A C 1
ATOM 2727 O O . GLY A 1 366 ? -12.018 4.374 -8.150 1.00 88.44 366 GLY A O 1
ATOM 2728 N N . MET A 1 367 ? -10.553 2.662 -8.126 1.00 89.25 367 MET A N 1
ATOM 2729 C CA . MET A 1 367 ? -11.498 1.639 -8.581 1.00 89.25 367 MET A CA 1
ATOM 2730 C C . MET A 1 367 ? -11.948 0.758 -7.417 1.00 89.25 367 MET A C 1
ATOM 2732 O O . MET A 1 367 ? -11.123 0.265 -6.643 1.00 89.25 367 MET A O 1
ATOM 2736 N N . THR A 1 368 ? -13.249 0.516 -7.328 1.00 90.56 368 THR A N 1
ATOM 2737 C CA . THR A 1 368 ? -13.847 -0.512 -6.466 1.00 90.56 368 THR A CA 1
ATOM 2738 C C . THR A 1 368 ? -13.501 -1.919 -6.955 1.00 90.56 368 THR A C 1
ATOM 2740 O O . THR A 1 368 ? -13.125 -2.111 -8.110 1.00 90.56 368 THR A O 1
ATOM 2743 N N . ASP A 1 369 ? -13.666 -2.932 -6.105 1.00 89.62 369 ASP A N 1
ATOM 2744 C CA . ASP A 1 369 ? -13.356 -4.328 -6.445 1.00 89.62 369 ASP A CA 1
ATOM 2745 C C . ASP A 1 369 ? -14.077 -4.800 -7.719 1.00 89.62 369 ASP A C 1
ATOM 2747 O O . ASP A 1 369 ? -13.495 -5.511 -8.540 1.00 89.62 369 ASP A O 1
ATOM 2751 N N . LEU A 1 370 ? -15.335 -4.380 -7.906 1.00 89.81 370 LEU A N 1
ATOM 2752 C CA . LEU A 1 370 ? -16.124 -4.703 -9.093 1.00 89.81 370 LEU A CA 1
ATOM 2753 C C . LEU A 1 370 ? -15.586 -3.985 -10.336 1.00 89.81 370 LEU A C 1
ATOM 2755 O O . LEU A 1 370 ? -15.347 -4.634 -11.351 1.00 89.81 370 LEU A O 1
ATOM 2759 N N . GLU A 1 371 ? -15.322 -2.679 -10.246 1.00 90.81 371 GLU A N 1
ATOM 2760 C CA . GLU A 1 371 ? -14.740 -1.907 -11.353 1.00 90.81 371 GLU A CA 1
ATOM 2761 C C . GLU A 1 371 ? -13.369 -2.456 -11.759 1.00 90.81 371 GLU A C 1
ATOM 2763 O O . GLU A 1 371 ? -13.057 -2.529 -12.945 1.00 90.81 371 GLU A O 1
ATOM 2768 N N . GLN A 1 372 ? -12.560 -2.907 -10.795 1.00 91.56 372 GLN A N 1
ATOM 2769 C CA . GLN A 1 372 ? -11.281 -3.556 -11.075 1.00 91.56 372 GLN A CA 1
ATOM 2770 C C . GLN A 1 372 ? -11.478 -4.853 -11.879 1.00 91.56 372 GLN A C 1
ATOM 2772 O O . GLN A 1 372 ? -10.755 -5.107 -12.846 1.00 91.56 372 GLN A O 1
ATOM 2777 N N . GLN A 1 373 ? -12.458 -5.681 -11.507 1.00 90.12 373 GLN A N 1
ATOM 2778 C CA . GLN A 1 373 ? -12.765 -6.926 -12.217 1.00 90.12 373 GLN A CA 1
ATOM 2779 C C . GLN A 1 373 ? -13.299 -6.672 -13.630 1.00 90.12 373 GLN A C 1
ATOM 2781 O O . GLN A 1 373 ? -12.887 -7.362 -14.565 1.00 90.12 373 GLN A O 1
ATOM 2786 N N . GLU A 1 374 ? -14.179 -5.686 -13.796 1.00 89.75 374 GLU A N 1
ATOM 2787 C CA . GLU A 1 374 ? -14.723 -5.280 -15.095 1.00 89.75 374 GLU A CA 1
ATOM 2788 C C . GLU A 1 374 ? -13.633 -4.703 -16.004 1.00 89.75 374 GLU A C 1
ATOM 2790 O O . GLU A 1 374 ? -13.524 -5.099 -17.167 1.00 89.75 374 GLU A O 1
ATOM 2795 N N . HIS A 1 375 ? -12.767 -3.841 -15.463 1.00 87.25 375 HIS A N 1
ATOM 2796 C CA . HIS A 1 375 ? -11.639 -3.259 -16.193 1.00 87.25 375 HIS A CA 1
ATOM 2797 C C . HIS A 1 375 ? -10.672 -4.344 -16.677 1.00 87.25 375 HIS A C 1
ATOM 2799 O O . HIS A 1 375 ? -10.269 -4.356 -17.842 1.00 87.25 375 HIS A O 1
ATOM 2805 N N . TYR A 1 376 ? -10.374 -5.328 -15.823 1.00 87.19 376 TYR A N 1
ATOM 2806 C CA . TYR A 1 376 ? -9.597 -6.499 -16.223 1.00 87.19 376 TYR A CA 1
ATOM 2807 C C . TYR A 1 376 ? -10.302 -7.335 -17.293 1.00 87.19 376 TYR A C 1
ATOM 2809 O O . TYR A 1 376 ? -9.656 -7.798 -18.225 1.00 87.19 376 TYR A O 1
ATOM 2817 N N . ALA A 1 377 ? -11.613 -7.556 -17.180 1.00 85.94 377 ALA A N 1
ATOM 2818 C CA . ALA A 1 377 ? -12.359 -8.320 -18.178 1.00 85.94 377 ALA A CA 1
ATOM 2819 C C . ALA A 1 377 ? -12.356 -7.636 -19.555 1.00 85.94 377 ALA A C 1
ATOM 2821 O O . ALA A 1 377 ? -12.398 -8.317 -20.577 1.00 85.94 377 ALA A O 1
ATOM 2822 N N . GLN A 1 378 ? -12.289 -6.303 -19.581 1.00 83.81 378 GLN A N 1
ATOM 2823 C CA . GLN A 1 378 ? -12.241 -5.515 -20.807 1.00 83.81 378 GLN A CA 1
ATOM 2824 C C . GLN A 1 378 ? -10.856 -5.514 -21.473 1.00 83.81 378 GLN A C 1
ATOM 2826 O O . GLN A 1 378 ? -10.774 -5.579 -22.701 1.00 83.81 378 GLN A O 1
ATOM 2831 N N . TRP A 1 379 ? -9.783 -5.396 -20.687 1.00 80.56 379 TRP A N 1
ATOM 2832 C CA . TRP A 1 379 ? -8.433 -5.123 -21.203 1.00 80.56 379 TRP A CA 1
ATOM 2833 C C . TRP A 1 379 ? -7.415 -6.234 -20.976 1.00 80.56 379 TRP A C 1
ATOM 2835 O O . TRP A 1 379 ? -6.436 -6.338 -21.721 1.00 80.56 379 TRP A O 1
ATOM 2845 N N . GLY A 1 380 ? -7.628 -7.041 -19.944 1.00 78.50 380 GLY A N 1
ATOM 2846 C CA . GLY A 1 380 ? -6.777 -8.166 -19.611 1.00 78.50 380 GLY A CA 1
ATOM 2847 C C . GLY A 1 380 ? -6.819 -9.254 -20.687 1.00 78.50 380 GLY A C 1
ATOM 2848 O O . GLY A 1 380 ? -7.734 -9.308 -21.513 1.00 78.50 380 GLY A O 1
ATOM 2849 N N . PRO A 1 381 ? -5.817 -10.147 -20.702 1.00 73.06 381 PRO A N 1
ATOM 2850 C CA . PRO A 1 381 ? -5.847 -11.314 -21.570 1.00 73.06 381 PRO A CA 1
ATOM 2851 C C . PRO A 1 381 ? -7.077 -12.173 -21.250 1.00 73.06 381 PRO A C 1
ATOM 2853 O O . PRO A 1 381 ? -7.522 -12.227 -20.100 1.00 73.06 381 PRO A O 1
ATOM 2856 N N . GLU A 1 382 ? -7.607 -12.881 -22.254 1.00 57.78 382 GLU A N 1
ATOM 2857 C CA . GLU A 1 382 ? -8.683 -13.848 -22.025 1.00 57.78 382 GLU A CA 1
ATOM 2858 C C . GLU A 1 382 ? -8.293 -14.794 -20.884 1.00 57.78 382 GLU A C 1
ATOM 2860 O O . GLU A 1 382 ? -7.187 -15.346 -20.860 1.00 57.78 382 GLU A O 1
ATOM 2865 N N . ARG A 1 383 ? -9.202 -14.973 -19.918 1.00 52.44 383 ARG A N 1
ATOM 2866 C CA . ARG A 1 383 ? -8.996 -15.898 -18.802 1.00 52.44 383 ARG A CA 1
ATOM 2867 C C . ARG A 1 383 ? -8.906 -17.323 -19.343 1.00 52.44 383 ARG A C 1
ATOM 2869 O O . ARG A 1 383 ? -9.917 -18.008 -19.491 1.00 52.44 383 ARG A O 1
ATOM 2876 N N . ILE A 1 384 ? -7.689 -17.794 -19.594 1.00 40.81 384 ILE A N 1
ATOM 2877 C CA . ILE A 1 384 ? -7.427 -19.219 -19.759 1.00 40.81 384 ILE A CA 1
ATOM 2878 C C . ILE A 1 384 ? -7.492 -19.809 -18.356 1.00 40.81 384 ILE A C 1
ATOM 2880 O O . ILE A 1 384 ? -6.532 -19.747 -17.591 1.00 40.81 384 ILE A O 1
ATOM 2884 N N . TRP A 1 385 ? -8.652 -20.350 -17.993 1.00 37.94 385 TRP A N 1
ATOM 2885 C CA . TRP A 1 385 ? -8.749 -21.209 -16.825 1.00 37.94 385 TRP A CA 1
ATOM 2886 C C . TRP A 1 385 ? -7.837 -22.406 -17.079 1.00 37.94 385 TRP A C 1
ATOM 2888 O O . TRP A 1 385 ? -8.177 -23.301 -17.855 1.00 37.94 385 TRP A O 1
ATOM 2898 N N . SER A 1 386 ? -6.665 -22.421 -16.447 1.00 38.97 386 SER A N 1
ATOM 2899 C CA . SER A 1 386 ? -5.922 -23.657 -16.248 1.00 38.97 386 SER A CA 1
ATOM 2900 C C . SER A 1 386 ? -6.896 -24.607 -15.571 1.00 38.97 386 SER A C 1
ATOM 2902 O O . SER A 1 386 ? -7.267 -24.385 -14.419 1.00 38.97 386 SER A O 1
ATOM 2904 N N . VAL A 1 387 ? -7.395 -25.602 -16.307 1.00 36.53 387 VAL A N 1
ATOM 2905 C CA . VAL A 1 387 ? -8.266 -26.638 -15.754 1.00 36.53 387 VAL A CA 1
ATOM 2906 C C . VAL A 1 387 ? -7.544 -27.177 -14.524 1.00 36.53 387 VAL A C 1
ATOM 2908 O O . VAL A 1 387 ? -6.445 -27.719 -14.637 1.00 36.53 387 VAL A O 1
ATOM 2911 N N . GLY A 1 388 ? -8.104 -26.887 -13.349 1.00 36.06 388 GLY A N 1
ATOM 2912 C CA . GLY A 1 388 ? -7.420 -27.062 -12.077 1.00 36.06 388 GLY A CA 1
ATOM 2913 C C . GLY A 1 388 ? -6.943 -28.496 -11.867 1.00 36.06 388 GLY A C 1
ATOM 2914 O O . GLY A 1 388 ? -7.459 -29.441 -12.468 1.00 36.06 388 GLY A O 1
ATOM 2915 N N . LYS A 1 389 ? -5.988 -28.643 -10.944 1.00 38.53 389 LYS A N 1
ATOM 2916 C CA . LYS A 1 389 ? -5.352 -29.879 -10.441 1.00 38.53 389 LYS A CA 1
ATOM 2917 C C . LYS A 1 389 ? -6.310 -31.002 -9.960 1.00 38.53 389 LYS A C 1
ATOM 2919 O O . LYS A 1 389 ? -5.850 -31.974 -9.376 1.00 38.53 389 LYS A O 1
ATOM 2924 N N . ASN A 1 390 ? -7.611 -30.927 -10.245 1.00 36.72 390 ASN A N 1
ATOM 2925 C CA . ASN A 1 390 ? -8.636 -31.914 -9.892 1.00 36.72 390 ASN A CA 1
ATOM 2926 C C . ASN A 1 390 ? -9.028 -32.863 -11.034 1.00 36.72 390 ASN A C 1
ATOM 2928 O O . ASN A 1 390 ? -9.967 -33.645 -10.883 1.00 36.72 390 ASN A O 1
ATOM 2932 N N . PHE A 1 391 ? -8.306 -32.875 -12.157 1.00 35.88 391 PHE A N 1
ATOM 2933 C CA . PHE A 1 391 ? -8.437 -33.979 -13.105 1.00 35.88 391 PHE A CA 1
ATOM 2934 C C . PHE A 1 391 ? -7.648 -35.190 -12.587 1.00 35.88 391 PHE A C 1
ATOM 2936 O O . PHE A 1 391 ? -6.500 -35.407 -12.966 1.00 35.88 391 PHE A O 1
ATOM 2943 N N . LYS A 1 392 ? -8.256 -35.996 -11.703 1.00 35.50 392 LYS A N 1
ATOM 2944 C CA . LYS A 1 392 ? -7.765 -37.360 -11.464 1.00 35.50 392 LYS A CA 1
ATOM 2945 C C . LYS A 1 392 ? -7.948 -38.128 -12.775 1.00 35.50 392 LYS A C 1
ATOM 2947 O O . LYS A 1 392 ? -9.093 -38.279 -13.211 1.00 35.50 392 LYS A O 1
ATOM 2952 N N . PRO A 1 393 ? -6.875 -38.607 -13.431 1.00 34.53 393 PRO A N 1
ATOM 2953 C CA . PRO A 1 393 ? -7.036 -39.492 -14.568 1.00 34.53 393 PRO A CA 1
ATOM 2954 C C . PRO A 1 393 ? -7.856 -40.681 -14.081 1.00 34.53 393 PRO A C 1
ATOM 2956 O O . PRO A 1 393 ? -7.472 -41.349 -13.123 1.00 34.53 393 PRO A O 1
ATOM 2959 N N . LYS A 1 394 ? -9.016 -40.919 -14.695 1.00 31.50 394 LYS A N 1
ATOM 2960 C CA . LYS A 1 394 ? -9.784 -42.134 -14.440 1.00 31.50 394 LYS A CA 1
ATOM 2961 C C . LYS A 1 394 ? -8.851 -43.300 -14.753 1.00 31.50 394 LYS A C 1
ATOM 2963 O O . LYS A 1 394 ? -8.471 -43.459 -15.916 1.00 31.50 394 LYS A O 1
ATOM 2968 N N . GLU A 1 395 ? -8.447 -44.057 -13.733 1.00 36.22 395 GLU A N 1
ATOM 2969 C CA . GLU A 1 395 ? -7.663 -45.269 -13.936 1.00 36.22 395 GLU A CA 1
ATOM 2970 C C . GLU A 1 395 ? -8.417 -46.131 -14.940 1.00 36.22 395 GLU A C 1
ATOM 2972 O O . GLU A 1 395 ? -9.564 -46.544 -14.731 1.00 36.22 395 GLU A O 1
ATOM 2977 N N . ARG A 1 396 ? -7.804 -46.302 -16.109 1.00 34.91 396 ARG A N 1
ATOM 2978 C CA . ARG A 1 396 ? -8.381 -47.099 -17.173 1.00 34.91 396 ARG A CA 1
ATOM 2979 C C . ARG A 1 396 ? -8.176 -48.545 -16.746 1.00 34.91 396 ARG A C 1
ATOM 2981 O O . ARG A 1 396 ? -7.088 -49.087 -16.914 1.00 34.91 396 ARG A O 1
ATOM 2988 N N . GLY A 1 397 ? -9.213 -49.121 -16.138 1.00 30.92 397 GLY A N 1
ATOM 2989 C CA . GLY A 1 397 ? -9.264 -50.535 -15.797 1.00 30.92 397 GLY A CA 1
ATOM 2990 C C . GLY A 1 397 ? -8.803 -51.373 -16.986 1.00 30.92 397 GLY A C 1
ATOM 2991 O O . GLY A 1 397 ? -9.245 -51.169 -18.119 1.00 30.92 397 GLY A O 1
ATOM 2992 N N . SER A 1 398 ? -7.857 -52.267 -16.721 1.00 37.16 398 SER A N 1
ATOM 2993 C CA . SER A 1 398 ? -7.291 -53.171 -17.706 1.00 37.16 398 SER A CA 1
ATOM 2994 C C . SER A 1 398 ? -8.388 -54.051 -18.303 1.00 37.16 398 SER A C 1
ATOM 2996 O O . SER A 1 398 ? -8.947 -54.901 -17.612 1.00 37.16 398 SER A O 1
ATOM 2998 N N . ALA A 1 399 ? -8.655 -53.897 -19.594 1.00 33.38 399 ALA A N 1
ATOM 2999 C CA . ALA A 1 399 ? -9.303 -54.927 -20.389 1.00 33.38 399 ALA A CA 1
ATOM 3000 C C . ALA A 1 399 ? -8.847 -54.803 -21.847 1.00 33.38 399 ALA A C 1
ATOM 3002 O O . ALA A 1 399 ? -9.274 -53.924 -22.585 1.00 33.38 399 ALA A O 1
ATOM 3003 N N . THR A 1 400 ? -7.914 -55.695 -22.187 1.00 31.42 400 THR A N 1
ATOM 3004 C CA . THR A 1 400 ? -7.801 -56.467 -23.435 1.00 31.42 400 THR A CA 1
ATOM 3005 C C . THR A 1 400 ? -7.921 -55.766 -24.790 1.00 31.42 400 THR A C 1
ATOM 3007 O O . THR A 1 400 ? -8.939 -55.198 -25.171 1.00 31.42 400 THR A O 1
ATOM 3010 N N . ALA A 1 401 ? -6.853 -55.963 -25.562 1.00 34.44 401 ALA A N 1
ATOM 3011 C CA . ALA A 1 401 ? -6.699 -55.664 -26.973 1.00 34.44 401 ALA A CA 1
ATOM 3012 C C . ALA A 1 401 ? -7.904 -56.048 -27.850 1.00 34.44 401 ALA A C 1
ATOM 3014 O O . ALA A 1 401 ? -8.367 -57.184 -27.827 1.00 34.44 401 ALA A O 1
ATOM 3015 N N . SER A 1 402 ? -8.283 -55.145 -28.753 1.00 30.16 402 SER A N 1
ATOM 3016 C CA . SER A 1 402 ? -8.475 -55.504 -30.159 1.00 30.16 402 SER A CA 1
ATOM 3017 C C . SER A 1 402 ? -8.288 -54.268 -31.036 1.00 30.16 402 SER A C 1
ATOM 3019 O O . SER A 1 402 ? -8.777 -53.178 -30.744 1.00 30.16 402 SER A O 1
ATOM 3021 N N . ALA A 1 403 ? -7.489 -54.442 -32.082 1.00 33.91 403 ALA A N 1
ATOM 3022 C CA . ALA A 1 403 ? -7.271 -53.466 -33.128 1.00 33.91 403 ALA A CA 1
ATOM 3023 C C . ALA A 1 403 ? -8.345 -53.641 -34.206 1.00 33.91 403 ALA A C 1
ATOM 3025 O O . ALA A 1 403 ? -8.526 -54.754 -34.691 1.00 33.91 403 ALA A O 1
ATOM 3026 N N . SER A 1 404 ? -8.963 -52.552 -34.659 1.00 32.56 404 SER A N 1
ATOM 3027 C CA . SER A 1 404 ? -9.277 -52.384 -36.082 1.00 32.56 404 SER A CA 1
ATOM 3028 C C . SER A 1 404 ? -9.586 -50.929 -36.405 1.00 32.56 404 SER A C 1
ATOM 3030 O O . SER A 1 404 ? -10.377 -50.273 -35.731 1.00 32.56 404 SER A O 1
ATOM 3032 N N . ALA A 1 405 ? -8.954 -50.464 -37.474 1.00 31.61 405 ALA A N 1
ATOM 3033 C CA . ALA A 1 405 ? -9.196 -49.201 -38.142 1.00 31.61 405 ALA A CA 1
ATOM 3034 C C . ALA A 1 405 ? -10.609 -49.114 -38.741 1.00 31.61 405 ALA A C 1
ATOM 3036 O O . ALA A 1 405 ? -11.106 -50.107 -39.262 1.00 31.61 405 ALA A O 1
ATOM 3037 N N . ALA A 1 406 ? -11.177 -47.907 -38.787 1.00 30.47 406 ALA A N 1
ATOM 3038 C CA . ALA A 1 406 ? -11.931 -47.422 -39.944 1.00 30.47 406 ALA A CA 1
ATOM 3039 C C . ALA A 1 406 ? -12.146 -45.906 -39.856 1.00 30.47 406 ALA A C 1
ATOM 3041 O O . ALA A 1 406 ? -12.464 -45.352 -38.807 1.00 30.47 406 ALA A O 1
ATOM 3042 N N . ALA A 1 407 ? -11.938 -45.265 -41.000 1.00 29.27 407 ALA A N 1
ATOM 3043 C CA . ALA A 1 407 ? -12.191 -43.866 -41.283 1.00 29.27 407 ALA A CA 1
ATOM 3044 C C . ALA A 1 407 ? -13.694 -43.547 -41.367 1.00 29.27 407 ALA A C 1
ATOM 3046 O O . ALA A 1 407 ? -14.478 -44.415 -41.739 1.00 29.27 407 ALA A O 1
ATOM 3047 N N . ALA A 1 408 ? -14.037 -42.278 -41.125 1.00 27.88 408 ALA A N 1
ATOM 3048 C CA . ALA A 1 408 ? -14.855 -41.400 -41.982 1.00 27.88 408 ALA A CA 1
ATOM 3049 C C . ALA A 1 408 ? -15.667 -40.416 -41.115 1.00 27.88 408 ALA A C 1
ATOM 3051 O O . ALA A 1 408 ? -16.395 -40.824 -40.221 1.00 27.88 408 ALA A O 1
ATOM 3052 N N . THR A 1 409 ? -15.377 -39.115 -41.168 1.00 25.67 409 THR A N 1
ATOM 3053 C CA . THR A 1 409 ? -16.002 -38.098 -42.044 1.00 25.67 409 THR A CA 1
ATOM 3054 C C . THR A 1 409 ? -17.425 -37.696 -41.613 1.00 25.67 409 THR A C 1
ATOM 3056 O O . THR A 1 409 ? -18.370 -38.441 -41.813 1.00 25.67 409 THR A O 1
ATOM 3059 N N . VAL A 1 410 ? -17.512 -36.456 -41.103 1.00 30.86 410 VAL A N 1
ATOM 3060 C CA . VAL A 1 410 ? -18.534 -35.409 -41.344 1.00 30.86 410 VAL A CA 1
ATOM 3061 C C . VAL A 1 410 ? -20.005 -35.730 -41.050 1.00 30.86 410 VAL A C 1
ATOM 3063 O O . VAL A 1 410 ? -20.615 -36.520 -41.754 1.00 30.86 410 VAL A O 1
ATOM 3066 N N . ALA A 1 411 ? -20.616 -34.945 -40.152 1.00 25.30 411 ALA A N 1
ATOM 3067 C CA . ALA A 1 411 ? -21.793 -34.120 -40.476 1.00 25.30 411 ALA A CA 1
ATOM 3068 C C . ALA A 1 411 ? -22.283 -33.311 -39.262 1.00 25.30 411 ALA A C 1
ATOM 3070 O O . ALA A 1 411 ? -22.554 -33.860 -38.198 1.00 25.30 411 ALA A O 1
ATOM 3071 N N . SER A 1 412 ? -22.468 -32.007 -39.469 1.00 34.69 412 SER A N 1
ATOM 3072 C CA . SER A 1 412 ? -23.493 -31.226 -38.768 1.00 34.69 412 SER A CA 1
ATOM 3073 C C . SER A 1 412 ? -24.866 -31.528 -39.384 1.00 34.69 412 SER A C 1
ATOM 3075 O O . SER A 1 412 ? -24.958 -31.691 -40.602 1.00 34.69 412 SER A O 1
ATOM 3077 N N . PRO A 1 413 ? -25.926 -31.565 -38.569 1.00 35.56 413 PRO A N 1
ATOM 3078 C CA . PRO A 1 413 ? -27.166 -30.839 -38.889 1.00 35.56 413 PRO A CA 1
ATOM 3079 C C . PRO A 1 413 ? -27.668 -30.076 -37.642 1.00 35.56 413 PRO A C 1
ATOM 3081 O O . PRO A 1 413 ? -27.567 -30.567 -36.524 1.00 35.56 413 PRO A O 1
ATOM 3084 N N . SER A 1 414 ? -27.936 -28.773 -37.724 1.00 27.81 414 SER A N 1
ATOM 3085 C CA . SER A 1 414 ? -29.178 -28.113 -38.173 1.00 27.81 414 SER A CA 1
ATOM 3086 C C . SER A 1 414 ? -30.389 -28.314 -37.251 1.00 27.81 414 SER A C 1
ATOM 3088 O O . SER A 1 414 ? -30.799 -29.433 -36.958 1.00 27.81 414 SER A O 1
ATOM 3090 N N . GLU A 1 415 ? -30.963 -27.178 -36.865 1.00 30.72 415 GLU A N 1
ATOM 3091 C CA . GLU A 1 415 ? -32.177 -26.961 -36.077 1.00 30.72 415 GLU A CA 1
ATOM 3092 C C . GLU A 1 415 ? -33.406 -27.728 -36.600 1.00 30.72 415 GLU A C 1
ATOM 3094 O O . GLU A 1 415 ? -33.654 -27.742 -37.805 1.00 30.72 415 GLU A O 1
ATOM 3099 N N . ALA A 1 416 ? -34.228 -28.291 -35.701 1.00 27.14 416 ALA A N 1
ATOM 3100 C CA . ALA A 1 416 ? -35.539 -27.724 -35.336 1.00 27.14 416 ALA A CA 1
ATOM 3101 C C . ALA A 1 416 ? -36.467 -28.726 -34.600 1.00 27.14 416 ALA A C 1
ATOM 3103 O O . ALA A 1 416 ? -36.586 -29.887 -34.973 1.00 27.14 416 ALA A O 1
ATOM 3104 N N . GLN A 1 417 ? -37.207 -28.161 -33.635 1.00 25.59 417 GLN A N 1
ATOM 3105 C CA . GLN A 1 417 ? -38.542 -28.539 -33.128 1.00 25.59 417 GLN A CA 1
ATOM 3106 C C . GLN A 1 417 ? -38.711 -29.603 -32.019 1.00 25.59 417 GLN A C 1
ATOM 3108 O O . GLN A 1 417 ? -38.816 -30.799 -32.250 1.00 25.59 417 GLN A O 1
ATOM 3113 N N . LEU A 1 418 ? -38.867 -29.057 -30.803 1.00 32.66 418 LEU A N 1
ATOM 3114 C CA . LEU A 1 418 ? -39.998 -29.206 -29.866 1.00 32.66 418 LEU A CA 1
ATOM 3115 C C . LEU A 1 418 ? -40.673 -30.585 -29.731 1.00 32.66 418 LEU A C 1
ATOM 3117 O O . LEU A 1 418 ? -41.495 -30.983 -30.551 1.00 32.66 418 LEU A O 1
ATOM 3121 N N . GLY A 1 419 ? -40.457 -31.191 -28.562 1.00 26.00 419 GLY A N 1
ATOM 3122 C CA . GLY A 1 419 ? -41.333 -32.180 -27.942 1.00 26.00 419 GLY A CA 1
ATOM 3123 C C . GLY A 1 419 ? -41.270 -32.015 -26.426 1.00 26.00 419 GLY A C 1
ATOM 3124 O O . GLY A 1 419 ? -40.299 -32.419 -25.794 1.00 26.00 419 GLY A O 1
ATOM 3125 N N . ASP A 1 420 ? -42.281 -31.351 -25.876 1.00 30.61 420 ASP A N 1
ATOM 3126 C CA . ASP A 1 420 ? -42.497 -31.141 -24.449 1.00 30.61 420 ASP A CA 1
ATOM 3127 C C . ASP A 1 420 ? -42.871 -32.476 -23.783 1.00 30.61 420 ASP A C 1
ATOM 3129 O O . ASP A 1 420 ? -43.817 -33.148 -24.203 1.00 30.61 420 ASP A O 1
ATOM 3133 N N . SER A 1 421 ? -42.104 -32.895 -22.779 1.00 32.03 421 SER A N 1
ATOM 3134 C CA . SER A 1 421 ? -42.485 -33.930 -21.813 1.00 32.03 421 SER A CA 1
ATOM 3135 C C . SER A 1 421 ? -41.625 -33.772 -20.567 1.00 32.03 421 SER A C 1
ATOM 3137 O O . SER A 1 421 ? -40.439 -34.098 -20.530 1.00 32.03 421 SER A O 1
ATOM 3139 N N . ALA A 1 422 ? -42.266 -33.210 -19.551 1.00 36.41 422 ALA A N 1
ATOM 3140 C CA . ALA A 1 422 ? -41.744 -32.944 -18.232 1.00 36.41 422 ALA A CA 1
ATOM 3141 C C . ALA A 1 422 ? -41.171 -34.194 -17.538 1.00 36.41 422 ALA A C 1
ATOM 3143 O O . ALA A 1 422 ? -41.882 -35.156 -17.258 1.00 36.41 422 ALA A O 1
ATOM 3144 N N . SER A 1 423 ? -39.910 -34.095 -17.123 1.00 34.03 423 SER A N 1
ATOM 3145 C CA . SER A 1 423 ? -39.441 -34.616 -15.836 1.00 34.03 423 SER A CA 1
ATOM 3146 C C . SER A 1 423 ? -38.369 -33.657 -15.322 1.00 34.03 423 SER A C 1
ATOM 3148 O O . SER A 1 423 ? -37.184 -33.775 -15.639 1.00 34.03 423 SER A O 1
ATOM 3150 N N . GLY A 1 424 ? -38.828 -32.619 -14.623 1.00 31.81 424 GLY A N 1
ATOM 3151 C CA . GLY A 1 424 ? -37.993 -31.549 -14.100 1.00 31.81 424 GLY A CA 1
ATOM 3152 C C . GLY A 1 424 ? -37.036 -32.042 -13.018 1.00 31.81 424 GLY A C 1
ATOM 3153 O O . GLY A 1 424 ? -37.464 -32.451 -11.945 1.00 31.81 424 GLY A O 1
ATOM 3154 N N . ALA A 1 425 ? -35.741 -31.912 -13.283 1.00 33.88 425 ALA A N 1
ATOM 3155 C CA . ALA A 1 425 ? -34.758 -31.617 -12.253 1.00 33.88 425 ALA A CA 1
ATOM 3156 C C . ALA A 1 425 ? -34.363 -30.148 -12.445 1.00 33.88 425 ALA A C 1
ATOM 3158 O O . ALA A 1 425 ? -33.464 -29.810 -13.214 1.00 33.88 425 ALA A O 1
ATOM 3159 N N . SER A 1 426 ? -35.125 -29.255 -11.816 1.00 32.88 426 SER A N 1
ATOM 3160 C CA . SER A 1 426 ? -34.775 -27.843 -11.688 1.00 32.88 426 SER A CA 1
ATOM 3161 C C . SER A 1 426 ? -33.386 -27.713 -11.058 1.00 32.88 426 SER A C 1
ATOM 3163 O O . SER A 1 426 ? -33.125 -28.340 -10.030 1.00 32.88 426 SER A O 1
ATOM 3165 N N . ARG A 1 427 ? -32.514 -26.867 -11.628 1.00 37.25 427 ARG A N 1
ATOM 3166 C CA . ARG A 1 427 ? -31.364 -26.306 -10.896 1.00 37.25 427 ARG A CA 1
ATOM 3167 C C . ARG A 1 427 ? -31.875 -25.809 -9.535 1.00 37.25 427 ARG A C 1
ATOM 3169 O O . ARG A 1 427 ? -32.888 -25.104 -9.535 1.00 37.25 427 ARG A O 1
ATOM 3176 N N . PRO A 1 428 ? -31.250 -26.173 -8.401 1.00 44.59 428 PRO A N 1
ATOM 3177 C CA . PRO A 1 428 ? -31.716 -25.704 -7.106 1.00 44.59 428 PRO A CA 1
ATOM 3178 C C . PRO A 1 428 ? -31.621 -24.180 -7.105 1.00 44.59 428 PRO A C 1
ATOM 3180 O O . PRO A 1 428 ? -30.556 -23.624 -7.365 1.00 44.59 428 PRO A O 1
ATOM 3183 N N . SER A 1 429 ? -32.757 -23.524 -6.881 1.00 47.31 429 SER A N 1
ATOM 3184 C CA . SER A 1 429 ? -32.884 -22.069 -6.840 1.00 47.31 429 SER A CA 1
ATOM 3185 C C . SER A 1 429 ? -31.776 -21.441 -5.991 1.00 47.31 429 SER A C 1
ATOM 3187 O O . SER A 1 429 ? -31.423 -21.984 -4.938 1.00 47.31 429 SER A O 1
ATOM 3189 N N . ASP A 1 430 ? -31.266 -20.284 -6.416 1.00 59.34 430 ASP A N 1
ATOM 3190 C CA . ASP A 1 430 ? -30.455 -19.364 -5.601 1.00 59.34 430 ASP A CA 1
ATOM 3191 C C . ASP A 1 430 ? -31.348 -18.678 -4.554 1.00 59.34 430 ASP A C 1
ATOM 3193 O O . ASP A 1 430 ? -31.499 -17.460 -4.504 1.00 59.34 430 ASP A O 1
ATOM 3197 N N . GLY A 1 431 ? -32.054 -19.504 -3.783 1.00 70.25 431 GLY A N 1
ATOM 3198 C CA . GLY A 1 431 ? -32.899 -19.074 -2.687 1.00 70.25 431 GLY A CA 1
ATOM 3199 C C . GLY A 1 431 ? -32.054 -18.734 -1.463 1.00 70.25 431 GLY A C 1
ATOM 3200 O O . GLY A 1 431 ? -30.910 -19.185 -1.353 1.00 70.25 431 GLY A O 1
ATOM 3201 N N . PRO A 1 432 ? -32.613 -17.948 -0.538 1.00 82.06 432 PRO A N 1
ATOM 3202 C CA . PRO A 1 432 ? -31.928 -17.616 0.695 1.00 82.06 432 PRO A CA 1
ATOM 3203 C C . PRO A 1 432 ? -31.612 -18.868 1.526 1.00 82.06 432 PRO A C 1
ATOM 3205 O O . PRO A 1 432 ? -32.383 -19.831 1.550 1.00 82.06 432 PRO A O 1
ATOM 3208 N N . LEU A 1 433 ? -30.470 -18.839 2.208 1.00 91.88 433 LEU A N 1
ATOM 3209 C CA . LEU A 1 433 ? -29.975 -19.916 3.057 1.00 91.88 433 LEU A CA 1
ATOM 3210 C C . LEU A 1 433 ? -30.265 -19.615 4.530 1.00 91.88 433 LEU A C 1
ATOM 3212 O O . LEU A 1 433 ? -30.256 -18.460 4.966 1.00 91.88 433 LEU A O 1
ATOM 3216 N N . GLN A 1 434 ? -30.513 -20.674 5.302 1.00 92.94 434 GLN A N 1
ATOM 3217 C CA . GLN A 1 434 ? -30.741 -20.570 6.738 1.00 92.94 434 GLN A CA 1
ATOM 3218 C C . GLN A 1 434 ? -29.436 -20.770 7.514 1.00 92.94 434 GLN A C 1
ATOM 3220 O O . GLN A 1 434 ? -28.752 -21.773 7.312 1.00 92.94 434 GLN A O 1
ATOM 3225 N N . LEU A 1 435 ? -29.131 -19.851 8.434 1.00 95.38 435 LEU A N 1
ATOM 3226 C CA . LEU A 1 435 ? -27.965 -19.898 9.320 1.00 95.38 435 LEU A CA 1
ATOM 3227 C C . LEU A 1 435 ? -28.384 -19.804 10.790 1.00 95.38 435 LEU A C 1
ATOM 3229 O O . LEU A 1 435 ? -29.392 -19.178 11.125 1.00 95.38 435 LEU A O 1
ATOM 3233 N N . ARG A 1 436 ? -27.594 -20.411 11.680 1.00 95.25 436 ARG A N 1
ATOM 3234 C CA . ARG A 1 436 ? -27.856 -20.468 13.124 1.00 95.25 436 ARG A CA 1
ATOM 3235 C C . ARG A 1 436 ? -26.687 -19.886 13.909 1.00 95.25 436 ARG A C 1
ATOM 3237 O O . ARG A 1 436 ? -25.556 -20.357 13.796 1.00 95.25 436 ARG A O 1
ATOM 3244 N N . PHE A 1 437 ? -26.997 -18.913 14.755 1.00 95.56 437 PHE A N 1
ATOM 3245 C CA . PHE A 1 437 ? -26.065 -18.291 15.686 1.00 95.56 437 PHE A CA 1
ATOM 3246 C C . PHE A 1 437 ? -26.560 -18.471 17.119 1.00 95.56 437 PHE A C 1
ATOM 3248 O O . PHE A 1 437 ? -27.769 -18.533 17.360 1.00 95.56 437 PHE A O 1
ATOM 3255 N N . ARG A 1 438 ? -25.639 -18.508 18.080 1.00 94.56 438 ARG A N 1
ATOM 3256 C CA . ARG A 1 438 ? -25.970 -18.511 19.507 1.00 94.56 438 ARG A CA 1
ATOM 3257 C C . ARG A 1 438 ? -25.067 -17.551 20.265 1.00 94.56 438 ARG A C 1
ATOM 3259 O O . ARG A 1 438 ? -23.850 -17.616 20.133 1.00 94.56 438 ARG A O 1
ATOM 3266 N N . ALA A 1 439 ? -25.645 -16.667 21.070 1.00 93.19 439 ALA A N 1
ATOM 3267 C CA . ALA A 1 439 ? -24.870 -15.771 21.921 1.00 93.19 439 ALA A CA 1
ATOM 3268 C C . ALA A 1 439 ? -24.392 -16.491 23.187 1.00 93.19 439 ALA A C 1
ATOM 3270 O O . ALA A 1 439 ? -25.202 -16.922 24.010 1.00 93.19 439 ALA A O 1
ATOM 3271 N N . SER A 1 440 ? -23.073 -16.569 23.394 1.00 88.19 440 SER A N 1
ATOM 3272 C CA . SER A 1 440 ? -22.478 -17.265 24.548 1.00 88.19 440 SER A CA 1
ATOM 3273 C C . SER A 1 440 ? -22.956 -16.719 25.889 1.00 88.19 440 SER A C 1
ATOM 3275 O O . SER A 1 440 ? -23.128 -17.490 26.838 1.00 88.19 440 SER A O 1
ATOM 3277 N N . ALA A 1 441 ? -23.141 -15.397 25.971 1.00 85.50 441 ALA A N 1
ATOM 3278 C CA . ALA A 1 441 ? -23.461 -14.685 27.204 1.00 85.50 441 ALA A CA 1
ATOM 3279 C C . ALA A 1 441 ? -24.929 -14.846 27.624 1.00 85.50 441 ALA A C 1
ATOM 3281 O O . ALA A 1 441 ? -25.202 -15.065 28.801 1.00 85.50 441 ALA A O 1
ATOM 3282 N N . THR A 1 442 ? -25.861 -14.745 26.674 1.00 88.06 442 THR A N 1
ATOM 3283 C CA . THR A 1 442 ? -27.311 -14.797 26.935 1.00 88.06 442 THR A CA 1
ATOM 3284 C C . THR A 1 442 ? -27.915 -16.177 26.697 1.00 88.06 442 THR A C 1
ATOM 3286 O O . THR A 1 442 ? -29.036 -16.425 27.127 1.00 88.06 442 THR A O 1
ATOM 3289 N N . LYS A 1 443 ? -27.186 -17.071 26.013 1.00 86.94 443 LYS A N 1
ATOM 3290 C CA . LYS A 1 443 ? -27.678 -18.357 25.485 1.00 86.94 443 LYS A CA 1
ATOM 3291 C C . LYS A 1 443 ? -28.837 -18.213 24.492 1.00 86.94 443 LYS A C 1
ATOM 3293 O O . LYS A 1 443 ? -29.509 -19.194 24.181 1.00 86.94 443 LYS A O 1
ATOM 3298 N N . GLU A 1 444 ? -29.048 -17.008 23.968 1.00 92.00 444 GLU A N 1
ATOM 3299 C CA . GLU A 1 444 ? -30.073 -16.721 22.971 1.00 92.00 444 GLU A CA 1
ATOM 3300 C C . GLU A 1 444 ? -29.669 -17.269 21.599 1.00 92.00 444 GLU A C 1
ATOM 3302 O O . GLU A 1 444 ? -28.501 -17.201 21.206 1.00 92.00 444 GLU A O 1
ATOM 3307 N N . TRP A 1 445 ? -30.648 -17.812 20.875 1.00 93.81 445 TRP A N 1
ATOM 3308 C CA . TRP A 1 445 ? -30.479 -18.345 19.528 1.00 93.81 445 TRP A CA 1
ATOM 3309 C C . TRP A 1 445 ? -31.023 -17.372 18.488 1.00 93.81 445 TRP A C 1
ATOM 3311 O O . TRP A 1 445 ? -32.165 -16.928 18.587 1.00 93.81 445 TRP A O 1
ATOM 3321 N N . TYR A 1 446 ? -30.245 -17.141 17.435 1.00 94.75 446 TYR A N 1
ATOM 3322 C CA . TYR A 1 446 ? -30.656 -16.364 16.272 1.00 94.75 446 TYR A CA 1
ATOM 3323 C C . TYR A 1 446 ? -30.684 -17.277 15.050 1.00 94.75 446 TYR A C 1
ATOM 3325 O O . TYR A 1 446 ? -29.676 -17.885 14.686 1.00 94.75 446 TYR A O 1
ATOM 3333 N N . THR A 1 447 ? -31.854 -17.391 14.424 1.00 95.19 447 THR A N 1
ATOM 3334 C CA . THR A 1 447 ? -32.025 -18.130 13.168 1.00 95.19 447 THR A CA 1
ATOM 3335 C C . THR A 1 447 ? -32.257 -17.128 12.051 1.00 95.19 447 THR A C 1
ATOM 3337 O O . THR A 1 447 ? -33.282 -16.450 12.029 1.00 95.19 447 THR A O 1
ATOM 3340 N N . ILE A 1 448 ? -31.300 -17.035 11.135 1.00 94.94 448 ILE A N 1
ATOM 3341 C CA . ILE A 1 448 ? -31.358 -16.150 9.973 1.00 94.94 448 ILE A CA 1
ATOM 3342 C C . ILE A 1 448 ? -31.851 -16.969 8.789 1.00 94.94 448 ILE A C 1
ATOM 3344 O O . ILE A 1 448 ? -31.373 -18.081 8.600 1.00 94.94 448 ILE A O 1
ATOM 3348 N N . THR A 1 449 ? -32.817 -16.466 8.021 1.00 92.75 449 THR A N 1
ATOM 3349 C CA . THR A 1 449 ? -33.474 -17.232 6.935 1.00 92.75 449 THR A CA 1
ATOM 3350 C C . THR A 1 449 ? -33.277 -16.627 5.551 1.00 92.75 449 THR A C 1
ATOM 3352 O O . THR A 1 449 ? -33.773 -17.178 4.577 1.00 92.75 449 THR A O 1
ATOM 3355 N N . ASP A 1 450 ? -32.557 -15.511 5.474 1.00 91.75 450 ASP A N 1
ATOM 3356 C CA . ASP A 1 450 ? -32.337 -14.660 4.307 1.00 91.75 450 ASP A CA 1
ATOM 3357 C C . ASP A 1 450 ? -30.839 -14.401 4.048 1.00 91.75 450 ASP A C 1
ATOM 3359 O O . ASP A 1 450 ? -30.460 -13.360 3.506 1.00 91.75 450 ASP A O 1
ATOM 3363 N N . ALA A 1 451 ? -29.963 -15.336 4.436 1.00 92.56 451 ALA A N 1
ATOM 3364 C CA . ALA A 1 451 ? -28.537 -15.245 4.124 1.00 92.56 451 ALA A CA 1
ATOM 3365 C C . ALA A 1 451 ? -28.299 -15.540 2.636 1.00 92.56 451 ALA A C 1
ATOM 3367 O O . ALA A 1 451 ? -28.838 -16.512 2.096 1.00 92.56 451 ALA A O 1
ATOM 3368 N N . GLN A 1 452 ? -27.498 -14.714 1.964 1.00 91.75 452 GLN A N 1
ATOM 3369 C CA . GLN A 1 452 ? -27.232 -14.880 0.534 1.00 91.75 452 GLN A CA 1
ATOM 3370 C C . GLN A 1 452 ? -25.961 -15.692 0.290 1.00 91.75 452 GLN A C 1
ATOM 3372 O O . GLN A 1 452 ? -24.967 -15.560 1.001 1.00 91.75 452 GLN A O 1
ATOM 3377 N N . LEU A 1 453 ? -25.976 -16.530 -0.746 1.00 93.31 453 LEU A N 1
ATOM 3378 C CA . LEU A 1 453 ? -24.809 -17.318 -1.134 1.00 93.31 453 LEU A CA 1
ATOM 3379 C C . LEU A 1 453 ? -23.653 -16.385 -1.536 1.00 93.31 453 LEU A C 1
ATOM 3381 O O . LEU A 1 453 ? -23.819 -15.511 -2.382 1.00 93.31 453 LEU A O 1
ATOM 3385 N N . GLY A 1 454 ? -22.484 -16.578 -0.926 1.00 90.62 454 GLY A N 1
ATOM 3386 C CA . GLY A 1 454 ? -21.291 -15.753 -1.131 1.00 90.62 454 GLY A CA 1
ATOM 3387 C C . GLY A 1 454 ? -21.158 -14.531 -0.211 1.00 90.62 454 GLY A C 1
ATOM 3388 O O . GLY A 1 454 ? -20.060 -13.976 -0.152 1.00 90.62 454 GLY A O 1
ATOM 3389 N N . GLU A 1 455 ? -22.207 -14.145 0.529 1.00 92.81 455 GLU A N 1
ATOM 3390 C CA . GLU A 1 455 ? -22.147 -13.109 1.579 1.00 92.81 455 GLU A CA 1
ATOM 3391 C C . GLU A 1 455 ? -21.181 -13.545 2.697 1.00 92.81 455 GLU A C 1
ATOM 3393 O O . GLU A 1 455 ? -20.980 -14.742 2.908 1.00 92.81 455 GLU A O 1
ATOM 3398 N N . THR A 1 456 ? -20.548 -12.616 3.420 1.00 96.62 456 THR A N 1
ATOM 3399 C CA . THR A 1 456 ? -19.722 -12.993 4.582 1.00 96.62 456 THR A CA 1
ATOM 3400 C C . THR A 1 456 ? -20.591 -13.196 5.821 1.00 96.62 456 THR A C 1
ATOM 3402 O O . THR A 1 456 ? -21.617 -12.533 5.987 1.00 96.62 456 THR A O 1
ATOM 3405 N N . LEU A 1 457 ? -20.176 -14.071 6.742 1.00 96.50 457 LEU A N 1
ATOM 3406 C CA . LEU A 1 457 ? -20.887 -14.244 8.016 1.00 96.50 457 LEU A CA 1
ATOM 3407 C C . LEU A 1 457 ? -20.950 -12.942 8.821 1.00 96.50 457 LEU A C 1
ATOM 3409 O O . LEU A 1 457 ? -21.939 -12.695 9.511 1.00 96.50 457 LEU A O 1
ATOM 3413 N N . LYS A 1 458 ? -19.923 -12.094 8.701 1.00 96.62 458 LYS A N 1
ATOM 3414 C CA . LYS A 1 458 ? -19.899 -10.752 9.289 1.00 96.62 458 LYS A CA 1
ATOM 3415 C C . LYS A 1 458 ? -21.027 -9.887 8.733 1.00 96.62 458 LYS A C 1
ATOM 3417 O O . LYS A 1 458 ? -21.710 -9.237 9.518 1.00 96.62 458 LYS A O 1
ATOM 3422 N N . ASP A 1 459 ? -21.227 -9.855 7.416 1.00 95.75 459 ASP A N 1
ATOM 3423 C CA . ASP A 1 459 ? -22.247 -8.990 6.805 1.00 95.75 459 ASP A CA 1
ATOM 3424 C C . ASP A 1 459 ? -23.658 -9.448 7.185 1.00 95.75 459 ASP A C 1
ATOM 3426 O O . ASP A 1 459 ? -24.472 -8.618 7.597 1.00 95.75 459 ASP A O 1
ATOM 3430 N N . VAL A 1 460 ? -23.894 -10.767 7.208 1.00 96.31 460 VAL A N 1
ATOM 3431 C CA . VAL A 1 460 ? -25.131 -11.349 7.750 1.00 96.31 460 VAL A CA 1
ATOM 3432 C C . VAL A 1 460 ? -25.328 -10.919 9.208 1.00 96.31 460 VAL A C 1
ATOM 3434 O O . VAL A 1 460 ? -26.369 -10.371 9.569 1.00 96.31 460 VAL A O 1
ATOM 3437 N N . ALA A 1 461 ? -24.322 -11.111 10.063 1.00 95.38 461 ALA A N 1
ATOM 3438 C CA . ALA A 1 461 ? -24.426 -10.790 11.483 1.00 95.38 461 ALA A CA 1
ATOM 3439 C C . ALA A 1 461 ? -24.715 -9.300 11.735 1.00 95.38 461 ALA A C 1
ATOM 3441 O O . ALA A 1 461 ? -25.594 -8.968 12.533 1.00 95.38 461 ALA A O 1
ATOM 3442 N N . LYS A 1 462 ? -24.035 -8.395 11.018 1.00 95.19 462 LYS A N 1
ATOM 3443 C CA . LYS A 1 462 ? -24.251 -6.943 11.124 1.00 95.19 462 LYS A CA 1
ATOM 3444 C C . LYS A 1 462 ? -25.642 -6.538 10.646 1.00 95.19 462 LYS A C 1
ATOM 3446 O O . LYS A 1 462 ? -26.301 -5.748 11.319 1.00 95.19 462 LYS A O 1
ATOM 3451 N N . ARG A 1 463 ? -26.101 -7.091 9.520 1.00 94.69 463 ARG A N 1
ATOM 3452 C CA . ARG A 1 463 ? -27.418 -6.804 8.930 1.00 94.69 463 ARG A CA 1
ATOM 3453 C C . ARG A 1 463 ? -28.571 -7.199 9.852 1.00 94.69 463 ARG A C 1
ATOM 3455 O O . ARG A 1 463 ? -29.581 -6.503 9.890 1.00 94.69 463 ARG A O 1
ATOM 3462 N N . HIS A 1 464 ? -28.390 -8.263 10.632 1.00 94.06 464 HIS A N 1
ATOM 3463 C CA . HIS A 1 464 ? -29.374 -8.741 11.606 1.00 94.06 464 HIS A CA 1
ATOM 3464 C C . HIS A 1 464 ? -29.132 -8.255 13.041 1.00 94.06 464 HIS A C 1
ATOM 3466 O O . HIS A 1 464 ? -29.847 -8.678 13.947 1.00 94.06 464 HIS A O 1
ATOM 3472 N N . GLY A 1 465 ? -28.161 -7.362 13.263 1.00 90.94 465 GLY A N 1
ATOM 3473 C CA . GLY A 1 465 ? -27.887 -6.791 14.584 1.00 90.94 465 GLY A CA 1
ATOM 3474 C C . GLY A 1 465 ? -27.462 -7.827 15.626 1.00 90.94 465 GLY A C 1
ATOM 3475 O O . GLY A 1 465 ? -27.801 -7.679 16.799 1.00 90.94 465 GLY A O 1
ATOM 3476 N N . LEU A 1 466 ? -26.758 -8.883 15.207 1.00 93.75 466 LEU A N 1
ATOM 3477 C CA . LEU A 1 466 ? -26.274 -9.912 16.124 1.00 93.75 466 LEU A CA 1
ATOM 3478 C C . LEU A 1 466 ? -25.225 -9.329 17.090 1.00 93.75 466 LEU A C 1
ATOM 3480 O O . LEU A 1 466 ? -24.409 -8.496 16.681 1.00 93.75 466 LEU A O 1
ATOM 3484 N N . PRO A 1 467 ? -25.219 -9.758 18.365 1.00 91.19 467 PRO A N 1
ATOM 3485 C CA . PRO A 1 467 ? -24.266 -9.261 19.353 1.00 91.19 467 PRO A CA 1
ATOM 3486 C C . PRO A 1 467 ? -22.825 -9.695 19.036 1.00 91.19 467 PRO A C 1
ATOM 3488 O O . PRO A 1 467 ? -22.597 -10.659 18.307 1.00 91.19 467 PRO A O 1
ATOM 3491 N N . SER A 1 468 ? -21.851 -8.985 19.614 1.00 89.00 468 SER A N 1
ATOM 3492 C CA . SER A 1 468 ? -20.415 -9.334 19.604 1.00 89.00 468 SER A CA 1
ATOM 3493 C C . SER A 1 468 ? -19.700 -9.272 18.244 1.00 89.00 468 SER A C 1
ATOM 3495 O O . SER A 1 468 ? -18.494 -9.480 18.168 1.00 89.00 468 SER A O 1
ATOM 3497 N N . ILE A 1 469 ? -20.406 -8.947 17.154 1.00 94.19 469 ILE A N 1
ATOM 3498 C CA . ILE A 1 469 ? -19.796 -8.693 15.842 1.00 94.19 469 ILE A CA 1
ATOM 3499 C C . ILE A 1 469 ? -19.753 -7.184 15.590 1.00 94.19 469 ILE A C 1
ATOM 3501 O O . ILE A 1 469 ? -20.695 -6.581 15.068 1.00 94.19 469 ILE A O 1
ATOM 3505 N N . GLU A 1 470 ? -18.638 -6.550 15.948 1.00 91.19 470 GLU A N 1
ATOM 3506 C CA . GLU A 1 470 ? -18.439 -5.117 15.709 1.00 91.19 470 GLU A CA 1
ATOM 3507 C C . GLU A 1 470 ? -17.975 -4.852 14.277 1.00 91.19 470 GLU A C 1
ATOM 3509 O O . GLU A 1 470 ? -18.536 -3.986 13.599 1.00 91.19 470 GLU A O 1
ATOM 3514 N N . ALA A 1 471 ? -17.002 -5.646 13.813 1.00 91.75 471 ALA A N 1
ATOM 3515 C CA . ALA A 1 471 ? -16.372 -5.553 12.497 1.00 91.75 471 ALA A CA 1
ATOM 3516 C C . ALA A 1 471 ? -15.780 -4.166 12.176 1.00 91.75 471 ALA A C 1
ATOM 3518 O O . ALA A 1 471 ? -16.056 -3.581 11.130 1.00 91.75 471 ALA A O 1
ATOM 3519 N N . THR A 1 472 ? -14.931 -3.668 13.075 1.00 90.81 472 THR A N 1
ATOM 3520 C CA . THR A 1 472 ? -14.354 -2.311 13.074 1.00 90.81 472 THR A CA 1
ATOM 3521 C C . THR A 1 472 ? -13.583 -1.964 11.800 1.00 90.81 472 THR A C 1
ATOM 3523 O O . THR A 1 472 ? -13.667 -0.836 11.343 1.00 90.81 472 THR A O 1
ATOM 3526 N N . CYS A 1 473 ? -12.859 -2.918 11.202 1.00 86.50 473 CYS A N 1
ATOM 3527 C CA . CYS A 1 473 ? -12.125 -2.706 9.941 1.00 86.50 473 CYS A CA 1
ATOM 3528 C C . CYS A 1 473 ? -12.986 -2.890 8.677 1.00 86.50 473 CYS A C 1
ATOM 3530 O O . CYS A 1 473 ? -12.458 -3.103 7.589 1.00 86.50 473 CYS A O 1
ATOM 3532 N N . GLY A 1 474 ? -14.311 -2.995 8.811 1.00 87.75 474 GLY A N 1
ATOM 3533 C CA . GLY A 1 474 ? -15.202 -3.242 7.675 1.00 87.75 474 GLY A CA 1
ATOM 3534 C C . GLY A 1 474 ? -15.084 -4.637 7.041 1.00 87.75 474 GLY A C 1
ATOM 3535 O O . GLY A 1 474 ? -15.828 -4.939 6.113 1.00 87.75 474 GLY A O 1
ATOM 3536 N N . GLY A 1 475 ? -14.234 -5.528 7.562 1.00 89.19 475 GLY A N 1
ATOM 3537 C CA . GLY A 1 475 ? -14.040 -6.886 7.039 1.00 89.19 475 GLY A CA 1
ATOM 3538 C C . GLY A 1 475 ? -12.760 -7.092 6.224 1.00 89.19 475 GLY A C 1
ATOM 3539 O O . GLY A 1 475 ? -12.603 -8.151 5.629 1.00 89.19 475 GLY A O 1
ATOM 3540 N N . GLN A 1 476 ? -11.825 -6.140 6.257 1.00 89.19 476 GLN A N 1
ATOM 3541 C CA . GLN A 1 476 ? -10.557 -6.187 5.511 1.00 89.19 476 GLN A CA 1
ATOM 3542 C C . GLN A 1 476 ? -9.474 -7.093 6.129 1.00 89.19 476 GLN A C 1
ATOM 3544 O O . GLN A 1 476 ? -8.322 -7.056 5.716 1.00 89.19 476 GLN A O 1
ATOM 3549 N N . CYS A 1 477 ? -9.829 -7.928 7.113 1.00 91.88 477 CYS A N 1
ATOM 3550 C CA . CYS A 1 477 ? -8.883 -8.769 7.858 1.00 91.88 477 CYS A CA 1
ATOM 3551 C C . CYS A 1 477 ? -7.763 -7.963 8.554 1.00 91.88 477 CYS A C 1
ATOM 3553 O O . CYS A 1 477 ? -6.615 -8.392 8.605 1.00 91.88 477 CYS A O 1
ATOM 3555 N N . GLU A 1 478 ? -8.103 -6.793 9.105 1.00 91.38 478 GLU A N 1
ATOM 3556 C CA . GLU A 1 478 ? -7.161 -5.906 9.815 1.00 91.38 478 GLU A CA 1
ATOM 3557 C C . GLU A 1 478 ? -7.483 -5.751 11.314 1.00 91.38 478 GLU A C 1
ATOM 3559 O O . GLU A 1 478 ? -6.803 -5.030 12.043 1.00 91.38 478 GLU A O 1
ATOM 3564 N N . CYS A 1 479 ? -8.536 -6.412 11.799 1.00 91.81 479 CYS A N 1
ATOM 3565 C CA . CYS A 1 479 ? -8.903 -6.448 13.214 1.00 91.81 479 CYS A CA 1
ATOM 3566 C C . CYS A 1 479 ? -9.535 -7.798 13.580 1.00 91.81 479 CYS A C 1
ATOM 3568 O O . CYS A 1 479 ? -10.001 -8.522 12.700 1.00 91.81 479 CYS A O 1
ATOM 3570 N N . ALA A 1 480 ? -9.662 -8.079 14.878 1.00 95.81 480 ALA A N 1
ATOM 3571 C CA . ALA A 1 480 ? -10.281 -9.302 15.396 1.00 95.81 480 ALA A CA 1
ATOM 3572 C C . ALA A 1 480 ? -11.725 -9.126 15.906 1.00 95.81 480 ALA A C 1
ATOM 3574 O O . ALA A 1 480 ? -12.303 -10.060 16.448 1.00 95.81 480 ALA A O 1
ATOM 3575 N N . THR A 1 481 ? -12.347 -7.957 15.728 1.00 95.31 481 THR A N 1
ATOM 3576 C CA . THR A 1 481 ? -13.652 -7.623 16.347 1.00 95.31 481 THR A CA 1
ATOM 3577 C C . THR A 1 481 ? -14.869 -8.259 15.660 1.00 95.31 481 THR A C 1
ATOM 3579 O O . THR A 1 481 ? -16.015 -7.890 15.903 1.00 95.31 481 THR A O 1
ATOM 3582 N N . CYS A 1 482 ? -14.632 -9.202 14.749 1.00 96.19 482 CYS A N 1
ATOM 3583 C CA . CYS A 1 482 ? -15.654 -10.048 14.131 1.00 96.19 482 CYS A CA 1
ATOM 3584 C C . CYS A 1 482 ? -15.404 -11.539 14.420 1.00 96.19 482 CYS A C 1
ATOM 3586 O O . CYS A 1 482 ? -15.873 -12.412 13.686 1.00 96.19 482 CYS A O 1
ATOM 3588 N N . HIS A 1 483 ? -14.609 -11.821 15.451 1.00 96.94 483 HIS A N 1
ATOM 3589 C CA . HIS A 1 483 ? -14.288 -13.160 15.924 1.00 96.94 483 HIS A CA 1
ATOM 3590 C C . HIS A 1 483 ? -15.547 -13.908 16.389 1.00 96.94 483 HIS A C 1
ATOM 3592 O O . HIS A 1 483 ? -16.388 -13.366 17.100 1.00 96.94 483 HIS A O 1
ATOM 3598 N N . ALA A 1 484 ? -15.673 -15.165 15.963 1.00 96.75 484 ALA A N 1
ATOM 3599 C CA . ALA A 1 484 ? -16.684 -16.108 16.433 1.00 96.75 484 ALA A CA 1
ATOM 3600 C C . ALA A 1 484 ? -16.135 -17.541 16.407 1.00 96.75 484 ALA A C 1
ATOM 3602 O O . ALA A 1 484 ? -15.069 -17.796 15.838 1.00 96.75 484 ALA A O 1
ATOM 3603 N N . TYR A 1 485 ? -16.874 -18.483 16.989 1.00 95.94 485 TYR A N 1
ATOM 3604 C CA . TYR A 1 485 ? -16.497 -19.895 17.013 1.00 95.94 485 TYR A CA 1
ATOM 3605 C C . TYR A 1 485 ? -17.390 -20.733 16.096 1.00 95.94 485 TYR A C 1
ATOM 3607 O O . TYR A 1 485 ? -18.614 -20.597 16.112 1.00 95.94 485 TYR A O 1
ATOM 3615 N N . MET A 1 486 ? -16.778 -21.623 15.317 1.00 94.88 486 MET A N 1
ATOM 3616 C CA . MET A 1 486 ? -17.469 -22.569 14.438 1.00 94.88 486 MET A CA 1
ATOM 3617 C C . MET A 1 486 ? -17.670 -23.894 15.177 1.00 94.88 486 MET A C 1
ATOM 3619 O O . MET A 1 486 ? -16.749 -24.703 15.272 1.00 94.88 486 MET A O 1
ATOM 3623 N N . VAL A 1 487 ? -18.862 -24.103 15.737 1.00 92.75 487 VAL A N 1
ATOM 3624 C CA . VAL A 1 487 ? -19.116 -25.190 16.690 1.00 92.75 487 VAL A CA 1
ATOM 3625 C C . VAL A 1 487 ? -19.866 -26.337 16.027 1.00 92.75 487 VAL A C 1
ATOM 3627 O O . VAL A 1 487 ? -20.975 -26.164 15.523 1.00 92.75 487 VAL A O 1
ATOM 3630 N N . SER A 1 488 ? -19.279 -27.534 16.074 1.00 86.75 488 SER A N 1
ATOM 3631 C CA . SER A 1 488 ? -19.981 -28.781 15.755 1.00 86.75 488 SER A CA 1
ATOM 3632 C C . SER A 1 488 ? -20.592 -29.376 17.029 1.00 86.75 488 SER A C 1
ATOM 3634 O O . SER A 1 488 ? -19.957 -29.329 18.083 1.00 86.75 488 SER A O 1
ATOM 3636 N N . PRO A 1 489 ? -21.795 -29.969 16.979 1.00 76.44 489 PRO A N 1
ATOM 3637 C CA . PRO A 1 489 ? -22.331 -30.684 18.129 1.00 76.44 489 PRO A CA 1
ATOM 3638 C C . PRO A 1 489 ? -21.459 -31.898 18.462 1.00 76.44 489 PRO A C 1
ATOM 3640 O O . PRO A 1 489 ? -20.979 -32.607 17.575 1.00 76.44 489 PRO A O 1
ATOM 3643 N N . ALA A 1 490 ? -21.254 -32.139 19.758 1.00 64.44 490 ALA A N 1
ATOM 3644 C CA . ALA A 1 490 ? -20.487 -33.280 20.238 1.00 64.44 490 ALA A CA 1
ATOM 3645 C C . ALA A 1 490 ? -21.107 -34.599 19.741 1.00 64.44 490 ALA A C 1
ATOM 3647 O O . ALA A 1 490 ? -22.324 -34.784 19.789 1.00 64.44 490 ALA A O 1
ATOM 3648 N N . LYS A 1 491 ? -20.260 -35.543 19.308 1.00 52.38 491 LYS A N 1
ATOM 3649 C CA . LYS A 1 491 ? -20.660 -36.842 18.725 1.00 52.38 491 LYS A CA 1
ATOM 3650 C C . LYS A 1 491 ? -21.480 -37.752 19.667 1.00 52.38 491 LYS A C 1
ATOM 3652 O O . LYS A 1 491 ? -21.938 -38.798 19.223 1.00 52.38 491 LYS A O 1
ATOM 3657 N N . GLU A 1 492 ? -21.698 -37.364 20.926 1.00 42.56 492 GLU A N 1
ATOM 3658 C CA . GLU A 1 492 ? -22.367 -38.171 21.962 1.00 42.56 492 GLU A CA 1
ATOM 3659 C C . GLU A 1 492 ? -23.740 -37.658 22.445 1.00 42.56 492 GLU A C 1
ATOM 3661 O O . GLU A 1 492 ? -24.313 -38.253 23.354 1.00 42.56 492 GLU A O 1
ATOM 3666 N N . SER A 1 493 ? -24.347 -36.636 21.829 1.00 40.19 493 SER A N 1
ATOM 3667 C CA . SER A 1 493 ? -25.729 -36.228 22.163 1.00 40.19 493 SER A CA 1
ATOM 3668 C C . SER A 1 493 ? -26.712 -36.420 21.007 1.00 40.19 493 SER A C 1
ATOM 3670 O O . SER A 1 493 ? -27.414 -35.512 20.564 1.00 40.19 493 SER A O 1
ATOM 3672 N N . THR A 1 494 ? -26.842 -37.660 20.533 1.00 37.19 494 THR A N 1
ATOM 3673 C CA . THR A 1 494 ? -28.038 -38.069 19.788 1.00 37.19 494 THR A CA 1
ATOM 3674 C C . THR A 1 494 ? -29.237 -38.132 20.734 1.00 37.19 494 THR A C 1
ATOM 3676 O O . THR A 1 494 ? -29.515 -39.192 21.285 1.00 37.19 494 THR A O 1
ATOM 3679 N N . GLN A 1 495 ? -29.926 -37.005 20.931 1.00 35.75 495 GLN A N 1
ATOM 3680 C CA . GLN A 1 495 ? -31.393 -36.874 20.985 1.00 35.75 495 GLN A CA 1
ATOM 3681 C C . GLN A 1 495 ? -31.798 -35.490 21.515 1.00 35.75 495 GLN A C 1
ATOM 3683 O O . GLN A 1 495 ? -31.481 -35.127 22.639 1.00 35.75 495 GLN A O 1
ATOM 3688 N N . ALA A 1 496 ? -32.539 -34.757 20.678 1.00 35.59 496 ALA A N 1
ATOM 3689 C CA . ALA A 1 496 ? -33.498 -33.706 21.024 1.00 35.59 496 ALA A CA 1
ATOM 3690 C C . ALA A 1 496 ? -33.117 -32.746 22.174 1.00 35.59 496 ALA A C 1
ATOM 3692 O O . ALA A 1 496 ? -33.518 -32.929 23.320 1.00 35.59 496 ALA A O 1
ATOM 3693 N N . GLY A 1 497 ? -32.460 -31.641 21.808 1.00 42.34 497 GLY A N 1
ATOM 3694 C CA . GLY A 1 497 ? -32.286 -30.464 22.661 1.00 42.34 497 GLY A CA 1
ATOM 3695 C C . GLY A 1 497 ? -30.865 -30.335 23.192 1.00 42.34 497 GLY A C 1
ATOM 3696 O O . GLY A 1 497 ? -30.499 -30.981 24.167 1.00 42.34 497 GLY A O 1
ATOM 3697 N N . ALA A 1 498 ? -30.074 -29.455 22.573 1.00 44.44 498 ALA A N 1
ATOM 3698 C CA . ALA A 1 498 ? -28.805 -28.976 23.117 1.00 44.44 498 ALA A CA 1
ATOM 3699 C C . ALA A 1 498 ? -29.078 -28.122 24.373 1.00 44.44 498 ALA A C 1
ATOM 3701 O O . ALA A 1 498 ? -29.020 -26.894 24.332 1.00 44.44 498 ALA A O 1
ATOM 3702 N N . GLY A 1 499 ? -29.480 -28.778 25.462 1.00 42.12 499 GLY A N 1
ATOM 3703 C CA . GLY A 1 499 ? -29.674 -28.175 26.772 1.00 42.12 499 GLY A CA 1
ATOM 3704 C C . GLY A 1 499 ? -28.324 -27.934 27.432 1.00 42.12 499 GLY A C 1
ATOM 3705 O O . GLY A 1 499 ? -27.545 -28.872 27.562 1.00 42.12 499 GLY A O 1
ATOM 3706 N N . ASP A 1 500 ? -28.074 -26.675 27.797 1.00 52.22 500 ASP A N 1
ATOM 3707 C CA . ASP A 1 500 ? -27.133 -26.138 28.797 1.00 52.22 500 ASP A CA 1
ATOM 3708 C C . ASP A 1 500 ? -25.656 -26.588 28.806 1.00 52.22 500 ASP A C 1
ATOM 3710 O O . ASP A 1 500 ? -24.849 -26.008 29.535 1.00 52.22 500 ASP A O 1
ATOM 3714 N N . ALA A 1 501 ? -25.250 -27.549 27.979 1.00 57.50 501 ALA A N 1
ATOM 3715 C CA . ALA A 1 501 ? -23.867 -27.971 27.846 1.00 57.50 501 ALA A CA 1
ATOM 3716 C C . ALA A 1 501 ? -23.040 -26.872 27.163 1.00 57.50 501 ALA A C 1
ATOM 3718 O O . ALA A 1 501 ? -23.441 -26.281 26.149 1.00 57.50 501 ALA A O 1
ATOM 3719 N N . ALA A 1 502 ? -21.873 -26.587 27.742 1.00 66.12 502 ALA A N 1
ATOM 3720 C CA . ALA A 1 502 ? -20.906 -25.687 27.136 1.00 66.12 502 ALA A CA 1
ATOM 3721 C C . ALA A 1 502 ? -20.461 -26.254 25.772 1.00 66.12 502 ALA A C 1
ATOM 3723 O O . ALA A 1 502 ? -20.250 -27.463 25.664 1.00 66.12 502 ALA A O 1
ATOM 3724 N N . PRO A 1 503 ? -20.356 -25.407 24.734 1.00 79.31 503 PRO A N 1
ATOM 3725 C CA . PRO A 1 503 ? -19.863 -25.844 23.436 1.00 79.31 503 PRO A CA 1
ATOM 3726 C C . PRO A 1 503 ? -18.401 -26.278 23.560 1.00 79.31 503 PRO A C 1
ATOM 3728 O O . PRO A 1 503 ? -17.635 -25.650 24.293 1.00 79.31 503 PRO A O 1
ATOM 3731 N N . ASP A 1 504 ? -18.013 -27.325 22.834 1.00 82.69 504 ASP A N 1
ATOM 3732 C CA . ASP A 1 504 ? -16.601 -27.666 22.670 1.00 82.69 504 ASP A CA 1
ATOM 3733 C C . ASP A 1 504 ? -15.975 -26.682 21.677 1.00 82.69 504 ASP A C 1
ATOM 3735 O O . ASP A 1 504 ? -16.158 -26.792 20.464 1.00 82.69 504 ASP A O 1
ATOM 3739 N N . LEU A 1 505 ? -15.304 -25.662 22.212 1.00 86.75 505 LEU A N 1
ATOM 3740 C CA . LEU A 1 505 ? -14.639 -24.632 21.416 1.00 86.75 505 LEU A CA 1
ATOM 3741 C C . LEU A 1 505 ? -13.218 -25.043 21.005 1.00 86.75 505 LEU A C 1
ATOM 3743 O O . LEU A 1 505 ? -12.647 -24.428 20.101 1.00 86.75 505 LEU A O 1
ATOM 3747 N N . ASP A 1 506 ? -12.648 -26.061 21.649 1.00 87.69 506 ASP A N 1
ATOM 3748 C CA . ASP A 1 506 ? -11.289 -26.542 21.391 1.00 87.69 506 ASP A CA 1
ATOM 3749 C C . ASP A 1 506 ? -11.254 -27.600 20.270 1.00 87.69 506 ASP A C 1
ATOM 3751 O O . ASP A 1 506 ? -10.179 -27.964 19.795 1.00 87.69 506 ASP A O 1
ATOM 3755 N N . ALA A 1 507 ? -12.419 -28.042 19.788 1.00 84.94 507 ALA A N 1
ATOM 3756 C CA . ALA A 1 507 ? -12.546 -28.828 18.568 1.00 84.94 507 ALA A CA 1
ATOM 3757 C C . ALA A 1 507 ? -12.300 -27.976 17.310 1.00 84.94 507 ALA A C 1
ATOM 3759 O O . ALA A 1 507 ? -12.810 -26.861 17.172 1.00 84.94 507 ALA A O 1
ATOM 3760 N N . GLU A 1 508 ? -11.543 -28.522 16.358 1.00 83.50 508 GLU A N 1
ATOM 3761 C CA . GLU A 1 508 ? -11.368 -27.885 15.055 1.00 83.50 508 GLU A CA 1
ATOM 3762 C C . GLU A 1 508 ? -12.649 -27.958 14.211 1.00 83.50 508 GLU A C 1
ATOM 3764 O O . GLU A 1 508 ? -13.393 -28.946 14.273 1.00 83.50 508 GLU A O 1
ATOM 3769 N N . PRO A 1 509 ? -12.930 -26.910 13.417 1.00 86.25 509 PRO A N 1
ATOM 3770 C CA . PRO A 1 509 ? -14.072 -26.921 12.525 1.00 86.25 509 PRO A CA 1
ATOM 3771 C C . PRO A 1 509 ? -13.870 -27.954 11.403 1.00 86.25 509 PRO A C 1
ATOM 3773 O O . PRO A 1 509 ? -12.733 -28.198 11.003 1.00 86.25 509 PRO A O 1
ATOM 3776 N N . PRO A 1 510 ? -14.950 -28.538 10.855 1.00 84.12 510 PRO A N 1
ATOM 3777 C CA . PRO A 1 510 ? -14.839 -29.517 9.778 1.00 84.12 510 PRO A CA 1
ATOM 3778 C C . PRO A 1 510 ? -14.168 -28.924 8.532 1.00 84.12 510 PRO A C 1
ATOM 3780 O O . PRO A 1 510 ? -14.659 -27.942 7.969 1.00 84.12 510 PRO A O 1
ATOM 3783 N N . GLU A 1 511 ? -13.063 -29.531 8.095 1.00 82.44 511 GLU A N 1
ATOM 3784 C CA . GLU A 1 511 ? -12.264 -29.088 6.938 1.00 82.44 511 GLU A CA 1
ATOM 3785 C C . GLU A 1 511 ? -13.031 -29.155 5.605 1.00 82.44 511 GLU A C 1
ATOM 3787 O O . GLU A 1 511 ? -12.695 -28.462 4.646 1.00 82.44 511 GLU A O 1
ATOM 3792 N N . ASP A 1 512 ? -14.074 -29.984 5.527 1.00 80.94 512 ASP A N 1
ATOM 3793 C CA . ASP A 1 512 ? -14.952 -30.117 4.361 1.00 80.94 512 ASP A CA 1
ATOM 3794 C C . ASP A 1 512 ? -15.942 -28.952 4.216 1.00 80.94 512 ASP A C 1
ATOM 3796 O O . ASP A 1 512 ? -16.436 -28.696 3.118 1.00 80.94 512 ASP A O 1
ATOM 3800 N N . VAL A 1 513 ? -16.207 -28.227 5.306 1.00 85.75 513 VAL A N 1
ATOM 3801 C CA . VAL A 1 513 ? -17.137 -27.086 5.346 1.00 85.75 513 VAL A CA 1
ATOM 3802 C C . VAL A 1 513 ? -16.380 -25.765 5.407 1.00 85.75 513 VAL A C 1
ATOM 3804 O O . VAL A 1 513 ? -16.747 -24.791 4.745 1.00 85.75 513 VAL A O 1
ATOM 3807 N N . PHE A 1 514 ? -15.317 -25.720 6.206 1.00 87.44 514 PHE A N 1
ATOM 3808 C CA . PHE A 1 514 ? -14.539 -24.520 6.451 1.00 87.44 514 PHE A CA 1
ATOM 3809 C C . PHE A 1 514 ? -13.170 -24.648 5.804 1.00 87.44 514 PHE A C 1
ATOM 3811 O O . PHE A 1 514 ? -12.371 -25.502 6.173 1.00 87.44 514 PHE A O 1
ATOM 3818 N N . LEU A 1 515 ? -12.877 -23.728 4.884 1.00 83.81 515 LEU A N 1
ATOM 3819 C CA . LEU A 1 515 ? -11.535 -23.586 4.330 1.00 83.81 515 LEU A CA 1
ATOM 3820 C C . LEU A 1 515 ? -10.517 -23.341 5.446 1.00 83.81 515 LEU A C 1
ATOM 3822 O O . LEU A 1 515 ? -10.838 -22.689 6.449 1.00 83.81 515 LEU A O 1
ATOM 3826 N N . GLU A 1 516 ? -9.293 -23.813 5.221 1.00 82.44 516 GLU A N 1
ATOM 3827 C CA . GLU A 1 516 ? -8.153 -23.568 6.099 1.00 82.44 516 GLU A CA 1
ATOM 3828 C C . GLU A 1 516 ? -8.008 -22.066 6.389 1.00 82.44 516 GLU A C 1
ATOM 3830 O O . GLU A 1 516 ? -8.265 -21.210 5.531 1.00 82.44 516 GLU A O 1
ATOM 3835 N N . LYS A 1 517 ? -7.648 -21.742 7.633 1.00 89.56 517 LYS A N 1
ATOM 3836 C CA . LYS A 1 517 ? -7.437 -20.356 8.051 1.00 89.56 517 LYS A CA 1
ATOM 3837 C C . LYS A 1 517 ? -6.270 -19.800 7.243 1.00 89.56 517 LYS A C 1
ATOM 3839 O O . LYS A 1 517 ? -5.208 -20.412 7.179 1.00 89.56 517 LYS A O 1
ATOM 3844 N N . SER A 1 518 ? -6.461 -18.641 6.620 1.00 88.12 518 SER A N 1
ATOM 3845 C CA . SER A 1 518 ? -5.324 -17.957 5.999 1.00 88.12 518 SER A CA 1
ATOM 3846 C C . SER A 1 518 ? -4.364 -17.461 7.083 1.00 88.12 518 SER A C 1
ATOM 3848 O O . SER A 1 518 ? -4.815 -17.121 8.172 1.00 88.12 518 SER A O 1
ATOM 3850 N N . GLU A 1 519 ? -3.070 -17.343 6.783 1.00 80.25 519 GLU A N 1
ATOM 3851 C CA . GLU A 1 519 ? -2.089 -16.778 7.728 1.00 80.25 519 GLU A CA 1
ATOM 3852 C C . GLU A 1 519 ? -2.505 -15.380 8.218 1.00 80.25 519 GLU A C 1
ATOM 3854 O O . GLU A 1 519 ? -2.412 -15.100 9.402 1.00 80.25 519 GLU A O 1
ATOM 3859 N N . ALA A 1 520 ? -3.062 -14.530 7.342 1.00 84.81 520 ALA A N 1
ATOM 3860 C CA . ALA A 1 520 ? -3.572 -13.208 7.724 1.00 84.81 520 ALA A CA 1
ATOM 3861 C C . ALA A 1 520 ? -4.746 -13.283 8.713 1.00 84.81 520 ALA A C 1
ATOM 3863 O O . ALA A 1 520 ? -4.857 -12.459 9.620 1.00 84.81 520 ALA A O 1
ATOM 3864 N N . GLU A 1 521 ? -5.634 -14.264 8.535 1.00 95.31 521 GLU A N 1
ATOM 3865 C CA . GLU A 1 521 ? -6.705 -14.529 9.493 1.00 95.31 521 GLU A CA 1
ATOM 3866 C C . GLU A 1 521 ? -6.123 -15.026 10.817 1.00 95.31 521 GLU A C 1
ATOM 3868 O O . GLU A 1 521 ? -6.546 -14.559 11.871 1.00 95.31 521 GLU A O 1
ATOM 3873 N N . ASP A 1 522 ? -5.143 -15.926 10.767 1.00 93.69 522 ASP A N 1
ATOM 3874 C CA . ASP A 1 522 ? -4.499 -16.496 11.948 1.00 93.69 522 ASP A CA 1
ATOM 3875 C C . ASP A 1 522 ? -3.750 -15.433 12.767 1.00 93.69 522 ASP A C 1
ATOM 3877 O O . ASP A 1 522 ? -3.955 -15.319 13.976 1.00 93.69 522 ASP A O 1
ATOM 3881 N N . ASP A 1 523 ? -2.999 -14.56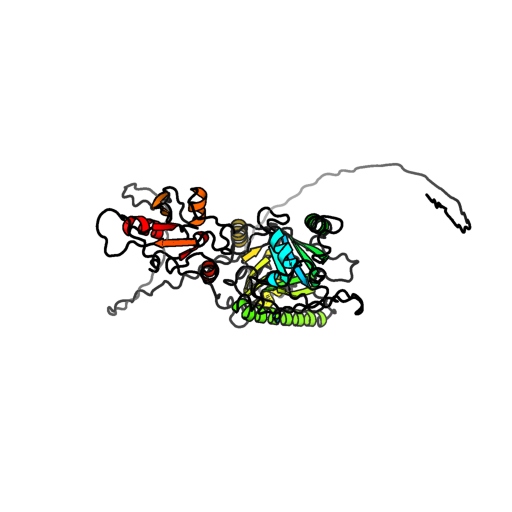8 12.083 1.00 91.25 523 ASP A N 1
ATOM 3882 C CA . ASP A 1 523 ? -2.320 -13.400 12.646 1.00 91.25 523 ASP A CA 1
ATOM 3883 C C . ASP A 1 523 ? -3.307 -12.443 13.319 1.00 91.25 523 ASP A C 1
ATOM 3885 O O . ASP A 1 523 ? -3.006 -11.823 14.342 1.00 91.25 523 ASP A O 1
ATOM 3889 N N . MET A 1 524 ? -4.490 -12.257 12.727 1.00 95.62 524 MET A N 1
ATOM 3890 C CA . MET A 1 524 ? -5.514 -11.401 13.316 1.00 95.62 524 MET A CA 1
ATOM 3891 C C . MET A 1 524 ? -6.225 -12.087 14.483 1.00 95.62 524 MET A C 1
ATOM 3893 O O . MET A 1 524 ? -6.577 -11.420 15.455 1.00 95.62 524 MET A O 1
ATOM 3897 N N . LEU A 1 525 ? -6.400 -13.407 14.441 1.00 94.56 525 LEU A N 1
ATOM 3898 C CA . LEU A 1 525 ? -6.981 -14.173 15.539 1.00 94.56 525 LEU A CA 1
ATOM 3899 C C . LEU A 1 525 ? -6.119 -14.134 16.807 1.00 94.56 525 LEU A C 1
ATOM 3901 O O . LEU A 1 525 ? -6.675 -14.282 17.892 1.00 94.56 525 LEU A O 1
ATOM 3905 N N . ASP A 1 526 ? -4.818 -13.847 16.723 1.00 93.75 526 ASP A N 1
ATOM 3906 C CA . ASP A 1 526 ? -3.977 -13.589 17.907 1.00 93.75 526 ASP A CA 1
ATOM 3907 C C . ASP A 1 526 ? -4.439 -12.393 18.752 1.00 93.75 526 ASP A C 1
ATOM 3909 O O . ASP A 1 526 ? -4.123 -12.314 19.940 1.00 93.75 526 ASP A O 1
ATOM 3913 N N . TYR A 1 527 ? -5.194 -11.460 18.167 1.00 91.62 527 TYR A N 1
ATOM 3914 C CA . TYR A 1 527 ? -5.790 -10.337 18.897 1.00 91.62 527 TYR A CA 1
ATOM 3915 C C . TYR A 1 527 ? -7.225 -10.615 19.354 1.00 91.62 527 TYR A C 1
ATOM 3917 O O . TYR A 1 527 ? -7.836 -9.754 19.990 1.00 91.62 527 TYR A O 1
ATOM 3925 N N . ALA A 1 528 ? -7.782 -11.780 19.017 1.00 93.38 528 ALA A N 1
ATOM 3926 C CA . ALA A 1 528 ? -9.109 -12.174 19.453 1.00 93.38 528 ALA A CA 1
ATOM 3927 C C . ALA A 1 528 ? -9.103 -12.516 20.949 1.00 93.38 528 ALA A C 1
ATOM 3929 O O . ALA A 1 528 ? -8.206 -13.196 21.455 1.00 93.38 528 ALA A O 1
ATOM 3930 N N . ILE A 1 529 ? -10.126 -12.058 21.670 1.00 91.00 529 ILE A N 1
ATOM 3931 C CA . ILE A 1 529 ? -10.297 -12.407 23.081 1.00 91.00 529 ILE A CA 1
ATOM 3932 C C . ILE A 1 529 ? -10.737 -13.872 23.154 1.00 91.00 529 ILE A C 1
ATOM 3934 O O . ILE A 1 529 ? -11.715 -14.252 22.521 1.00 91.00 529 ILE A O 1
ATOM 3938 N N . ASP A 1 530 ? -10.031 -14.680 23.950 1.00 91.12 530 ASP A N 1
ATOM 3939 C CA . ASP A 1 530 ? -10.323 -16.113 24.122 1.00 91.12 530 ASP A CA 1
ATOM 3940 C C . ASP A 1 530 ? -10.294 -16.873 22.777 1.00 91.12 530 ASP A C 1
ATOM 3942 O O . ASP A 1 530 ? -11.267 -17.510 22.369 1.00 91.12 530 ASP A O 1
ATOM 3946 N N . ARG A 1 531 ? -9.171 -16.770 22.046 1.00 93.94 531 ARG A N 1
ATOM 3947 C CA . ARG A 1 531 ? -8.906 -17.562 20.832 1.00 93.94 531 ARG A CA 1
ATOM 3948 C C . ARG A 1 531 ? -8.919 -19.064 21.159 1.00 93.94 531 ARG A C 1
ATOM 3950 O O . ARG A 1 531 ? -8.295 -19.505 22.120 1.00 93.94 531 ARG A O 1
ATOM 3957 N N . ARG A 1 532 ? -9.591 -19.846 20.313 1.00 93.75 532 ARG A N 1
ATOM 3958 C CA . ARG A 1 532 ? -9.763 -21.302 20.394 1.00 93.75 532 ARG A CA 1
ATOM 3959 C C . ARG A 1 532 ? -9.520 -21.954 19.033 1.00 93.75 532 ARG A C 1
ATOM 3961 O O . ARG A 1 532 ? -9.407 -21.257 18.026 1.00 93.75 532 ARG A O 1
ATOM 3968 N N . ALA A 1 533 ? -9.469 -23.283 18.976 1.00 91.81 533 ALA A N 1
ATOM 3969 C CA . ALA A 1 533 ? -9.265 -24.014 17.719 1.00 91.81 533 ALA A CA 1
ATOM 3970 C C . ALA A 1 533 ? -10.403 -23.773 16.701 1.00 91.81 533 ALA A C 1
ATOM 3972 O O . ALA A 1 533 ? -10.159 -23.608 15.498 1.00 91.81 533 ALA A O 1
ATOM 3973 N N . SER A 1 534 ? -11.634 -23.653 17.209 1.00 93.75 534 SER A N 1
ATOM 3974 C CA . SER A 1 534 ? -12.841 -23.293 16.450 1.00 93.75 534 SER A CA 1
ATOM 3975 C C . SER A 1 534 ? -12.935 -21.812 16.059 1.00 93.75 534 SER A C 1
ATOM 3977 O O . SER A 1 534 ? -13.867 -21.435 15.343 1.00 93.75 534 SER A O 1
ATOM 3979 N N . SER A 1 535 ? -12.006 -20.955 16.506 1.00 95.81 535 SER A N 1
ATOM 3980 C CA . SER A 1 535 ? -12.043 -19.520 16.212 1.00 95.81 535 SER A CA 1
ATOM 3981 C C . SER A 1 535 ? -11.886 -19.232 14.724 1.00 95.81 535 SER A C 1
ATOM 3983 O O . SER A 1 535 ? -10.973 -19.738 14.071 1.00 95.81 535 SER A O 1
ATOM 3985 N N . ARG A 1 536 ? -12.735 -18.341 14.214 1.00 97.06 536 ARG A N 1
ATOM 3986 C CA . ARG A 1 536 ? -12.658 -17.759 12.871 1.00 97.06 536 ARG A CA 1
ATOM 3987 C C . ARG A 1 536 ? -13.003 -16.276 12.915 1.00 97.06 536 ARG A C 1
ATOM 3989 O O . ARG A 1 536 ? -13.734 -15.826 13.799 1.00 97.06 536 ARG A O 1
ATOM 3996 N N . LEU A 1 537 ? -12.520 -15.521 11.936 1.00 97.38 537 LEU A N 1
ATOM 3997 C CA . LEU A 1 537 ? -13.014 -14.177 11.660 1.00 97.38 537 LEU A CA 1
ATOM 3998 C C . LEU A 1 537 ? -14.198 -14.279 10.706 1.00 97.38 537 LEU A C 1
ATOM 4000 O O . LEU A 1 537 ? -14.064 -14.726 9.569 1.00 97.38 537 LEU A O 1
ATOM 4004 N N . THR A 1 538 ? -15.376 -13.844 11.148 1.00 97.12 538 THR A N 1
ATOM 4005 C CA . THR A 1 538 ? -16.615 -13.984 10.362 1.00 97.12 538 THR A CA 1
ATOM 4006 C C . THR A 1 538 ? -16.585 -13.217 9.035 1.00 97.12 538 THR A C 1
ATOM 4008 O O . THR A 1 538 ? -17.336 -13.553 8.124 1.00 97.12 538 THR A O 1
ATOM 4011 N N . CYS A 1 539 ? -15.697 -12.230 8.870 1.00 96.31 539 CYS A N 1
ATOM 4012 C CA . CYS A 1 539 ? -15.474 -11.564 7.582 1.00 96.31 539 CYS A CA 1
ATOM 4013 C C . CYS A 1 539 ? -14.712 -12.425 6.562 1.00 96.31 539 CYS A C 1
ATOM 4015 O O . CYS A 1 539 ? -14.821 -12.175 5.367 1.00 96.31 539 CYS A O 1
ATOM 4017 N N . GLN A 1 540 ? -13.967 -13.438 7.014 1.00 96.81 540 GLN A N 1
ATOM 4018 C CA . GLN A 1 540 ? -13.207 -14.352 6.153 1.00 96.81 540 GLN A CA 1
ATOM 4019 C C . GLN A 1 540 ? -13.992 -15.626 5.805 1.00 96.81 540 GLN A C 1
ATOM 4021 O O . GLN A 1 540 ? -13.586 -16.394 4.934 1.00 96.81 540 GLN A O 1
ATOM 4026 N N . VAL A 1 541 ? -15.142 -15.844 6.449 1.00 96.00 541 VAL A N 1
ATOM 4027 C CA . VAL A 1 541 ? -16.010 -16.999 6.207 1.00 96.00 541 VAL A CA 1
ATOM 4028 C C . VAL A 1 541 ? -17.197 -16.578 5.347 1.00 96.00 541 VAL A C 1
ATOM 4030 O O . VAL A 1 541 ? -17.998 -15.729 5.742 1.00 96.00 541 VAL A O 1
ATOM 4033 N N . LYS A 1 542 ? -17.315 -17.188 4.165 1.00 95.12 542 LYS A N 1
ATOM 4034 C CA . LYS A 1 542 ? -18.424 -16.960 3.232 1.00 95.12 542 LYS A CA 1
ATOM 4035 C C . LYS A 1 542 ? -19.569 -17.932 3.484 1.00 95.12 542 LYS A C 1
ATOM 4037 O O . LYS A 1 542 ? -19.352 -19.079 3.862 1.00 95.12 542 LYS A O 1
ATOM 4042 N N . VAL A 1 543 ? -20.783 -17.480 3.204 1.00 95.12 543 VAL A N 1
ATOM 4043 C CA . VAL A 1 543 ? -21.982 -18.309 3.189 1.00 95.12 543 VAL A CA 1
ATOM 4044 C C . VAL A 1 543 ? -21.931 -19.220 1.967 1.00 95.12 543 VAL A C 1
ATOM 4046 O O . VAL A 1 543 ? -21.961 -18.761 0.823 1.00 95.12 543 VAL A O 1
ATOM 4049 N N . THR A 1 544 ? -21.868 -20.522 2.215 1.00 94.31 544 THR A N 1
ATOM 4050 C CA . THR A 1 544 ? -21.905 -21.567 1.189 1.00 94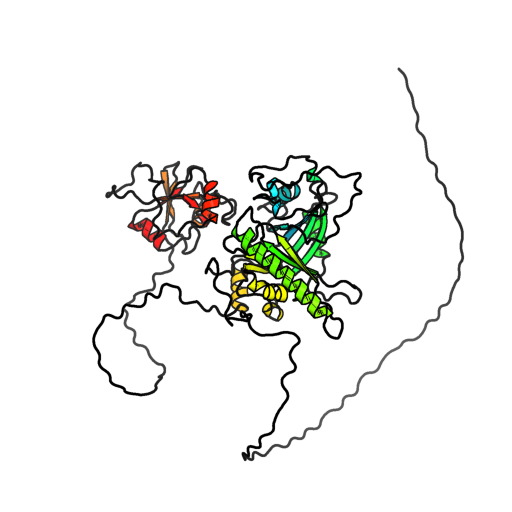.31 544 THR A CA 1
ATOM 4051 C C . THR A 1 544 ? -23.078 -22.514 1.440 1.00 94.31 544 THR A C 1
ATOM 4053 O O . THR A 1 544 ? -23.704 -22.476 2.504 1.00 94.31 544 THR A O 1
ATOM 4056 N N . ARG A 1 545 ? -23.406 -23.364 0.458 1.00 92.75 545 ARG A N 1
ATOM 4057 C CA . ARG A 1 545 ? -24.458 -24.379 0.643 1.00 92.75 545 ARG A CA 1
ATOM 4058 C C . ARG A 1 545 ? -24.000 -25.428 1.648 1.00 92.75 545 ARG A C 1
ATOM 4060 O O . ARG A 1 545 ? -24.766 -25.787 2.526 1.00 92.75 545 ARG A O 1
ATOM 4067 N N . GLU A 1 546 ? -22.728 -25.803 1.591 1.00 92.56 546 GLU A N 1
ATOM 4068 C CA . GLU A 1 546 ? -22.087 -26.742 2.507 1.00 92.56 546 GLU A CA 1
ATOM 4069 C C . GLU A 1 546 ? -22.170 -26.252 3.959 1.00 92.56 546 GLU A C 1
ATOM 4071 O O . GLU A 1 546 ? -22.457 -27.037 4.858 1.00 92.56 546 GLU A O 1
ATOM 4076 N N . LEU A 1 547 ? -21.999 -24.943 4.192 1.00 92.62 547 LEU A N 1
ATOM 4077 C CA . LEU A 1 547 ? -22.159 -24.339 5.514 1.00 92.62 547 LEU A CA 1
ATOM 4078 C C . LEU A 1 547 ? -23.603 -24.436 6.022 1.00 92.62 547 LEU A C 1
ATOM 4080 O O . LEU A 1 547 ? -23.829 -24.792 7.179 1.00 92.62 547 LEU A O 1
ATOM 4084 N N . ALA A 1 548 ? -24.581 -24.125 5.170 1.00 91.75 548 ALA A N 1
ATOM 4085 C CA . ALA A 1 548 ? -25.995 -24.214 5.528 1.00 91.75 548 ALA A CA 1
ATOM 4086 C C . ALA A 1 548 ? -26.427 -25.671 5.776 1.00 91.75 548 ALA A C 1
ATOM 4088 O O . ALA A 1 548 ? -27.100 -25.958 6.769 1.00 91.75 548 ALA A O 1
ATOM 4089 N N . ASP A 1 549 ? -25.988 -26.592 4.919 1.00 91.19 549 ASP A N 1
ATOM 4090 C CA . ASP A 1 549 ? -26.243 -28.027 5.028 1.00 91.19 549 ASP A CA 1
ATOM 4091 C C . ASP A 1 549 ? -25.609 -28.596 6.302 1.00 91.19 549 ASP A C 1
ATOM 4093 O O . ASP A 1 549 ? -26.255 -29.351 7.029 1.00 91.19 549 ASP A O 1
ATOM 4097 N N . TRP A 1 550 ? -24.384 -28.179 6.640 1.00 90.69 550 TRP A N 1
ATOM 4098 C CA . TRP A 1 550 ? -23.743 -28.516 7.910 1.00 90.69 550 TRP A CA 1
ATOM 4099 C C . TRP A 1 550 ? -24.603 -28.062 9.099 1.00 90.69 550 TRP A C 1
ATOM 4101 O O . TRP A 1 550 ? -24.947 -28.874 9.956 1.00 90.69 550 TRP A O 1
ATOM 4111 N N . MET A 1 551 ? -25.073 -26.813 9.126 1.00 92.12 551 MET A N 1
ATOM 4112 C CA . MET A 1 551 ? -25.914 -26.331 10.234 1.00 92.12 551 MET A CA 1
ATOM 4113 C C . MET A 1 551 ? -27.249 -27.074 10.379 1.00 92.12 551 MET A C 1
ATOM 4115 O O . MET A 1 551 ? -27.748 -27.240 11.498 1.00 92.12 551 MET A O 1
ATOM 4119 N N . GLN A 1 552 ? -27.843 -27.507 9.265 1.00 87.56 552 GLN A N 1
ATOM 4120 C CA . GLN A 1 552 ? -29.150 -28.169 9.249 1.00 87.56 552 GLN A CA 1
ATOM 4121 C C . GLN A 1 552 ? -29.059 -29.673 9.522 1.00 87.56 552 GLN A C 1
ATOM 4123 O O . GLN A 1 552 ? -29.889 -30.214 10.251 1.00 87.56 552 GLN A O 1
ATOM 4128 N N . HIS A 1 553 ? -28.061 -30.351 8.954 1.00 84.50 553 HIS A N 1
ATOM 4129 C CA . HIS A 1 553 ? -27.952 -31.808 9.002 1.00 84.50 553 HIS A CA 1
ATOM 4130 C C . HIS A 1 553 ? -27.048 -32.311 10.117 1.00 84.50 553 HIS A C 1
ATOM 4132 O O . HIS A 1 553 ? -27.389 -33.298 10.769 1.00 84.50 553 HIS A O 1
ATOM 4138 N N . THR A 1 554 ? -25.908 -31.658 10.350 1.00 82.25 554 THR A N 1
ATOM 4139 C CA . THR A 1 554 ? -25.022 -32.043 11.457 1.00 82.25 554 THR A CA 1
ATOM 4140 C C . THR A 1 554 ? -25.425 -31.345 12.744 1.00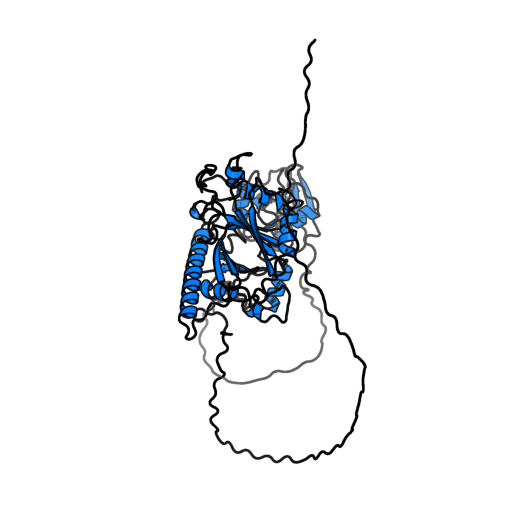 82.25 554 THR A C 1
ATOM 4142 O O . THR A 1 554 ? -25.124 -31.854 13.814 1.00 82.25 554 THR A O 1
ATOM 4145 N N . GLY A 1 555 ? -26.153 -30.227 12.652 1.00 85.75 555 GLY A N 1
ATOM 4146 C CA . GLY A 1 555 ? -26.578 -29.428 13.795 1.00 85.75 555 GLY A CA 1
ATOM 4147 C C . GLY A 1 555 ? -25.537 -28.403 14.241 1.00 85.75 555 GLY A C 1
ATOM 4148 O O . GLY A 1 555 ? -25.680 -27.874 15.343 1.00 85.75 555 GLY A O 1
ATOM 4149 N N . GLY A 1 556 ? -24.521 -28.135 13.412 1.00 90.00 556 GLY A N 1
ATOM 4150 C CA . GLY A 1 556 ? -23.521 -27.093 13.638 1.00 90.00 556 GLY A CA 1
ATOM 4151 C C . GLY A 1 556 ? -24.115 -25.694 13.810 1.00 90.00 556 GLY A C 1
ATOM 4152 O O . GLY A 1 556 ? -25.233 -25.409 13.369 1.00 90.00 556 GLY A O 1
ATOM 4153 N N . TRP A 1 557 ? -23.379 -24.810 14.477 1.00 94.69 557 TRP A N 1
ATOM 4154 C CA . TRP A 1 557 ? -23.770 -23.411 14.643 1.00 94.69 557 TRP A CA 1
ATOM 4155 C C . TRP A 1 557 ? -22.560 -22.497 14.839 1.00 94.69 557 TRP A C 1
ATOM 4157 O O . TRP A 1 557 ? -21.442 -22.948 15.084 1.00 94.69 557 TRP A O 1
ATOM 4167 N N . ILE A 1 558 ? -22.803 -21.191 14.739 1.00 95.94 558 ILE A N 1
ATOM 4168 C CA . ILE A 1 558 ? -21.809 -20.160 15.044 1.00 95.94 558 ILE A CA 1
ATOM 4169 C C . ILE A 1 558 ? -22.051 -19.657 16.467 1.00 95.94 558 ILE A C 1
ATOM 4171 O O . ILE A 1 558 ? -23.110 -19.096 16.763 1.00 95.94 558 ILE A O 1
ATOM 4175 N N . GLU A 1 559 ? -21.089 -19.850 17.363 1.00 95.50 559 GLU A N 1
ATOM 4176 C CA . GLU A 1 559 ? -21.156 -19.303 18.719 1.00 95.50 559 GLU A CA 1
ATOM 4177 C C . GLU A 1 559 ? -20.523 -17.904 18.733 1.00 95.50 559 GLU A C 1
ATOM 4179 O O . GLU A 1 559 ? -19.353 -17.725 18.388 1.00 95.50 559 GLU A O 1
ATOM 4184 N N . LEU A 1 560 ? -21.306 -16.907 19.143 1.00 94.75 560 LEU A N 1
ATOM 4185 C CA . LEU A 1 560 ? -20.859 -15.527 19.312 1.00 94.75 560 LEU A CA 1
ATOM 4186 C C . LEU A 1 560 ? -20.233 -15.379 20.707 1.00 94.75 560 LEU A C 1
ATOM 4188 O O . LEU A 1 560 ? -20.868 -15.794 21.691 1.00 94.75 560 LEU A O 1
ATOM 4192 N N . PRO A 1 561 ? -19.015 -14.821 20.828 1.00 91.81 561 PRO A N 1
ATOM 4193 C CA . PRO A 1 561 ? -18.351 -14.647 22.114 1.00 91.81 561 PRO A CA 1
ATOM 4194 C C . PRO A 1 561 ? -19.111 -13.650 22.994 1.00 91.81 561 PRO A C 1
ATOM 4196 O O . PRO A 1 561 ? -20.072 -13.004 22.580 1.00 91.81 561 PRO A O 1
ATOM 4199 N N . ARG A 1 562 ? -18.709 -13.537 24.260 1.00 80.50 562 ARG A N 1
ATOM 4200 C CA . ARG A 1 562 ? -19.303 -12.557 25.184 1.00 80.50 562 ARG A CA 1
ATOM 4201 C C . ARG A 1 562 ? -18.894 -11.110 24.869 1.00 80.50 562 ARG A C 1
ATOM 4203 O O . ARG A 1 562 ? -19.622 -10.205 25.275 1.00 80.50 562 ARG A O 1
ATOM 4210 N N . PHE A 1 563 ? -17.726 -10.926 24.260 1.00 67.25 563 PHE A N 1
ATOM 4211 C CA . PHE A 1 563 ? -17.062 -9.639 24.075 1.00 67.25 563 PHE A CA 1
ATOM 4212 C C . PHE A 1 563 ? -17.130 -9.189 22.629 1.00 67.25 563 PHE A C 1
ATOM 4214 O O . PHE A 1 563 ? -17.031 -10.082 21.758 1.00 67.25 563 PHE A O 1
#

Secondary structure (DSSP, 8-state):
----------------------------------------------------------------PPPPPSS--S----TTT-SSPS--S--S--TT-S---SEEEEEEESSS---GGG--SSGGGT-HHHHHHHHHTSTTSTTTTEEEEEB---S-SPP----TTS---PPPPPTT--TT--PPTT-GGGG--EEEEEEETTSBEEEEEEE-TTTTTSSS-HHHHHHHHHHHSPBTTSPPPTT--SPPEEEEEEE--TTT-HHIIIIIHHHHHHHHHHHHHHHHHHHHSTT----SSEEEEEEESS-S-GGG-S-EEETTEEE-S--GGGHHHHHHHHHSPPPPTT-TT-GGGGGS-GGGEEEETT--HHHHHHHHHHHSPP------TT-----------------------------------PPPP-PPEEEEEEETTT--EEEEEEEPTT-BHHHHHHHTT-TT---TTTTSSS-STTEEEEEPPPTT--SS---SPPP--SSPPPTTTSPPPPHHHHHHHTTSTT--TTEEETTTPBP-HHHHHIIIII--EEEEP--

Radius of gyration: 34.4 Å; chains: 1; bounding box: 67×118×116 Å